Protein 2B2H (pdb70)

InterPro domains:
  IPR001905 Ammonium transporter [PTHR43029] (2-390)
  IPR001905 Ammonium transporter [TIGR00836] (5-390)
  IPR024041 Ammonium transporter AmtB-like domain [PF00909] (7-390)
  IPR029020 Ammonium/urea transporter [G3DSA:1.10.3430.10] (1-391)

B-factor: mean 29.47, std 10.42, range [14.41, 90.81]

Nearest PDB structures (foldseek):
  2b2f-assembly1_A  TM=1.002E+00  e=8.093E-57  Archaeoglobus fulgidus
  1u77-assembly1_A  TM=9.365E-01  e=6.050E-26  Escherichia coli
  2npd-assembly1_A  TM=9.180E-01  e=5.085E-25  Escherichia coli
  6b21-assembly1_A  TM=9.246E-01  e=9.050E-25  Escherichia coli K-12
  6eu6-assembly1_A  TM=9.372E-01  e=2.633E-23  Candidatus Kuenenia stuttgartensis

Solvent-accessible surface area: 14605 Å² total; per-residue (Å²): 145,62,127,44,46,26,56,64,8,106,44,0,15,61,25,0,61,52,2,0,7,0,6,1,46,16,4,0,0,32,0,59,135,59,1,2,33,1,1,38,21,3,1,90,33,0,23,99,37,2,44,98,33,0,46,112,49,1,7,0,15,0,27,6,96,67,84,97,12,70,37,6,16,122,57,51,30,112,44,70,64,7,168,54,92,69,70,28,50,4,63,1,9,0,19,0,0,0,2,0,2,0,4,9,2,0,0,7,0,0,0,5,64,20,77,2,10,56,69,7,5,25,52,0,4,30,101,0,0,0,10,0,0,0,16,12,59,17,33,0,79,0,34,147,68,34,5,24,9,22,0,0,0,0,0,0,1,0,0,0,0,22,0,0,21,0,2,2,102,27,10,25,84,18,65,39,38,98,167,132,68,33,100,38,50,26,61,90,33,0,61,98,0,10,61,42,8,88,105,0,4,72,0,0,0,0,0,21,23,82,16,64,56,118,29,5,108,35,0,38,73,0,5,44,25,0,0,56,34,0,5,124,14,9,52,58,30,15,152,133,129,40,168,35,43,42,48,24,54,27,22,0,4,7,0,0,1,0,0,0,0,0,0,0,0,13,0,36,69,156,5,0,77,64,0,0,81,44,0,0,79,46,0,31,112,10,36,49,101,16,83,142,104,96,29,2,0,11,21,17,0,25,0,11,16,0,30,0,0,50,41,0,0,22,0,0,0,42,26,0,17,51,171,38,47,61,101,18,0,78,115,85,66,46,66,123,11,28,84,12,0,86,69,0,10,65,28,0,24,47,65,0,49,98,28,0,34,115,19,0,114,51,3,54,94,78,72,18,3,73,8,45,93,119,50,9,174,75,0,0,2,83,31,53,42,148,89,90,31,94,172

Sequence (391 aa):
MSDGNVAWILASTALVMLMVPGVGFFYAGMVRRKNAVNMIALSFISLIITVLLWIFYGYSVSFGNDISGIIGGLNYALLSGVKGEDLLFMMYQMMFAAVTIAILTSAIAERAKVSSFILLSALWLTFVYAPFAHWLWGGGWLAKLGALDFAGGMVVHISSGFAALAVAMTIGKRAGFEEYSIEPHSIPLTLIGAALLWFGWFGFNGGSALAANDVAINAVVVTNTSAAVAGFVWMVIGWIKGKPGSLGIVSGAIAGLAAITPAAGFVDVKGAIVIGLVAGIVCYLAMDFRIKKKIDESLDAWAIHGIGGLWGSVAVGILANPEVNGYAGLLFGNPQLLVSQLIAVASTTAYAFLVTLILAKAVDAAVGLRVSSQEEYVGLDLSQHEEVAYT

CATH classification: 1.10.3430.10

Radius of gyration: 19.62 Å; Cα contacts (8 Å, |Δi|>4): 881; chains: 1; bounding box: 47×40×55 Å

Secondary structure (DSSP, 8-state):
--HHHHHHHHHHHHHHHHHHHHHHHHHHTTS-GGGHHHHHHHHHHHHHHHHHHIIIIIHHHHHSSEETTTEE-STTGGGTT--THHHHHHHHHHHHHHHHHHHHGGGGTTTB-HHHHHHHHHHHIIIIIHHHHHHHHSS-HHHHTT---SS-IIIIIIHHHHHHHHHHHHH-PPTTTTTSPPPPS-HHHHHHHHHHHHHHHHHHHHGGGSSSSHHHHHHHHHHHHHHHHHHHHHHHHHHHHS---HHHHHHHHHHHHHHHTTTTTT--HHHHHHHHHHHHHHHHHHHHHHHHTT---TT-HIIIIIHHHHHHHHHHHHH--HHHHS---GGGT-HHHHHHHHHHHHHHHHHHHHHHHHHHHHHHHHT-SBPPHHHHHH-HHHHHH---S--

Foldseek 3Di:
DPVQLLVLLVVLLVLLLLLLLLLLLLVLQFFDQLANCVSSVLSVVLLVLLVVLLLQALVQQQAACDDQQQTGDRCCGNHNPQDDVSVSVSSSVSSLLSSLLSLLCLLCRLWWFSVLSSVLSSVCSNQFLSRLSCNAPRRGVLVVLVAFFQQDLLSRQQLSQLLLLLLLVLQDAQVCVVVDPGGRNHVVSSVSSLVSNLRSLLSRRLCSVSGNDLLSVQLNLLLQLLLQLQLVLQQVVCVVVPHRDPSSSSLSSLLSNSLCRRPSRFAGSVLSNVLSNVSSVQLVVQVVVCVVVVRPSRPNSNSRRNRSSLNSLLSCQAGGDCVRPNDDHPVRPDPSNNVSSCVSSVVSNCCSNVVSNVSSVVSCVVPRTTDDSVCSVSTCCCVNVVHRSDD

GO terms:
  GO:0005886 plasma membrane (C, EXP)

Organism: Archaeoglobus fulgidus (strain ATCC 49558 / DSM 4304 / JCM 9628 / NBRC 100126 / VC-16) (NCBI:txid224325)

Structure (mmCIF, N/CA/C/O backbone):
data_2B2H
#
_entry.id   2B2H
#
_cell.length_a   111.408
_cell.length_b   111.408
_cell.length_c   136.644
_cell.angle_alpha   90.00
_cell.angle_beta   90.00
_cell.angle_gamma   120.00
#
_symmetry.space_group_name_H-M   'H 3'
#
loop_
_entity.id
_entity.type
_entity.pdbx_description
1 polymer 'ammonium transporter'
2 water water
#
loop_
_atom_site.group_PDB
_atom_site.id
_atom_site.type_symbol
_atom_site.label_atom_id
_atom_site.label_alt_id
_atom_site.label_comp_id
_atom_site.label_asym_id
_atom_site.label_entity_id
_atom_site.label_seq_id
_atom_site.pdbx_PDB_ins_code
_atom_site.Cartn_x
_atom_site.Cartn_y
_atom_site.Cartn_z
_atom_site.occupancy
_atom_site.B_iso_or_equiv
_atom_site.auth_seq_id
_atom_site.auth_comp_id
_atom_site.auth_asym_id
_atom_site.auth_atom_id
_atom_site.pdbx_PDB_model_num
ATOM 1 N N . MET A 1 1 ? -7.979 3.193 -27.565 1.00 62.66 1 MET A N 1
ATOM 2 C CA . MET A 1 1 ? -7.735 4.412 -26.719 1.00 61.80 1 MET A CA 1
ATOM 3 C C . MET A 1 1 ? -6.306 4.375 -26.212 1.00 57.93 1 MET A C 1
ATOM 4 O O . MET A 1 1 ? -5.915 5.196 -25.387 1.00 59.06 1 MET A O 1
ATOM 9 N N . SER A 1 2 ? -5.533 3.418 -26.711 1.00 52.69 2 SER A N 1
ATOM 10 C CA . SER A 1 2 ? -4.160 3.232 -26.263 1.00 45.50 2 SER A CA 1
ATOM 11 C C . SER A 1 2 ? -4.314 2.519 -24.926 1.00 42.21 2 SER A C 1
ATOM 12 O O . SER A 1 2 ? -4.590 3.151 -23.901 1.00 40.50 2 SER A O 1
ATOM 15 N N . ASP A 1 3 ? -4.159 1.199 -24.950 1.00 38.41 3 ASP A N 1
ATOM 16 C CA . ASP A 1 3 ? -4.296 0.391 -23.749 1.00 35.37 3 ASP A CA 1
ATOM 17 C C . ASP A 1 3 ? -3.302 0.844 -22.691 1.00 33.32 3 ASP A C 1
ATOM 18 O O . ASP A 1 3 ? -3.607 0.830 -21.501 1.00 32.90 3 ASP A O 1
ATOM 23 N N . GLY A 1 4 ? -2.121 1.265 -23.129 1.00 30.89 4 GLY A N 1
ATOM 24 C CA . GLY A 1 4 ? -1.110 1.725 -22.195 1.00 29.54 4 GLY A CA 1
ATOM 25 C C . GLY A 1 4 ? -1.548 2.952 -21.419 1.00 28.86 4 GLY A C 1
ATOM 26 O O . GLY A 1 4 ? -1.327 3.028 -20.209 1.00 28.68 4 GLY A O 1
ATOM 27 N N . ASN A 1 5 ? -2.160 3.920 -22.098 1.00 26.05 5 ASN A N 1
ATOM 28 C CA . ASN A 1 5 ? -2.613 5.128 -21.417 1.00 26.04 5 ASN A CA 1
ATOM 29 C C . ASN A 1 5 ? -3.737 4.819 -20.437 1.00 26.06 5 ASN A C 1
ATOM 30 O O . ASN A 1 5 ? -3.761 5.355 -19.329 1.00 25.64 5 ASN A O 1
ATOM 35 N N . VAL A 1 6 ? -4.673 3.962 -20.839 1.00 24.91 6 VAL A N 1
ATOM 36 C CA . VAL A 1 6 ? -5.761 3.589 -19.941 1.00 24.72 6 VAL A CA 1
ATOM 37 C C . VAL A 1 6 ? -5.159 2.828 -18.753 1.00 23.72 6 VAL A C 1
ATOM 38 O O . VAL A 1 6 ? -5.579 3.010 -17.615 1.00 23.97 6 VAL A O 1
ATOM 42 N N . ALA A 1 7 ? -4.164 1.988 -19.025 1.00 22.56 7 ALA A N 1
ATOM 43 C CA . ALA A 1 7 ? -3.514 1.211 -17.978 1.00 22.31 7 ALA A CA 1
ATOM 44 C C . ALA A 1 7 ? -2.912 2.121 -16.918 1.00 23.17 7 ALA A C 1
ATOM 45 O O . ALA A 1 7 ? -3.113 1.910 -15.720 1.00 23.26 7 ALA A O 1
ATOM 47 N N . TRP A 1 8 ? -2.175 3.134 -17.360 1.00 21.07 8 TRP A N 1
ATOM 48 C CA . TRP A 1 8 ? -1.545 4.047 -16.427 1.00 20.95 8 TRP A CA 1
ATOM 49 C C . TRP A 1 8 ? -2.553 4.864 -15.628 1.00 21.26 8 TRP A C 1
ATOM 50 O O . TRP A 1 8 ? -2.357 5.089 -14.437 1.00 21.91 8 TRP A O 1
ATOM 61 N N . ILE A 1 9 ? -3.634 5.306 -16.262 1.00 20.47 9 ILE A N 1
ATOM 62 C CA . ILE A 1 9 ? -4.621 6.105 -15.541 1.00 20.39 9 ILE A CA 1
ATOM 63 C C . ILE A 1 9 ? -5.509 5.267 -14.633 1.00 21.27 9 ILE A C 1
ATOM 64 O O . ILE A 1 9 ? -5.995 5.764 -13.613 1.00 22.94 9 ILE A O 1
ATOM 69 N N . LEU A 1 10 ? -5.724 4.003 -14.992 1.00 21.13 10 LEU A N 1
ATOM 70 C CA . LEU A 1 10 ? -6.520 3.110 -14.152 1.00 20.19 10 LEU A CA 1
ATOM 71 C C . LEU A 1 10 ? -5.728 2.937 -12.855 1.00 21.00 10 LEU A C 1
ATOM 72 O O . LEU A 1 10 ? -6.278 3.021 -11.756 1.00 21.60 10 LEU A O 1
ATOM 77 N N . ALA A 1 11 ? -4.424 2.714 -12.999 1.00 20.66 11 ALA A N 1
ATOM 78 C CA . ALA A 1 11 ? -3.530 2.546 -11.853 1.00 21.08 11 ALA A CA 1
ATOM 79 C C . ALA A 1 11 ? -3.385 3.851 -11.063 1.00 21.62 11 ALA A C 1
ATOM 80 O O . ALA A 1 11 ? -3.405 3.841 -9.834 1.00 23.31 11 ALA A O 1
ATOM 82 N N . SER A 1 12 ? -3.236 4.973 -11.759 1.00 20.40 12 SER A N 1
ATOM 83 C CA . SER A 1 12 ? -3.105 6.249 -11.072 1.00 19.96 12 SER A CA 1
ATOM 84 C C . SER A 1 12 ? -4.361 6.531 -10.248 1.00 21.77 12 SER A C 1
ATOM 85 O O . SER A 1 12 ? -4.291 7.164 -9.191 1.00 23.08 12 SER A O 1
ATOM 88 N N . THR A 1 13 ? -5.510 6.062 -10.725 1.00 20.07 13 THR A N 1
ATOM 89 C CA . THR A 1 13 ? -6.757 6.271 -10.000 1.00 20.49 13 THR A CA 1
ATOM 90 C C . THR A 1 13 ? -6.754 5.503 -8.676 1.00 20.69 13 THR A C 1
ATOM 91 O O . THR A 1 13 ? -7.175 6.034 -7.643 1.00 21.19 13 THR A O 1
ATOM 95 N N . ALA A 1 14 ? -6.276 4.259 -8.713 1.00 19.71 14 ALA A N 1
ATOM 96 C CA . ALA A 1 14 ? -6.193 3.415 -7.518 1.00 17.89 14 ALA A CA 1
ATOM 97 C C . ALA A 1 14 ? -5.235 4.070 -6.533 1.00 17.11 14 ALA A C 1
ATOM 98 O O . ALA A 1 14 ? -5.512 4.141 -5.340 1.00 17.78 14 ALA A O 1
ATOM 100 N N . LEU A 1 15 ? -4.111 4.561 -7.047 1.00 17.90 15 LEU A N 1
ATOM 101 C CA . LEU A 1 15 ? -3.106 5.223 -6.222 1.00 18.76 15 LEU A CA 1
ATOM 102 C C . LEU A 1 15 ? -3.653 6.458 -5.515 1.00 18.82 15 LEU A C 1
ATOM 103 O O . LEU A 1 15 ? -3.369 6.669 -4.337 1.00 20.48 15 LEU A O 1
ATOM 108 N N . VAL A 1 16 ? -4.432 7.281 -6.214 1.00 18.64 16 VAL A N 1
ATOM 109 C CA . VAL A 1 16 ? -4.979 8.479 -5.576 1.00 19.32 16 VAL A CA 1
ATOM 110 C C . VAL A 1 16 ? -6.041 8.113 -4.540 1.00 20.31 16 VAL A C 1
ATOM 111 O O . VAL A 1 16 ? -6.171 8.788 -3.510 1.00 20.00 16 VAL A O 1
ATOM 115 N N . MET A 1 17 ? -6.793 7.041 -4.800 1.00 20.02 17 MET A N 1
ATOM 116 C CA . MET A 1 17 ? -7.816 6.588 -3.855 1.00 19.05 17 MET A CA 1
ATOM 117 C C . MET A 1 17 ? -7.152 6.186 -2.540 1.00 19.27 17 MET A C 1
ATOM 118 O O . MET A 1 17 ? -7.680 6.459 -1.463 1.00 19.40 17 MET A O 1
ATOM 123 N N . LEU A 1 18 ? -5.990 5.547 -2.634 1.00 18.64 18 LEU A N 1
ATOM 124 C CA . LEU A 1 18 ? -5.265 5.104 -1.441 1.00 18.95 18 LEU A CA 1
ATOM 125 C C . LEU A 1 18 ? -4.819 6.291 -0.593 1.00 18.44 18 LEU A C 1
ATOM 126 O O . LEU A 1 18 ? -4.673 6.176 0.623 1.00 17.63 18 LEU A O 1
ATOM 131 N N . MET A 1 19 ? -4.602 7.431 -1.238 1.00 16.59 19 MET A N 1
ATOM 132 C CA . MET A 1 19 ? -4.178 8.629 -0.525 1.00 17.56 19 MET A CA 1
ATOM 133 C C . MET A 1 19 ? -5.251 9.152 0.433 1.00 18.27 19 MET A C 1
ATOM 134 O O . MET A 1 19 ? -4.927 9.863 1.381 1.00 19.46 19 MET A O 1
ATOM 139 N N . VAL A 1 20 ? -6.519 8.811 0.197 1.00 17.71 20 VAL A N 1
ATOM 140 C CA . VAL A 1 20 ? -7.593 9.280 1.085 1.00 19.54 20 VAL A CA 1
ATOM 141 C C . VAL A 1 20 ? -7.408 8.653 2.474 1.00 20.35 20 VAL A C 1
ATOM 142 O O . VAL A 1 20 ? -7.252 9.385 3.459 1.00 21.02 20 VAL A O 1
ATOM 146 N N . PRO A 1 21 ? -7.446 7.302 2.587 1.00 20.57 21 PRO A N 1
ATOM 147 C CA . PRO A 1 21 ? -7.234 6.780 3.945 1.00 19.45 21 PRO A CA 1
ATOM 148 C C . PRO A 1 21 ? -5.796 7.107 4.369 1.00 20.76 21 PRO A C 1
ATOM 149 O O . PRO A 1 21 ? -5.497 7.194 5.557 1.00 21.91 21 PRO A O 1
ATOM 153 N N . GLY A 1 22 ? -4.909 7.301 3.391 1.00 18.90 22 GLY A N 1
ATOM 154 C CA . GLY A 1 22 ? -3.535 7.657 3.702 1.00 18.16 22 GLY A CA 1
ATOM 155 C C . GLY A 1 22 ? -3.482 8.931 4.533 1.00 18.85 22 GLY A C 1
ATOM 156 O O . GLY A 1 22 ? -2.712 9.017 5.489 1.00 18.41 22 GLY A O 1
ATOM 157 N N . VAL A 1 23 ? -4.292 9.926 4.170 1.00 18.10 23 VAL A N 1
ATOM 158 C CA . VAL A 1 23 ? -4.341 11.182 4.916 1.00 18.70 23 VAL A CA 1
ATOM 159 C C . VAL A 1 23 ? -4.859 10.881 6.324 1.00 19.91 23 VAL A C 1
ATOM 160 O O . VAL A 1 23 ? -4.358 11.429 7.315 1.00 20.01 23 VAL A O 1
ATOM 164 N N . GLY A 1 24 ? -5.862 10.004 6.401 1.00 19.59 24 GLY A N 1
ATOM 165 C CA . GLY A 1 24 ? -6.439 9.617 7.684 1.00 19.53 24 GLY A CA 1
ATOM 166 C C . GLY A 1 24 ? -5.423 9.057 8.674 1.00 19.94 24 GLY A C 1
ATOM 167 O O . GLY A 1 24 ? -5.428 9.425 9.858 1.00 19.31 24 GLY A O 1
ATOM 168 N N . PHE A 1 25 ? -4.554 8.162 8.197 1.00 19.39 25 PHE A N 1
ATOM 169 C CA . PHE A 1 25 ? -3.515 7.563 9.042 1.00 18.76 25 PHE A CA 1
ATOM 170 C C . PHE A 1 25 ? -2.477 8.615 9.391 1.00 18.32 25 PHE A C 1
ATOM 171 O O . PHE A 1 25 ? -2.026 8.682 10.529 1.00 18.77 25 PHE A O 1
ATOM 179 N N . PHE A 1 26 ? -2.105 9.434 8.409 1.00 17.36 26 PHE A N 1
ATOM 180 C CA . PHE A 1 26 ? -1.122 10.494 8.607 1.00 16.39 26 PHE A CA 1
ATOM 181 C C . PHE A 1 26 ? -1.574 11.386 9.761 1.00 17.13 26 PHE A C 1
ATOM 182 O O . PHE A 1 26 ? -0.795 11.686 10.674 1.00 17.40 26 PHE A O 1
ATOM 190 N N . TYR A 1 27 ? -2.840 11.793 9.726 1.00 16.65 27 TYR A N 1
ATOM 191 C CA . TYR A 1 27 ? -3.398 12.646 10.774 1.00 16.71 27 TYR A CA 1
ATOM 192 C C . TYR A 1 27 ? -3.688 11.913 12.090 1.00 17.13 27 TYR A C 1
ATOM 193 O O . TYR A 1 27 ? -3.427 12.444 13.175 1.00 16.98 27 TYR A O 1
ATOM 202 N N . ALA A 1 28 ? -4.228 10.700 11.995 1.00 16.15 28 ALA A N 1
ATOM 203 C CA . ALA A 1 28 ? -4.568 9.926 13.189 1.00 16.49 28 ALA A CA 1
ATOM 204 C C . ALA A 1 28 ? -3.396 9.752 14.151 1.00 17.82 28 ALA A C 1
ATOM 205 O O . ALA A 1 28 ? -3.566 9.819 15.369 1.00 18.10 28 ALA A O 1
ATOM 207 N N . GLY A 1 29 ? -2.206 9.527 13.607 1.00 17.48 29 GLY A N 1
ATOM 208 C CA . GLY A 1 29 ? -1.041 9.340 14.449 1.00 18.79 29 GLY A CA 1
ATOM 209 C C . GLY A 1 29 ? -0.645 10.581 15.225 1.00 19.53 29 GLY A C 1
ATOM 210 O O . GLY A 1 29 ? 0.042 10.481 16.239 1.00 19.95 29 GLY A O 1
ATOM 211 N N . MET A 1 30 ? -1.081 11.750 14.757 1.00 18.71 30 MET A N 1
ATOM 212 C CA . MET A 1 30 ? -0.748 13.013 15.410 1.00 20.01 30 MET A CA 1
ATOM 213 C C . MET A 1 30 ? -1.734 13.470 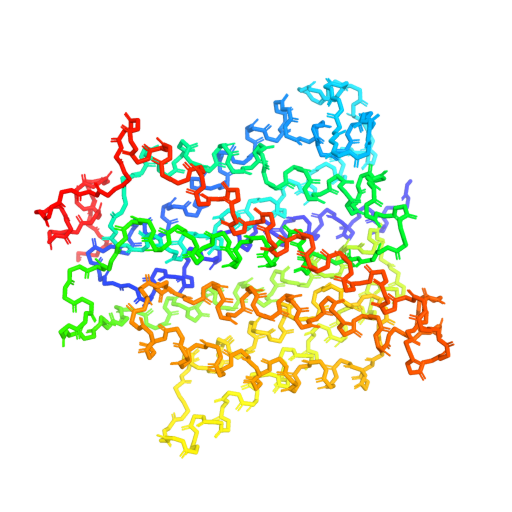16.486 1.00 21.03 30 MET A C 1
ATOM 214 O O . MET A 1 30 ? -1.444 14.410 17.233 1.00 21.11 30 MET A O 1
ATOM 219 N N . VAL A 1 31 ? -2.901 12.834 16.563 1.00 19.73 31 VAL A N 1
ATOM 220 C CA . VAL A 1 31 ? -3.868 13.213 17.585 1.00 18.50 31 VAL A CA 1
ATOM 221 C C . VAL A 1 31 ? -3.790 12.229 18.744 1.00 19.52 31 VAL A C 1
ATOM 222 O O . VAL A 1 31 ? -3.041 11.249 18.703 1.00 18.72 31 VAL A O 1
ATOM 226 N N . ARG A 1 32 ? -4.562 12.494 19.787 1.00 20.21 32 ARG A N 1
ATOM 227 C CA . ARG A 1 32 ? -4.571 11.630 20.951 1.00 20.82 32 ARG A CA 1
ATOM 228 C C . ARG A 1 32 ? -5.280 10.306 20.702 1.00 20.87 32 ARG A C 1
ATOM 229 O O . ARG A 1 32 ? -6.168 10.201 19.859 1.00 22.10 32 ARG A O 1
ATOM 237 N N . ARG A 1 33 ? -4.869 9.298 21.457 1.00 21.67 33 ARG A N 1
ATOM 238 C CA . ARG A 1 33 ? -5.413 7.960 21.344 1.00 22.13 33 ARG A CA 1
ATOM 239 C C . ARG A 1 33 ? -6.937 7.926 21.350 1.00 22.79 33 ARG A C 1
ATOM 240 O O . ARG A 1 33 ? -7.545 7.169 20.587 1.00 22.08 33 ARG A O 1
ATOM 248 N N . LYS A 1 34 ? -7.551 8.755 22.197 1.00 22.54 34 LYS A N 1
ATOM 249 C CA . LYS A 1 34 ? -9.016 8.813 22.320 1.00 22.60 34 LYS A CA 1
ATOM 250 C C . LYS A 1 34 ? -9.729 9.375 21.089 1.00 22.79 34 LYS A C 1
ATOM 251 O O . LYS A 1 34 ? -10.963 9.401 21.040 1.00 22.03 34 LYS A O 1
ATOM 257 N N . ASN A 1 35 ? -8.947 9.823 20.105 1.00 21.58 35 ASN A N 1
ATOM 258 C CA . ASN A 1 35 ? -9.483 10.396 18.873 1.00 20.93 35 ASN A CA 1
ATOM 259 C C . ASN A 1 35 ? -8.915 9.729 17.632 1.00 21.28 35 ASN A C 1
ATOM 260 O O . ASN A 1 35 ? -9.174 10.178 16.517 1.00 21.56 35 ASN A O 1
ATOM 265 N N . ALA A 1 36 ? -8.147 8.662 17.822 1.00 20.19 36 ALA A N 1
ATOM 266 C CA . ALA A 1 36 ? -7.522 7.968 16.702 1.00 19.79 36 ALA A CA 1
ATOM 267 C C . ALA A 1 36 ? -8.533 7.448 15.681 1.00 20.94 36 ALA A C 1
ATOM 268 O O . ALA A 1 36 ? -8.378 7.685 14.484 1.00 22.24 36 ALA A O 1
ATOM 270 N N . VAL A 1 37 ? -9.563 6.740 16.137 1.00 19.78 37 VAL A N 1
ATOM 271 C CA . VAL A 1 37 ? -10.562 6.217 15.207 1.00 19.05 37 VAL A CA 1
ATOM 272 C C . VAL A 1 37 ? -11.289 7.347 14.457 1.00 20.74 37 VAL A C 1
ATOM 273 O O . VAL A 1 37 ? -11.508 7.259 13.249 1.00 21.58 37 VAL A O 1
ATOM 277 N N . ASN A 1 38 ? -11.650 8.412 15.168 1.00 20.99 38 ASN A N 1
ATOM 278 C CA . ASN A 1 38 ? -12.356 9.537 14.559 1.00 21.17 38 ASN A CA 1
ATOM 279 C C . ASN A 1 38 ? -11.562 10.134 13.397 1.00 20.59 38 ASN A C 1
ATOM 280 O O . ASN A 1 38 ? -12.094 10.352 12.310 1.00 20.72 38 ASN A O 1
ATOM 285 N N . MET A 1 39 ? -10.280 10.386 13.629 1.00 21.04 39 MET A N 1
ATOM 286 C CA . MET A 1 39 ? -9.428 10.982 12.605 1.00 21.63 39 MET A CA 1
ATOM 287 C C . MET A 1 39 ? -9.358 10.098 11.360 1.00 21.14 39 MET A C 1
ATOM 288 O O . MET A 1 39 ? -9.393 10.596 10.241 1.00 21.90 39 MET A O 1
ATOM 293 N N . ILE A 1 40 ? -9.269 8.785 11.554 1.00 20.28 40 ILE A N 1
ATOM 294 C CA . ILE A 1 40 ? -9.203 7.858 10.430 1.00 19.27 40 ILE A CA 1
ATOM 295 C C . ILE A 1 40 ? -10.578 7.770 9.772 1.00 20.16 40 ILE A C 1
ATOM 296 O O . ILE A 1 40 ? -10.696 7.881 8.552 1.00 21.12 40 ILE A O 1
ATOM 301 N N . ALA A 1 41 ? -11.615 7.568 10.585 1.00 20.31 41 ALA A N 1
ATOM 302 C CA . ALA A 1 41 ? -12.985 7.460 10.083 1.00 18.68 41 ALA A CA 1
ATOM 303 C C . ALA A 1 41 ? -13.364 8.647 9.181 1.00 19.75 41 ALA A C 1
ATOM 304 O O . ALA A 1 41 ? -14.030 8.471 8.154 1.00 19.89 41 ALA A O 1
ATOM 306 N N . LEU A 1 42 ? -12.935 9.851 9.559 1.00 20.13 42 LEU A N 1
ATOM 307 C CA . LEU A 1 42 ? -13.242 11.041 8.778 1.00 18.93 42 LEU A CA 1
ATOM 308 C C . LEU A 1 42 ? -12.745 10.926 7.346 1.00 20.16 42 LEU A C 1
ATOM 309 O O . LEU A 1 42 ? -13.407 11.397 6.425 1.00 21.40 42 LEU A O 1
ATOM 314 N N . SER A 1 43 ? -11.590 10.296 7.142 1.00 20.03 43 SER A N 1
ATOM 315 C CA . SER A 1 43 ? -11.069 10.166 5.783 1.00 20.74 43 SER A CA 1
ATOM 316 C C . SER A 1 43 ? -11.879 9.153 4.975 1.00 19.05 43 SER A C 1
ATOM 317 O O . SER A 1 43 ? -12.068 9.328 3.771 1.00 18.55 43 SER A O 1
ATOM 320 N N . PHE A 1 44 ? -12.363 8.098 5.627 1.00 18.09 44 PHE A N 1
ATOM 321 C CA . PHE A 1 44 ? -13.174 7.111 4.918 1.00 19.27 44 PHE A CA 1
ATOM 322 C C . PHE A 1 44 ? -14.531 7.731 4.565 1.00 21.48 44 PHE A C 1
ATOM 323 O O . PHE A 1 44 ? -15.079 7.482 3.486 1.00 22.03 44 PHE A O 1
ATOM 331 N N . ILE A 1 45 ? -15.080 8.527 5.483 1.00 20.42 45 ILE A N 1
ATOM 332 C CA . ILE A 1 45 ? -16.356 9.190 5.244 1.00 20.85 45 ILE A CA 1
ATOM 333 C C . ILE A 1 45 ? -16.137 10.192 4.103 1.00 21.25 45 ILE A C 1
ATOM 334 O O . ILE A 1 45 ? -16.981 10.327 3.222 1.00 21.23 45 ILE A O 1
ATOM 339 N N . SER A 1 46 ? -14.996 10.877 4.108 1.00 20.53 46 SER A N 1
ATOM 340 C CA . SER A 1 46 ? -14.695 11.826 3.039 1.00 21.16 46 SER A CA 1
ATOM 341 C C . SER A 1 46 ? -14.761 11.106 1.695 1.00 21.74 46 SER A C 1
ATOM 342 O O . SER A 1 46 ? -15.280 11.641 0.720 1.00 22.34 46 SER A O 1
ATOM 345 N N . LEU A 1 47 ? -14.231 9.888 1.642 1.00 21.56 47 LEU A N 1
ATOM 346 C CA . LEU A 1 47 ? -14.250 9.122 0.401 1.00 23.31 47 LEU A CA 1
ATOM 347 C C . LEU A 1 47 ? -15.687 8.752 0.006 1.00 24.02 47 LEU A C 1
ATOM 348 O O . LEU A 1 47 ? -16.115 9.033 -1.117 1.00 24.38 47 LEU A O 1
ATOM 353 N N . ILE A 1 48 ? -16.428 8.140 0.931 1.00 23.03 48 ILE A N 1
ATOM 354 C CA . ILE A 1 48 ? -17.805 7.719 0.670 1.00 23.45 48 ILE A CA 1
ATOM 355 C C . ILE A 1 48 ? -18.704 8.868 0.234 1.00 24.77 48 ILE A C 1
ATOM 356 O O . ILE A 1 48 ? -19.440 8.748 -0.746 1.00 25.04 48 ILE A O 1
ATOM 361 N N . ILE A 1 49 ? -18.642 9.979 0.960 1.00 25.04 49 ILE A N 1
ATOM 362 C CA . ILE A 1 49 ? -19.452 11.148 0.634 1.00 26.39 49 ILE A CA 1
ATOM 363 C C . ILE A 1 49 ? -19.069 11.727 -0.733 1.00 26.42 49 ILE A C 1
ATOM 364 O O . ILE A 1 49 ? -19.942 12.082 -1.527 1.00 27.04 49 ILE A O 1
ATOM 369 N N . THR A 1 50 ? -17.773 11.809 -1.018 1.00 24.61 50 THR A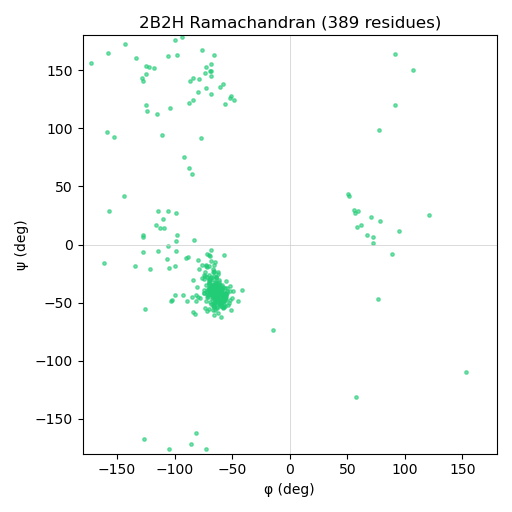 N 1
ATOM 370 C CA . THR A 1 50 ? -17.322 12.358 -2.294 1.00 24.46 50 THR A CA 1
ATOM 371 C C . THR A 1 50 ? -17.762 11.524 -3.497 1.00 24.89 50 THR A C 1
ATOM 372 O O . THR A 1 50 ? -18.183 12.070 -4.521 1.00 25.53 50 THR A O 1
ATOM 376 N N . VAL A 1 51 ? -17.669 10.204 -3.381 1.00 24.57 51 VAL A N 1
ATOM 377 C CA . VAL A 1 51 ? -18.074 9.328 -4.479 1.00 24.29 51 VAL A CA 1
ATOM 378 C C . VAL A 1 51 ? -19.535 9.569 -4.854 1.00 24.99 51 VAL A C 1
ATOM 379 O O . VAL A 1 51 ? -19.865 9.711 -6.030 1.00 26.19 51 VAL A O 1
ATOM 383 N N . LEU A 1 52 ? -20.404 9.623 -3.848 1.00 24.37 52 LEU A N 1
ATOM 384 C CA . LEU A 1 52 ? -21.829 9.823 -4.077 1.00 24.09 52 LEU A CA 1
ATOM 385 C C . LEU A 1 52 ? -22.170 11.191 -4.672 1.00 24.29 52 LEU A C 1
ATOM 386 O O . LEU A 1 52 ? -22.888 11.273 -5.668 1.00 25.13 52 LEU A O 1
ATOM 391 N N . LEU A 1 53 ? -21.663 12.264 -4.078 1.00 23.38 53 LEU A N 1
ATOM 392 C CA . LEU A 1 53 ? -21.948 13.595 -4.605 1.00 24.48 53 LEU A CA 1
ATOM 393 C C . LEU A 1 53 ? -21.361 13.784 -6.000 1.00 23.62 53 LEU A C 1
ATOM 394 O O . LEU A 1 53 ? -21.981 14.407 -6.864 1.00 23.88 53 LEU A O 1
ATOM 399 N N . TRP A 1 54 ? -20.169 13.240 -6.221 1.00 23.35 54 TRP A N 1
ATOM 400 C CA . TRP A 1 54 ? -19.504 13.384 -7.509 1.00 24.04 54 TRP A CA 1
ATOM 401 C C . TRP A 1 54 ? -20.325 12.789 -8.650 1.00 26.02 54 TRP A C 1
ATOM 402 O O . TRP A 1 54 ? -20.561 13.457 -9.657 1.00 26.57 54 TRP A O 1
ATOM 413 N N . ILE A 1 55 ? -20.771 11.544 -8.502 1.00 27.82 55 ILE A N 1
ATOM 414 C CA . ILE A 1 55 ? -21.559 10.921 -9.562 1.00 30.83 55 ILE A CA 1
ATOM 415 C C . ILE A 1 55 ? -22.932 11.586 -9.677 1.00 32.25 55 ILE A C 1
ATOM 416 O O . ILE A 1 55 ? -23.447 11.780 -10.777 1.00 32.36 55 ILE A O 1
ATOM 421 N N . PHE A 1 56 ? -23.513 11.952 -8.540 1.00 32.98 56 PHE A N 1
ATOM 422 C CA . PHE A 1 56 ? -24.821 12.586 -8.536 1.00 34.71 56 PHE A CA 1
ATOM 423 C C . PHE A 1 56 ? -24.803 13.895 -9.324 1.00 33.07 56 PHE A C 1
ATOM 424 O O . PHE A 1 56 ? -25.640 14.092 -10.204 1.00 32.17 56 PHE A O 1
ATOM 432 N N . TYR A 1 57 ? -23.848 14.779 -9.032 1.00 30.89 57 TYR A N 1
ATOM 433 C CA . TYR A 1 57 ? -23.763 16.053 -9.751 1.00 30.41 57 TYR A CA 1
ATOM 434 C C . TYR A 1 57 ? -22.405 16.765 -9.654 1.00 30.77 57 TYR A C 1
ATOM 435 O O . TYR A 1 57 ? -22.126 17.683 -10.432 1.00 30.90 57 TYR A O 1
ATOM 444 N N . GLY A 1 58 ? -21.570 16.349 -8.704 1.00 28.60 58 GLY A N 1
ATOM 445 C CA . GLY A 1 58 ? -20.274 16.980 -8.535 1.00 27.30 58 GLY A CA 1
ATOM 446 C C . GLY A 1 58 ? -19.420 16.983 -9.791 1.00 27.75 58 GLY A C 1
ATOM 447 O O . GLY A 1 58 ? -18.778 17.986 -10.121 1.00 27.46 58 GLY A O 1
ATOM 448 N N . TYR A 1 59 ? -19.398 15.857 -10.496 1.00 26.36 59 TYR A N 1
ATOM 449 C CA . TYR A 1 59 ? -18.612 15.762 -11.715 1.00 26.70 59 TYR A CA 1
ATOM 450 C C . TYR A 1 59 ? -19.134 16.742 -12.757 1.00 27.98 59 TYR A C 1
ATOM 451 O O . TYR A 1 59 ? -18.357 17.429 -13.419 1.00 28.90 59 TYR A O 1
ATOM 460 N N . SER A 1 60 ? -20.456 16.791 -12.901 1.00 27.98 60 SER A N 1
ATOM 461 C CA . SER A 1 60 ? -21.097 17.677 -13.867 1.00 28.29 60 SER A CA 1
ATOM 462 C C . SER A 1 60 ? -20.843 19.145 -13.539 1.00 28.00 60 SER A C 1
ATOM 463 O O . SER A 1 60 ? -20.484 19.935 -14.409 1.00 29.08 60 SER A O 1
ATOM 466 N N . VAL A 1 61 ? -21.022 19.510 -12.280 1.00 27.45 61 VAL A N 1
ATOM 467 C CA . VAL A 1 61 ? -20.807 20.883 -11.869 1.00 29.28 61 VAL A CA 1
ATOM 468 C C . VAL A 1 61 ? -19.360 21.326 -12.082 1.00 30.18 61 VAL A C 1
ATOM 469 O O . VAL A 1 61 ? -19.076 22.516 -12.216 1.00 29.68 61 VAL A O 1
ATOM 473 N N . SER A 1 62 ? -18.446 20.365 -12.120 1.00 30.47 62 SER A N 1
ATOM 474 C CA . SER A 1 62 ? -17.032 20.671 -12.318 1.00 30.78 62 SER A CA 1
ATOM 475 C C . SER A 1 62 ? -16.635 20.695 -13.789 1.00 31.27 62 SER A C 1
ATOM 476 O O . SER A 1 62 ? -15.994 21.639 -14.249 1.00 32.34 62 SER A O 1
ATOM 479 N N . PHE A 1 63 ? -17.020 19.657 -14.525 1.00 31.39 63 PHE A N 1
ATOM 480 C CA . PHE A 1 63 ? -16.649 19.555 -15.927 1.00 32.09 63 PHE A CA 1
ATOM 481 C C . PHE A 1 63 ? -17.792 19.576 -16.938 1.00 33.70 63 PHE A C 1
ATOM 482 O O . PHE A 1 63 ? -17.597 19.195 -18.093 1.00 34.32 63 PHE A O 1
ATOM 490 N N . GLY A 1 64 ? -18.974 20.019 -16.523 1.00 34.02 64 GLY A N 1
ATOM 491 C CA . GLY A 1 64 ? -20.095 20.062 -17.448 1.00 36.66 64 GLY A CA 1
ATOM 492 C C . GLY A 1 64 ? -20.139 21.344 -18.265 1.00 38.29 64 GLY A C 1
ATOM 493 O O . GLY A 1 64 ? -19.202 22.143 -18.222 1.00 37.53 64 GLY A O 1
ATOM 494 N N . ASN A 1 65 ? -21.225 21.542 -19.011 1.00 40.16 65 ASN A N 1
ATOM 495 C CA . ASN A 1 65 ? -21.396 22.741 -19.838 1.00 41.43 65 ASN A CA 1
ATOM 496 C C . ASN A 1 65 ? -21.099 23.984 -19.040 1.00 40.77 65 ASN A C 1
ATOM 497 O O . ASN A 1 65 ? -21.697 24.217 -17.994 1.00 41.50 65 ASN A O 1
ATOM 502 N N . ASP A 1 66 ? -20.182 24.794 -19.544 1.00 41.01 66 ASP A N 1
ATOM 503 C CA . ASP A 1 66 ? -19.813 26.003 -18.839 1.00 41.74 66 ASP A CA 1
ATOM 504 C C . ASP A 1 66 ? -20.864 27.094 -18.886 1.00 40.87 66 ASP A C 1
ATOM 505 O O . ASP A 1 66 ? -21.440 27.369 -19.935 1.00 41.18 66 ASP A O 1
ATOM 510 N N . ILE A 1 67 ? -21.118 27.708 -17.738 1.00 39.52 67 ILE A N 1
ATOM 511 C CA . ILE A 1 67 ? -22.062 28.804 -17.677 1.00 39.75 67 ILE A CA 1
ATOM 512 C C . ILE A 1 67 ? -21.307 29.983 -17.069 1.00 39.52 67 ILE A C 1
ATOM 513 O O . ILE A 1 67 ? -20.853 29.935 -15.924 1.00 38.27 67 ILE A O 1
ATOM 518 N N . SER A 1 68 ? -21.133 31.023 -17.877 1.00 39.74 68 SER A N 1
ATOM 519 C CA . SER A 1 68 ? -20.435 32.233 -17.461 1.00 39.55 68 SER A CA 1
ATOM 520 C C . SER A 1 68 ? -18.994 31.995 -17.005 1.00 39.11 68 SER A C 1
ATOM 521 O O . SER A 1 68 ? -18.384 32.859 -16.376 1.00 38.90 68 SER A O 1
ATOM 524 N N . GLY A 1 69 ? -18.453 30.824 -17.322 1.00 38.48 69 GLY A N 1
ATOM 525 C CA . GLY A 1 69 ? -17.084 30.521 -16.944 1.00 36.97 69 GLY A CA 1
ATOM 526 C C . GLY A 1 69 ? -16.798 30.240 -15.477 1.00 36.57 69 GLY A C 1
ATOM 527 O O . GLY A 1 69 ? -15.643 30.008 -15.125 1.00 34.93 69 GLY A O 1
ATOM 528 N N . ILE A 1 70 ? -17.814 30.255 -14.616 1.00 36.20 70 ILE A N 1
ATOM 529 C CA . ILE A 1 70 ? -17.559 29.995 -13.202 1.00 38.80 70 ILE A CA 1
ATOM 530 C C . ILE A 1 70 ? -17.992 28.615 -12.722 1.00 38.66 70 ILE A C 1
ATOM 531 O O . ILE A 1 70 ? -17.507 28.138 -11.699 1.00 39.75 70 ILE A O 1
ATOM 536 N N . ILE A 1 71 ? -18.891 27.963 -13.448 1.00 37.32 71 ILE A N 1
ATOM 537 C CA . ILE A 1 71 ? -19.330 26.644 -13.024 1.00 36.30 71 ILE A CA 1
ATOM 538 C C . ILE A 1 71 ? -19.898 25.846 -14.194 1.00 35.16 71 ILE A C 1
ATOM 539 O O . ILE A 1 71 ? -20.190 26.405 -15.250 1.00 35.44 71 ILE A O 1
ATOM 544 N N . GLY A 1 72 ? -20.035 24.538 -14.016 1.00 33.22 72 GLY A N 1
ATOM 545 C CA . GLY A 1 72 ? -20.566 23.709 -15.083 1.00 31.40 72 GLY A CA 1
ATOM 546 C C . GLY A 1 72 ? -22.042 23.441 -14.877 1.00 32.18 72 GLY A C 1
ATOM 547 O O . GLY A 1 72 ? -22.559 23.633 -13.776 1.00 31.26 72 GLY A O 1
ATOM 548 N N . GLY A 1 73 ? -22.723 22.996 -15.932 1.00 33.04 73 GLY A N 1
ATOM 549 C CA . GLY A 1 73 ? -24.143 22.702 -15.836 1.00 33.24 73 GLY A CA 1
ATOM 550 C C . GLY A 1 73 ? -24.438 21.333 -15.242 1.00 34.58 73 GLY A C 1
ATOM 551 O O . GLY A 1 73 ? -23.579 20.722 -14.609 1.00 35.04 73 GLY A O 1
ATOM 552 N N . LEU A 1 74 ? -25.651 20.837 -15.449 1.00 34.39 74 LEU A N 1
ATOM 553 C CA . LEU A 1 74 ? -26.034 19.539 -14.906 1.00 34.84 74 LEU A CA 1
ATOM 554 C C . LEU A 1 74 ? -26.214 18.459 -15.973 1.00 34.53 74 LEU A C 1
ATOM 555 O O . LEU A 1 74 ? -26.889 17.453 -15.737 1.00 33.52 74 LEU A O 1
ATOM 560 N N . ASN A 1 75 ? -25.602 18.657 -17.137 1.00 34.53 75 ASN A N 1
ATOM 561 C CA . ASN A 1 75 ? -25.731 17.696 -18.227 1.00 35.74 75 ASN A CA 1
ATOM 562 C C . ASN A 1 75 ? -25.100 16.337 -17.940 1.00 36.84 75 ASN A C 1
ATOM 563 O O . ASN A 1 75 ? -25.407 15.354 -18.619 1.00 37.97 75 ASN A O 1
ATOM 568 N N . TYR A 1 76 ? -24.227 16.280 -16.937 1.00 36.68 76 TYR A N 1
ATOM 569 C CA . TYR A 1 76 ? -23.556 15.033 -16.571 1.00 35.67 76 TYR A CA 1
ATOM 570 C C . TYR A 1 76 ? -24.045 14.466 -15.241 1.00 35.38 76 TYR A C 1
ATOM 571 O O . TYR A 1 76 ? -23.408 13.580 -14.668 1.00 34.58 76 TYR A O 1
ATOM 580 N N . ALA A 1 77 ? -25.168 14.978 -14.745 1.00 34.37 77 ALA A N 1
ATOM 581 C CA . ALA A 1 77 ? -25.722 14.493 -13.487 1.00 33.98 77 ALA A CA 1
ATOM 582 C C . ALA A 1 77 ? -25.983 12.987 -13.611 1.00 34.26 77 ALA A C 1
ATOM 583 O O . ALA A 1 77 ? -26.474 12.514 -14.641 1.00 33.35 77 ALA A O 1
ATOM 585 N N . LEU A 1 78 ? -25.647 12.244 -12.557 1.00 33.02 78 LEU A N 1
ATOM 586 C CA . LEU A 1 78 ? -25.800 10.789 -12.530 1.00 32.28 78 LEU A CA 1
ATOM 587 C C . LEU A 1 78 ? -25.053 10.161 -13.698 1.00 31.17 78 LEU A C 1
ATOM 588 O O . LEU A 1 78 ? -25.430 9.108 -14.208 1.00 29.33 78 LEU A O 1
ATOM 593 N N . LEU A 1 79 ? -23.985 10.831 -14.113 1.00 30.94 79 LEU A N 1
ATOM 594 C CA . LEU A 1 79 ? -23.139 10.375 -15.210 1.00 32.70 79 LEU A CA 1
ATOM 595 C C . LEU A 1 79 ? -23.868 10.282 -16.546 1.00 34.17 79 LEU A C 1
ATOM 596 O O . LEU A 1 79 ? -23.390 9.640 -17.483 1.00 33.89 79 LEU A O 1
ATOM 601 N N . SER A 1 80 ? -25.022 10.931 -16.634 1.00 36.14 80 SER A N 1
ATOM 602 C CA . SER A 1 80 ? -25.788 10.940 -17.871 1.00 37.84 80 SER A CA 1
ATOM 603 C C . SER A 1 80 ? -24.890 11.488 -18.975 1.00 38.81 80 SER A C 1
ATOM 604 O O . SER A 1 80 ? -24.380 12.603 -18.875 1.00 39.30 80 SER A O 1
ATOM 607 N N . GLY A 1 81 ? -24.673 10.692 -20.015 1.00 40.58 81 GLY A N 1
ATOM 608 C CA . GLY A 1 81 ? -23.845 11.141 -21.119 1.00 42.81 81 GLY A CA 1
ATOM 609 C C . GLY A 1 81 ? -22.344 11.096 -20.897 1.00 45.64 81 GLY A C 1
ATOM 610 O O . GLY A 1 81 ? -21.599 11.796 -21.589 1.00 47.72 81 GLY A O 1
ATOM 611 N N . VAL A 1 82 ? -21.892 10.291 -19.937 1.00 45.61 82 VAL A N 1
ATOM 612 C CA . VAL A 1 82 ? -20.460 10.153 -19.655 1.00 44.15 82 VAL A CA 1
ATOM 613 C C . VAL A 1 82 ? -20.064 8.711 -19.974 1.00 45.45 82 VAL A C 1
ATOM 614 O O . VAL A 1 82 ? -20.499 7.781 -19.291 1.00 45.75 82 VAL A O 1
ATOM 618 N N . LYS A 1 83 ? -19.253 8.523 -21.013 1.00 46.59 83 LYS A N 1
ATOM 619 C CA . LYS A 1 83 ? -18.831 7.180 -21.406 1.00 49.19 83 LYS A CA 1
ATOM 620 C C . LYS A 1 83 ? -17.389 7.113 -21.897 1.00 49.14 83 LYS A C 1
ATOM 621 O O . LYS A 1 83 ? -16.728 8.137 -22.073 1.00 48.62 83 LYS A O 1
ATOM 627 N N . GLY A 1 84 ? -16.911 5.892 -22.118 1.00 49.39 84 GLY A N 1
ATOM 628 C CA . GLY A 1 84 ? -15.557 5.698 -22.601 1.00 50.08 84 GLY A CA 1
ATOM 629 C C . GLY A 1 84 ? -14.494 6.306 -21.710 1.00 49.98 84 GLY A C 1
ATOM 630 O O . GLY A 1 84 ? -14.511 6.100 -20.498 1.00 50.29 84 GLY A O 1
ATOM 631 N N . GLU A 1 85 ? -13.573 7.058 -22.309 1.00 49.55 85 GLU A N 1
ATOM 632 C CA . GLU A 1 85 ? -12.493 7.689 -21.558 1.00 49.77 85 GLU A CA 1
ATOM 633 C C . GLU A 1 85 ? -12.979 8.766 -20.602 1.00 46.91 85 GLU A C 1
ATOM 634 O O . GLU A 1 85 ? -12.299 9.076 -19.628 1.00 46.29 85 GLU A O 1
ATOM 640 N N . ASP A 1 86 ? -14.142 9.347 -20.880 1.00 44.35 86 ASP A N 1
ATOM 641 C CA . ASP A 1 86 ? -14.683 10.378 -20.002 1.00 41.50 86 ASP A CA 1
ATOM 642 C C . ASP A 1 86 ? -14.987 9.768 -18.651 1.00 38.81 86 ASP A C 1
ATOM 643 O O . ASP A 1 86 ? -14.894 10.441 -17.626 1.00 38.17 86 ASP A O 1
ATOM 648 N N . LEU A 1 87 ? -15.360 8.491 -18.655 1.00 36.08 87 LEU A N 1
ATOM 649 C CA . LEU A 1 87 ? -15.655 7.794 -17.410 1.00 33.98 87 LEU A CA 1
ATOM 650 C C . LEU A 1 87 ? -14.369 7.607 -16.609 1.00 30.61 87 LEU A C 1
ATOM 651 O O . LEU A 1 87 ? -14.383 7.694 -15.387 1.00 29.87 87 LEU A O 1
ATOM 656 N N . LEU A 1 88 ? -13.257 7.355 -17.295 1.00 28.33 88 LEU A N 1
ATOM 657 C CA . LEU A 1 88 ? -11.995 7.172 -16.591 1.00 26.27 88 LEU A CA 1
ATOM 658 C C . LEU A 1 88 ? -11.536 8.507 -16.022 1.00 26.38 88 LEU A C 1
ATOM 659 O O . LEU A 1 88 ? -11.001 8.558 -14.915 1.00 26.54 88 LEU A O 1
ATOM 664 N N . PHE A 1 89 ? -11.752 9.584 -16.779 1.00 25.24 89 PHE A N 1
ATOM 665 C CA . PHE A 1 89 ? -11.385 10.930 -16.342 1.00 23.53 89 PHE A CA 1
ATOM 666 C C . PHE A 1 89 ? -12.239 11.289 -15.133 1.00 22.48 89 PHE A C 1
ATOM 667 O O . PHE A 1 89 ? -11.746 11.831 -14.145 1.00 22.49 89 PHE A O 1
ATOM 675 N N . MET A 1 90 ? -13.528 10.987 -15.226 1.00 22.84 90 MET A N 1
ATOM 676 C CA . MET A 1 90 ? -14.469 11.244 -14.146 1.00 22.84 90 MET A CA 1
ATOM 677 C C . MET A 1 90 ? -13.983 10.537 -12.875 1.00 24.00 90 MET A C 1
ATOM 678 O O . MET A 1 90 ? -13.889 11.158 -11.818 1.00 23.74 90 MET A O 1
ATOM 683 N N . MET A 1 91 ? -13.672 9.243 -12.993 1.00 25.01 91 MET A N 1
ATOM 684 C CA . MET A 1 91 ? -13.178 8.415 -11.876 1.00 26.44 91 MET A CA 1
ATOM 685 C C . MET A 1 91 ? -11.901 8.971 -11.253 1.00 25.15 91 MET A C 1
ATOM 686 O O . MET A 1 91 ? -11.781 9.060 -10.032 1.00 24.95 91 MET A O 1
ATOM 691 N N . TYR A 1 92 ? -10.942 9.316 -12.108 1.00 23.82 92 TYR A N 1
ATOM 692 C CA . TYR A 1 92 ? -9.661 9.862 -11.679 1.00 22.71 92 TYR A CA 1
ATOM 693 C C . TYR A 1 92 ? -9.869 11.171 -10.911 1.00 23.02 92 TYR A C 1
ATOM 694 O O . TYR A 1 92 ? -9.344 11.341 -9.811 1.00 23.87 92 TYR A O 1
ATOM 703 N N . GLN A 1 93 ? -10.650 12.084 -11.481 1.00 22.79 93 GLN A N 1
ATOM 704 C CA . GLN A 1 93 ? -10.927 13.374 -10.845 1.00 22.70 93 GLN A CA 1
ATOM 705 C C . GLN A 1 93 ? -11.694 13.238 -9.529 1.00 21.71 93 GLN A C 1
ATOM 706 O O . GLN A 1 93 ? -11.521 14.036 -8.610 1.00 21.26 93 GLN A O 1
ATOM 712 N N . MET A 1 94 ? -12.550 12.228 -9.457 1.00 21.12 94 MET A N 1
ATOM 713 C CA . MET A 1 94 ? -13.343 11.968 -8.263 1.00 21.28 94 MET A CA 1
ATOM 714 C C . MET A 1 94 ? -12.430 11.817 -7.052 1.00 21.31 94 MET A C 1
ATOM 715 O O . MET A 1 94 ? -12.727 12.345 -5.976 1.00 21.65 94 MET A O 1
ATOM 720 N N . MET A 1 95 ? -11.322 11.096 -7.236 1.00 20.72 95 MET A N 1
ATOM 721 C CA . MET A 1 95 ? -10.364 10.850 -6.153 1.00 21.45 95 MET A CA 1
ATOM 722 C C . MET A 1 95 ? -9.603 12.108 -5.711 1.00 20.91 95 MET A C 1
ATOM 723 O O . MET A 1 95 ? -9.195 12.202 -4.553 1.00 20.67 95 MET A O 1
ATOM 728 N N . PHE A 1 96 ? -9.421 13.075 -6.615 1.00 20.08 96 PHE A N 1
ATOM 729 C CA . PHE A 1 96 ? -8.742 14.321 -6.256 1.00 19.95 96 PHE A CA 1
ATOM 730 C C . PHE A 1 96 ? -9.633 15.060 -5.268 1.00 20.97 96 PHE A C 1
ATOM 731 O O . PHE A 1 96 ? -9.156 15.640 -4.293 1.00 21.43 96 PHE A O 1
ATOM 739 N N . ALA A 1 97 ? -10.936 15.031 -5.526 1.00 20.77 97 ALA A N 1
ATOM 740 C CA . ALA A 1 97 ? -11.905 15.689 -4.657 1.00 20.87 97 ALA A CA 1
ATOM 741 C C . ALA A 1 97 ? -11.872 15.051 -3.285 1.00 20.87 97 ALA A C 1
ATOM 742 O O . ALA A 1 97 ? -11.869 15.748 -2.272 1.00 22.61 97 ALA A O 1
ATOM 744 N N . ALA A 1 98 ? -11.849 13.724 -3.254 1.00 20.25 98 ALA A N 1
ATOM 745 C CA . ALA A 1 98 ? -11.829 12.983 -1.995 1.00 21.13 98 ALA A CA 1
ATOM 746 C C . ALA A 1 98 ? -10.594 13.308 -1.156 1.00 20.79 98 ALA A C 1
ATOM 747 O O . ALA A 1 98 ? -10.701 13.541 0.047 1.00 19.35 98 ALA A O 1
ATOM 749 N N . VAL A 1 99 ? -9.421 13.320 -1.784 1.00 20.00 99 VAL A N 1
ATOM 750 C CA . VAL A 1 99 ? -8.193 13.635 -1.061 1.00 20.34 99 VAL A CA 1
ATOM 751 C C . VAL A 1 99 ? -8.264 15.055 -0.509 1.00 21.53 99 VAL A C 1
ATOM 752 O O . VAL A 1 99 ? -7.822 15.315 0.614 1.00 22.54 99 VAL A O 1
ATOM 756 N N . THR A 1 100 ? -8.815 15.975 -1.299 1.00 21.19 100 THR A N 1
ATOM 757 C CA . THR A 1 100 ? -8.927 17.374 -0.884 1.00 21.11 100 THR A CA 1
ATOM 758 C C . THR A 1 100 ? -9.748 17.494 0.411 1.00 20.90 100 THR A C 1
ATOM 759 O O . THR A 1 100 ? -9.331 18.141 1.376 1.00 19.57 100 THR A O 1
ATOM 763 N N . ILE A 1 101 ? -10.909 16.849 0.431 1.00 21.67 101 ILE A N 1
ATOM 764 C CA . ILE A 1 101 ? -11.779 16.871 1.598 1.00 23.57 101 ILE A CA 1
ATOM 765 C C . ILE A 1 101 ? -11.059 16.265 2.811 1.00 23.58 101 ILE A C 1
ATOM 766 O O . ILE A 1 101 ? -11.177 16.770 3.927 1.00 24.41 101 ILE A O 1
ATOM 771 N N . ALA A 1 102 ? -10.312 15.187 2.595 1.00 22.83 102 ALA A N 1
ATOM 772 C CA . ALA A 1 102 ? -9.589 14.549 3.690 1.00 21.38 102 ALA A CA 1
ATOM 773 C C . ALA A 1 102 ? -8.525 15.485 4.258 1.00 20.53 102 ALA A C 1
ATOM 774 O O . ALA A 1 102 ? -8.383 15.595 5.471 1.00 20.94 102 ALA A O 1
ATOM 776 N N . ILE A 1 103 ? -7.786 16.166 3.387 1.00 19.69 103 ILE A N 1
ATOM 777 C CA . ILE A 1 103 ? -6.732 17.078 3.835 1.00 21.47 103 ILE A CA 1
ATOM 778 C C . ILE A 1 103 ? -7.294 18.129 4.784 1.00 23.26 103 ILE A C 1
ATOM 779 O O . ILE A 1 103 ? -6.654 18.521 5.771 1.00 22.09 103 ILE A O 1
ATOM 784 N N . LEU A 1 104 ? -8.510 18.560 4.466 1.00 24.36 104 LEU A N 1
ATOM 785 C CA . LEU A 1 104 ? -9.249 19.571 5.218 1.00 26.51 104 LEU A CA 1
ATOM 786 C C . LEU A 1 104 ? -9.564 19.199 6.683 1.00 26.05 104 LEU A C 1
ATOM 787 O O . LEU A 1 104 ? -9.634 20.080 7.546 1.00 24.83 104 LEU A O 1
ATOM 792 N N . THR A 1 105 ? -9.738 17.904 6.963 1.00 24.62 105 THR A N 1
ATOM 793 C CA . THR A 1 105 ? -10.049 17.448 8.320 1.00 23.25 105 THR A CA 1
ATOM 794 C C . THR A 1 105 ? -8.997 17.873 9.345 1.00 23.56 105 THR A C 1
ATOM 795 O O . THR A 1 105 ? -9.194 17.723 10.548 1.00 24.27 105 THR A O 1
ATOM 799 N N . SER A 1 106 ? -7.883 18.409 8.861 1.00 22.23 106 SER A N 1
ATOM 800 C CA . SER A 1 106 ? -6.819 18.895 9.728 1.00 21.93 106 SER A CA 1
ATOM 801 C C . SER A 1 106 ? -7.371 19.942 10.697 1.00 23.19 106 SER A C 1
ATOM 802 O O . SER A 1 106 ? -7.040 19.951 11.883 1.00 23.84 106 SER A O 1
ATOM 805 N N . ALA A 1 107 ? -8.224 20.817 10.178 1.00 22.35 107 ALA A N 1
ATOM 806 C CA . ALA A 1 107 ? -8.805 21.906 10.960 1.00 24.31 107 ALA A CA 1
ATOM 807 C C . ALA A 1 107 ? -9.834 21.532 12.039 1.00 24.56 107 ALA A C 1
ATOM 808 O O . ALA A 1 107 ? -10.099 22.334 12.940 1.00 25.76 107 ALA A O 1
ATOM 810 N N . ILE A 1 108 ? -10.411 20.334 11.957 1.00 23.80 108 ILE A N 1
ATOM 811 C CA . ILE A 1 108 ? -11.419 19.914 12.933 1.00 22.26 108 ILE A CA 1
ATOM 812 C C . ILE A 1 108 ? -10.943 18.773 13.818 1.00 22.68 108 ILE A C 1
ATOM 813 O O . ILE A 1 108 ? -11.739 18.136 14.514 1.00 22.98 108 ILE A O 1
ATOM 818 N N . ALA A 1 109 ? -9.639 18.528 13.804 1.00 21.27 109 ALA A N 1
ATOM 819 C CA . ALA A 1 109 ? -9.069 17.450 14.595 1.00 22.41 109 ALA A CA 1
ATOM 820 C C . ALA A 1 109 ? -9.496 17.486 16.059 1.00 22.83 109 ALA A C 1
ATOM 821 O O . ALA A 1 109 ? -9.393 18.513 16.728 1.00 23.26 109 ALA A O 1
ATOM 823 N N . GLU A 1 110 ? -10.002 16.350 16.529 1.00 22.54 110 GLU A N 1
ATOM 824 C CA . GLU A 1 110 ? -10.403 16.166 17.914 1.00 22.08 110 GLU A CA 1
ATOM 825 C C . GLU A 1 110 ? -11.597 16.934 18.483 1.00 22.33 110 GLU A C 1
ATOM 826 O O . GLU A 1 110 ? -11.823 16.874 19.689 1.00 22.03 110 GLU A O 1
ATOM 832 N N . ARG A 1 111 ? -12.369 17.647 17.671 1.00 21.71 111 ARG A N 1
ATOM 833 C CA . ARG A 1 111 ? -13.502 18.349 18.269 1.00 23.19 111 ARG A CA 1
ATOM 834 C C . ARG A 1 111 ? -14.678 18.707 17.380 1.00 24.33 111 ARG A C 1
ATOM 835 O O . ARG A 1 111 ? -15.375 19.678 17.651 1.00 27.21 111 ARG A O 1
ATOM 843 N N . ALA A 1 112 ? -14.928 17.928 16.337 1.00 24.60 112 ALA A N 1
ATOM 844 C CA . ALA A 1 112 ? -16.056 18.229 15.462 1.00 25.95 112 ALA A CA 1
ATOM 845 C C . ALA A 1 112 ? -17.090 17.117 15.447 1.00 25.67 112 ALA A C 1
ATOM 846 O O . ALA A 1 112 ? -16.766 15.951 15.670 1.00 24.78 112 ALA A O 1
ATOM 848 N N . LYS A 1 113 ? -18.342 17.495 15.198 1.00 25.61 113 LYS A N 1
ATOM 849 C CA . LYS A 1 113 ? -19.431 16.533 15.110 1.00 26.11 113 LYS A CA 1
ATOM 850 C C . LYS A 1 113 ? -19.309 15.953 13.717 1.00 25.03 113 LYS A C 1
ATOM 851 O O . LYS A 1 113 ? -19.189 16.702 12.747 1.00 24.43 113 LYS A O 1
ATOM 857 N N . VAL A 1 114 ? -19.350 14.630 13.612 1.00 24.42 114 VAL A N 1
ATOM 858 C CA . VAL A 1 114 ? -19.245 13.978 12.315 1.00 22.94 114 VAL A CA 1
ATOM 859 C C . VAL A 1 114 ? -20.346 14.455 11.376 1.00 23.86 114 VAL A C 1
ATOM 860 O O . VAL A 1 114 ? -20.079 14.760 10.217 1.00 24.08 114 VAL A O 1
ATOM 864 N N . SER A 1 115 ? -21.577 14.536 11.881 1.00 24.83 115 SER A N 1
ATOM 865 C CA . SER A 1 115 ? -22.705 14.981 11.066 1.00 25.38 115 SER A CA 1
ATOM 866 C C . SER A 1 115 ? -22.469 16.370 10.481 1.00 25.74 115 SER A C 1
ATOM 867 O O . SER A 1 115 ? -22.762 16.613 9.311 1.00 27.94 115 SER A O 1
ATOM 870 N N . SER A 1 116 ? -21.935 17.281 11.289 1.00 25.62 116 SER A N 1
ATOM 871 C CA . SER A 1 116 ? -21.668 18.637 10.819 1.00 25.89 116 SER A CA 1
ATOM 872 C C . SER A 1 116 ? -20.554 18.644 9.775 1.00 27.30 116 SER A C 1
ATOM 873 O O . SER A 1 116 ? -20.604 19.419 8.816 1.00 27.07 116 SER A O 1
ATOM 876 N N . PHE A 1 117 ? -19.551 17.787 9.964 1.00 26.56 117 PHE A N 1
ATOM 877 C CA . PHE A 1 117 ? -18.447 17.681 9.009 1.00 25.58 117 PHE A CA 1
ATOM 878 C C . PHE A 1 117 ? -18.998 17.223 7.658 1.00 24.63 117 PHE A C 1
ATOM 879 O O . PHE A 1 117 ? -18.583 17.720 6.610 1.00 24.98 117 PHE A O 1
ATOM 887 N N . ILE A 1 118 ? -19.925 16.269 7.686 1.00 24.23 118 ILE A N 1
ATOM 888 C CA . ILE A 1 118 ? -20.530 15.766 6.457 1.00 23.33 118 ILE A CA 1
ATOM 889 C C . ILE A 1 118 ? -21.292 16.894 5.760 1.00 24.99 118 ILE A C 1
ATOM 890 O O . ILE A 1 118 ? -21.148 17.099 4.552 1.00 24.04 118 ILE A O 1
ATOM 895 N N . LEU A 1 119 ? -22.088 17.635 6.527 1.00 24.97 119 LEU A N 1
ATOM 896 C CA . LEU A 1 119 ? -22.850 18.745 5.972 1.00 25.40 119 LEU A CA 1
ATOM 897 C C . LEU A 1 119 ? -21.928 19.791 5.339 1.00 25.56 119 LEU A C 1
ATOM 898 O O . LEU A 1 119 ? -22.109 20.176 4.185 1.00 24.61 119 LEU A O 1
ATOM 903 N N . LEU A 1 120 ? -20.943 20.249 6.102 1.00 25.12 120 LEU A N 1
ATOM 904 C CA . LEU A 1 120 ? -20.003 21.248 5.615 1.00 25.65 120 LEU A CA 1
ATOM 905 C C . LEU A 1 120 ? -19.219 20.763 4.389 1.00 26.53 120 LEU A C 1
ATOM 906 O O . LEU A 1 120 ? -18.990 21.526 3.448 1.00 26.13 120 LEU A O 1
ATOM 911 N N . SER A 1 121 ? -18.814 19.495 4.398 1.00 26.60 121 SER A N 1
ATOM 912 C CA . SER A 1 121 ? -18.059 18.918 3.283 1.00 26.81 121 SER A CA 1
ATOM 913 C C . SER A 1 121 ? -18.850 18.922 1.992 1.00 26.88 121 SER A C 1
ATOM 914 O O . SER A 1 121 ? -18.309 19.219 0.927 1.00 27.19 121 SER A O 1
ATOM 917 N N . ALA A 1 122 ? -20.129 18.570 2.087 1.00 26.49 122 ALA A N 1
ATOM 918 C CA . ALA A 1 122 ? -20.993 18.534 0.913 1.00 26.50 122 ALA A CA 1
ATOM 919 C C . ALA A 1 122 ? -21.154 19.947 0.354 1.00 26.53 122 ALA A C 1
ATOM 920 O O . ALA A 1 122 ? -21.149 20.143 -0.859 1.00 27.57 122 ALA A O 1
ATOM 922 N N . LEU A 1 123 ? -21.281 20.929 1.245 1.00 26.63 123 LEU A N 1
ATOM 923 C CA . LEU A 1 123 ? -21.430 22.329 0.845 1.00 27.28 123 LEU A CA 1
ATOM 924 C C . LEU A 1 123 ? -20.142 22.859 0.216 1.00 27.86 123 LEU A C 1
ATOM 925 O O . LEU A 1 123 ? -20.164 23.571 -0.796 1.00 28.04 123 LEU A O 1
ATOM 930 N N . TRP A 1 124 ? -19.020 22.499 0.828 1.00 26.37 124 TRP A N 1
ATOM 931 C CA . TRP A 1 124 ? -17.706 22.925 0.367 1.00 25.53 124 TRP A CA 1
ATOM 932 C C . TRP A 1 124 ? -17.379 22.341 -1.016 1.00 25.59 124 TRP A C 1
ATOM 933 O O . TRP A 1 124 ? -16.903 23.041 -1.912 1.00 24.59 124 TRP A O 1
ATOM 944 N N . LEU A 1 125 ? -17.637 21.050 -1.181 1.00 26.21 125 LEU A N 1
ATOM 945 C CA . LEU A 1 125 ? -17.388 20.373 -2.445 1.00 27.25 125 LEU A CA 1
ATOM 946 C C . LEU A 1 125 ? -18.205 21.083 -3.525 1.00 28.41 125 LEU A C 1
ATOM 947 O O . LEU A 1 125 ? -17.723 21.337 -4.628 1.00 28.57 125 LEU A O 1
ATOM 952 N N . THR A 1 126 ? -19.444 21.423 -3.183 1.00 28.66 126 THR A N 1
ATOM 953 C CA . THR A 1 126 ? -20.364 22.089 -4.107 1.00 29.12 126 THR A CA 1
ATOM 954 C C . THR A 1 126 ? -20.004 23.535 -4.461 1.00 28.89 126 THR A C 1
ATOM 955 O O . THR A 1 126 ? -19.980 23.904 -5.631 1.00 28.82 126 THR A O 1
ATOM 959 N N . PHE A 1 127 ? -19.723 24.347 -3.449 1.00 29.33 127 PHE A N 1
ATOM 960 C CA . PHE A 1 127 ? -19.438 25.757 -3.673 1.00 29.85 127 PHE A CA 1
ATOM 961 C C . PHE A 1 127 ? -17.996 26.220 -3.720 1.00 30.34 127 PHE A C 1
ATOM 962 O O . PHE A 1 127 ? -17.734 27.391 -4.003 1.00 30.53 127 PHE A O 1
ATOM 970 N N . VAL A 1 128 ? -17.056 25.326 -3.441 1.00 28.48 128 VAL A N 1
ATOM 971 C CA . VAL A 1 128 ? -15.660 25.715 -3.503 1.00 26.27 128 VAL A CA 1
ATOM 972 C C . VAL A 1 128 ? -14.861 24.797 -4.420 1.00 27.03 128 VAL A C 1
ATOM 973 O O . VAL A 1 128 ? -14.236 25.271 -5.369 1.00 27.19 128 VAL A O 1
ATOM 977 N N . TYR A 1 129 ? -14.897 23.489 -4.174 1.00 25.05 129 TYR A N 1
ATOM 978 C CA . TYR A 1 129 ? -14.130 22.576 -5.019 1.00 25.94 129 TYR A CA 1
ATOM 979 C C . TYR A 1 129 ? -14.594 22.511 -6.471 1.00 26.37 129 TYR A C 1
ATOM 980 O O . TYR A 1 129 ? -13.792 22.723 -7.384 1.00 26.67 129 TYR A O 1
ATOM 989 N N . ALA A 1 130 ? -15.871 22.196 -6.688 1.00 26.00 130 ALA A N 1
ATOM 990 C CA . ALA A 1 130 ? -16.406 22.107 -8.045 1.00 26.15 130 ALA A CA 1
ATOM 991 C C . ALA A 1 130 ? -16.077 23.382 -8.817 1.00 26.76 130 ALA A C 1
ATOM 992 O O . ALA A 1 130 ? -15.606 23.311 -9.954 1.00 28.42 130 ALA A O 1
ATOM 994 N N . PRO A 1 131 ? -16.330 24.566 -8.221 1.00 26.36 131 PRO A N 1
ATOM 995 C CA . PRO A 1 131 ? -16.011 25.804 -8.939 1.00 26.84 131 PRO A CA 1
ATOM 996 C C . PRO A 1 131 ? -14.532 25.851 -9.358 1.00 27.37 131 PRO A C 1
ATOM 997 O O . PRO A 1 131 ? -14.225 26.054 -10.536 1.00 27.94 131 PRO A O 1
ATOM 1001 N N . PHE A 1 132 ? -13.625 25.652 -8.399 1.00 26.21 132 PHE A N 1
ATOM 1002 C CA . PHE A 1 132 ? -12.190 25.675 -8.679 1.00 24.73 132 PHE A CA 1
ATOM 1003 C C . PHE A 1 132 ? -11.809 24.736 -9.815 1.00 25.20 132 PHE A C 1
ATOM 1004 O O . PHE A 1 132 ? -11.106 25.130 -10.744 1.00 25.51 132 PHE A O 1
ATOM 1012 N N . ALA A 1 133 ? -12.263 23.489 -9.735 1.00 25.69 133 ALA A N 1
ATOM 1013 C CA . ALA A 1 133 ? -11.957 22.512 -10.770 1.00 25.98 133 ALA A CA 1
ATOM 1014 C C . ALA A 1 133 ? -12.422 23.046 -12.124 1.00 27.26 133 ALA A C 1
ATOM 1015 O O . ALA A 1 133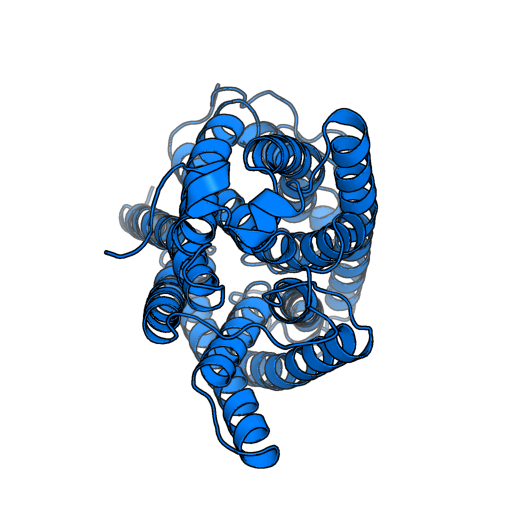 ? -11.699 22.953 -13.119 1.00 27.90 133 ALA A O 1
ATOM 1017 N N . HIS A 1 134 ? -13.626 23.613 -12.158 1.00 27.15 134 HIS A N 1
ATOM 1018 C CA . HIS A 1 134 ? -14.170 24.156 -13.402 1.00 28.78 134 HIS A CA 1
ATOM 1019 C C . HIS A 1 134 ? -13.364 25.346 -13.939 1.00 28.03 134 HIS A C 1
ATOM 1020 O O . HIS A 1 134 ? -13.064 25.412 -15.136 1.00 27.56 134 HIS A O 1
ATOM 1027 N N . TRP A 1 135 ? -13.018 26.279 -13.054 1.00 27.15 135 TRP A N 1
ATOM 1028 C CA . TRP A 1 135 ? -12.262 27.464 -13.453 1.00 26.70 135 TRP A CA 1
ATOM 1029 C C . TRP A 1 135 ? -10.956 27.111 -14.148 1.00 28.75 135 TRP A C 1
ATOM 1030 O O . TRP A 1 135 ? -10.626 27.665 -15.196 1.00 29.99 135 TRP A O 1
ATOM 1041 N N . LEU A 1 136 ? -10.215 26.183 -13.552 1.00 28.59 136 LEU A N 1
ATOM 1042 C CA . LEU A 1 136 ? -8.918 25.777 -14.073 1.00 28.03 136 LEU A CA 1
ATOM 1043 C C . LEU A 1 136 ? -8.904 24.586 -15.026 1.00 28.18 136 LEU A C 1
ATOM 1044 O O . LEU A 1 136 ? -8.223 24.620 -16.057 1.00 27.95 136 LEU A O 1
ATOM 1049 N N . TRP A 1 137 ? -9.655 23.541 -14.694 1.00 27.49 137 TRP A N 1
ATOM 1050 C CA . TRP A 1 137 ? -9.665 22.342 -15.517 1.00 28.08 137 TRP A CA 1
ATOM 1051 C C . TRP A 1 137 ? -10.907 22.106 -16.361 1.00 28.87 137 TRP A C 1
ATOM 1052 O O . TRP A 1 137 ? -10.897 21.250 -17.241 1.00 29.64 137 TRP A O 1
ATOM 1063 N N . GLY A 1 138 ? -11.976 22.850 -16.105 1.00 29.23 138 GLY A N 1
ATOM 1064 C CA . GLY A 1 138 ? -13.189 22.643 -16.874 1.00 31.11 138 GLY A CA 1
ATOM 1065 C C . GLY A 1 138 ? -13.480 23.725 -17.895 1.00 33.62 138 GLY A C 1
ATOM 1066 O O . GLY A 1 138 ? -14.643 23.967 -18.229 1.00 34.30 138 GLY A O 1
ATOM 1067 N N . GLY A 1 139 ? -12.429 24.369 -18.399 1.00 33.95 139 GLY A N 1
ATOM 1068 C CA . GLY A 1 139 ? -12.607 25.428 -19.377 1.00 33.59 139 GLY A CA 1
ATOM 1069 C C . GLY A 1 139 ? -13.210 26.676 -18.754 1.00 34.66 139 GLY A C 1
ATOM 1070 O O . GLY A 1 139 ? -13.829 27.484 -19.451 1.00 35.89 139 GLY A O 1
ATOM 1071 N N . GLY A 1 140 ? -13.030 26.829 -17.440 1.00 33.88 140 GLY A N 1
ATOM 1072 C CA . GLY A 1 140 ? -13.556 27.981 -16.724 1.00 31.20 140 GLY A CA 1
ATOM 1073 C C . GLY A 1 140 ? -12.793 29.257 -17.026 1.00 29.34 140 GLY A C 1
ATOM 1074 O O . GLY A 1 140 ? -11.870 29.251 -17.836 1.00 28.05 140 GLY A O 1
ATOM 1075 N N . TRP A 1 141 ? -13.153 30.349 -16.359 1.00 28.09 141 TRP A N 1
ATOM 1076 C CA . TRP A 1 141 ? -12.496 31.623 -16.621 1.00 28.68 141 TRP A CA 1
ATOM 1077 C C . TRP A 1 141 ? -10.998 31.667 -16.370 1.00 28.95 141 TRP A C 1
ATOM 1078 O O . TRP A 1 141 ? -10.280 32.351 -17.091 1.00 29.65 141 TRP A O 1
ATOM 1089 N N . LEU A 1 142 ? -10.510 30.950 -15.363 1.00 28.55 142 LEU A N 1
ATOM 1090 C CA . LEU A 1 142 ? -9.075 30.970 -15.089 1.00 27.11 142 LEU A CA 1
ATOM 1091 C C . LEU A 1 142 ? -8.263 30.312 -16.205 1.00 26.95 142 LEU A C 1
ATOM 1092 O O . LEU A 1 142 ? -7.198 30.809 -16.578 1.00 27.24 142 LEU A O 1
ATOM 1097 N N . ALA A 1 143 ? -8.761 29.204 -16.745 1.00 27.52 143 ALA A N 1
ATOM 1098 C CA . ALA A 1 143 ? -8.058 28.526 -17.833 1.00 29.34 143 ALA A CA 1
ATOM 1099 C C . ALA A 1 143 ? -8.013 29.481 -19.030 1.00 30.52 143 ALA A C 1
ATOM 1100 O O . ALA A 1 143 ? -7.017 29.545 -19.747 1.00 29.96 143 ALA A O 1
ATOM 1102 N N . LYS A 1 144 ? -9.097 30.231 -19.219 1.00 32.24 144 LYS A N 1
ATOM 1103 C CA . LYS A 1 144 ? -9.208 31.204 -20.307 1.00 34.53 144 LYS A CA 1
ATOM 1104 C C . LYS A 1 144 ? -8.187 32.340 -20.188 1.00 34.48 144 LYS A C 1
ATOM 1105 O O . LYS A 1 144 ? -7.693 32.834 -21.200 1.00 36.51 144 LYS A O 1
ATOM 1111 N N . LEU A 1 145 ? -7.892 32.760 -18.958 1.00 33.91 145 LEU A N 1
ATOM 1112 C CA . LEU A 1 145 ? -6.908 33.814 -18.703 1.00 32.52 145 LEU A CA 1
ATOM 1113 C C . LEU A 1 145 ? -5.503 33.262 -18.970 1.00 31.09 145 LEU A C 1
ATOM 1114 O O . LEU A 1 145 ? -4.518 34.004 -18.935 1.00 30.52 145 LEU A O 1
ATOM 1119 N N . GLY A 1 146 ? -5.413 31.953 -19.196 1.00 28.99 146 GLY A N 1
ATOM 1120 C CA . GLY A 1 146 ? -4.123 31.335 -19.455 1.00 28.24 146 GLY A CA 1
ATOM 1121 C C . GLY A 1 146 ? -3.451 30.733 -18.228 1.00 28.29 146 GLY A C 1
ATOM 1122 O O . GLY A 1 146 ? -2.274 30.370 -18.278 1.00 27.04 146 GLY A O 1
ATOM 1123 N N . ALA A 1 147 ? -4.188 30.624 -17.125 1.00 26.96 147 ALA A N 1
ATOM 1124 C CA . ALA A 1 147 ? -3.642 30.055 -15.890 1.00 27.21 147 ALA A CA 1
ATOM 1125 C C . ALA A 1 147 ? -3.489 28.539 -16.003 1.00 27.84 147 ALA A C 1
ATOM 1126 O O . ALA A 1 147 ? -4.283 27.869 -16.669 1.00 27.07 147 ALA A O 1
ATOM 1128 N N . LEU A 1 148 ? -2.471 28.000 -15.339 1.00 28.41 148 LEU A N 1
ATOM 1129 C CA . LEU A 1 148 ? -2.203 26.565 -15.378 1.00 28.23 148 LEU A CA 1
ATOM 1130 C C . LEU A 1 148 ? -2.137 25.949 -13.989 1.00 27.80 148 LEU A C 1
ATOM 1131 O O . LEU A 1 148 ? -1.814 26.628 -13.010 1.00 28.16 148 LEU A O 1
ATOM 1136 N N . ASP A 1 149 ? -2.441 24.657 -13.917 1.00 25.99 149 ASP A N 1
ATOM 1137 C CA . ASP A 1 149 ? -2.372 23.908 -12.665 1.00 25.43 149 ASP A CA 1
ATOM 1138 C C . ASP A 1 149 ? -2.267 22.457 -13.105 1.00 24.43 149 ASP A C 1
ATOM 1139 O O . ASP A 1 149 ? -3.269 21.815 -13.407 1.00 25.95 149 ASP A O 1
ATOM 1144 N N . PHE A 1 150 ? -1.047 21.941 -13.154 1.00 24.02 150 PHE A N 1
ATOM 1145 C CA . PHE A 1 150 ? -0.847 20.573 -13.609 1.00 23.70 150 PHE A CA 1
ATOM 1146 C C . PHE A 1 150 ? -1.586 19.487 -12.822 1.00 23.22 150 PHE A C 1
ATOM 1147 O O . PHE A 1 150 ? -2.328 18.700 -13.412 1.00 23.64 150 PHE A O 1
ATOM 1155 N N . ALA A 1 151 ? -1.399 19.437 -11.505 1.00 22.24 151 ALA A N 1
ATOM 1156 C CA . ALA A 1 151 ? -2.044 18.393 -10.718 1.00 22.11 151 ALA A CA 1
ATOM 1157 C C . ALA A 1 151 ? -2.867 18.842 -9.512 1.00 23.09 151 ALA A C 1
ATOM 1158 O O . ALA A 1 151 ? -3.292 18.007 -8.713 1.00 22.92 151 ALA A O 1
ATOM 1160 N N . GLY A 1 152 ? -3.083 20.145 -9.359 1.00 22.69 152 GLY A N 1
ATOM 1161 C CA . GLY A 1 152 ? -3.903 20.605 -8.252 1.00 22.63 152 GLY A CA 1
ATOM 1162 C C . GLY A 1 152 ? -3.315 21.556 -7.231 1.00 22.91 152 GLY A C 1
ATOM 1163 O O . GLY A 1 152 ? -3.785 21.593 -6.095 1.00 23.73 152 GLY A O 1
ATOM 1164 N N . GLY A 1 153 ? -2.303 22.328 -7.618 1.00 23.45 153 GLY A N 1
ATOM 1165 C CA . GLY A 1 153 ? -1.708 23.271 -6.686 1.00 23.00 153 GLY A CA 1
ATOM 1166 C C . GLY A 1 153 ? -2.753 24.198 -6.086 1.00 23.53 153 GLY A C 1
ATOM 1167 O O . GLY A 1 153 ? -2.681 24.548 -4.905 1.00 23.40 153 GLY A O 1
ATOM 1168 N N . MET A 1 154 ? -3.728 24.594 -6.903 1.00 20.43 154 MET A N 1
ATOM 1169 C CA . MET A 1 154 ? -4.793 25.480 -6.451 1.00 21.33 154 MET A CA 1
ATOM 1170 C C . MET A 1 154 ? -6.080 24.709 -6.191 1.00 21.59 154 MET A C 1
ATOM 1171 O O . MET A 1 154 ? -6.711 24.876 -5.152 1.00 21.95 154 MET A O 1
ATOM 1176 N N . VAL A 1 155 ? -6.465 23.862 -7.138 1.00 21.75 155 VAL A N 1
ATOM 1177 C CA . VAL A 1 155 ? -7.685 23.081 -7.006 1.00 22.50 155 VAL A CA 1
ATOM 1178 C C . VAL A 1 155 ? -7.703 22.223 -5.735 1.00 23.22 155 VAL A C 1
ATOM 1179 O O . VAL A 1 155 ? -8.724 22.155 -5.038 1.00 22.68 155 VAL A O 1
ATOM 1183 N N . VAL A 1 156 ? -6.573 21.589 -5.426 1.00 23.03 156 VAL A N 1
ATOM 1184 C CA . VAL A 1 156 ? -6.479 20.714 -4.254 1.00 22.88 156 VAL A CA 1
ATOM 1185 C C . VAL A 1 156 ? -5.753 21.273 -3.021 1.00 22.81 156 VAL A C 1
ATOM 1186 O O . VAL A 1 156 ? -6.273 21.207 -1.902 1.00 22.55 156 VAL A O 1
ATOM 1190 N N . HIS A 1 157 ? -4.564 21.831 -3.215 1.00 21.96 157 HIS A N 1
ATOM 1191 C CA . HIS A 1 157 ? -3.783 22.313 -2.084 1.00 21.90 157 HIS A CA 1
ATOM 1192 C C . HIS A 1 157 ? -4.125 23.684 -1.522 1.00 21.65 157 HIS A C 1
ATOM 1193 O O . HIS A 1 157 ? -4.274 23.827 -0.313 1.00 21.52 157 HIS A O 1
ATOM 1200 N N . ILE A 1 158 ? -4.256 24.696 -2.369 1.00 21.77 158 ILE A N 1
ATOM 1201 C CA . ILE A 1 158 ? -4.628 26.010 -1.856 1.00 22.00 158 ILE A CA 1
ATOM 1202 C C . ILE A 1 158 ? -6.035 25.942 -1.262 1.00 21.89 158 ILE A C 1
ATOM 1203 O O . ILE A 1 158 ? -6.282 26.474 -0.177 1.00 23.42 158 ILE A O 1
ATOM 1208 N N . SER A 1 159 ? -6.948 25.277 -1.969 1.00 20.89 159 SER A N 1
ATOM 1209 C CA . SER A 1 159 ? -8.331 25.170 -1.515 1.00 21.24 159 SER A CA 1
ATOM 1210 C C . SER A 1 159 ? -8.455 24.530 -0.138 1.00 22.20 159 SER A C 1
ATOM 1211 O O . SER A 1 159 ? -9.065 25.106 0.758 1.00 23.42 159 SER A O 1
ATOM 1214 N N . SER A 1 160 ? -7.874 23.348 0.043 1.00 22.18 160 SER A N 1
ATOM 1215 C CA . SER A 1 160 ? -7.947 22.675 1.340 1.00 20.96 160 SER A CA 1
ATOM 1216 C C . SER A 1 160 ? -7.133 23.411 2.396 1.00 21.68 160 SER A C 1
ATOM 1217 O O . SER A 1 160 ? -7.535 23.487 3.555 1.00 22.53 160 SER A O 1
ATOM 1220 N N . GLY A 1 161 ? -5.989 23.954 1.993 1.00 22.15 161 GLY A N 1
ATOM 1221 C CA . GLY A 1 161 ? -5.132 24.667 2.925 1.00 23.35 161 GLY A CA 1
ATOM 1222 C C . GLY A 1 161 ? -5.786 25.906 3.506 1.00 25.35 161 GLY A C 1
ATOM 1223 O O . GLY A 1 161 ? -5.843 26.080 4.729 1.00 25.16 161 GLY A O 1
ATOM 1224 N N . PHE A 1 162 ? -6.277 26.782 2.638 1.00 24.50 162 PHE A N 1
ATOM 1225 C CA . PHE A 1 162 ? -6.928 27.987 3.125 1.00 25.03 162 PHE A CA 1
ATOM 1226 C C . PHE A 1 162 ? -8.315 27.715 3.683 1.00 24.84 162 PHE A C 1
ATOM 1227 O O . PHE A 1 162 ? -8.761 28.418 4.585 1.00 24.94 162 PHE A O 1
ATOM 1235 N N . ALA A 1 163 ? -8.994 26.692 3.168 1.00 24.91 163 ALA A N 1
ATOM 1236 C CA . ALA A 1 163 ? -10.310 26.342 3.696 1.00 24.95 163 ALA A CA 1
ATOM 1237 C C . ALA A 1 163 ? -10.093 25.849 5.130 1.00 26.28 163 ALA A C 1
ATOM 1238 O O . ALA A 1 163 ? -10.908 26.115 6.018 1.00 27.26 163 ALA A O 1
ATOM 1240 N N . ALA A 1 164 ? -8.983 25.143 5.355 1.00 24.74 164 ALA A N 1
ATOM 1241 C CA . ALA A 1 164 ? -8.650 24.620 6.682 1.00 25.14 164 ALA A CA 1
ATOM 1242 C C . ALA A 1 164 ? -8.373 25.746 7.686 1.00 25.21 164 ALA A C 1
ATOM 1243 O O . ALA A 1 164 ? -8.721 25.628 8.864 1.00 23.86 164 ALA A O 1
ATOM 1245 N N . LEU A 1 165 ? -7.747 26.831 7.227 1.00 25.00 165 LEU A N 1
ATOM 1246 C CA . LEU A 1 165 ? -7.452 27.960 8.112 1.00 25.58 165 LEU A CA 1
ATOM 1247 C C . LEU A 1 165 ? -8.754 28.629 8.575 1.00 25.58 165 LEU A C 1
ATOM 1248 O O . LEU A 1 165 ? -8.909 28.966 9.750 1.00 25.41 165 LEU A O 1
ATOM 1253 N N . ALA A 1 166 ? -9.689 28.805 7.645 1.00 26.10 166 ALA A N 1
ATOM 1254 C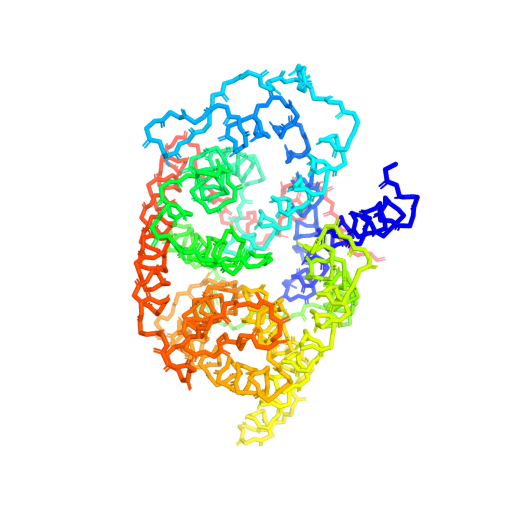 CA . ALA A 1 166 ? -10.982 29.411 7.949 1.00 25.54 166 ALA A CA 1
ATOM 1255 C C . ALA A 1 166 ? -11.779 28.541 8.924 1.00 26.94 166 ALA A C 1
ATOM 1256 O O . ALA A 1 166 ? -12.336 29.047 9.899 1.00 28.84 166 ALA A O 1
ATOM 1258 N N . VAL A 1 167 ? -11.836 27.236 8.660 1.00 25.74 167 VAL A N 1
ATOM 1259 C CA . VAL A 1 167 ? -12.563 26.312 9.529 1.00 24.81 167 VAL A CA 1
ATOM 1260 C C . VAL A 1 167 ? -11.971 26.297 10.941 1.00 25.34 167 VAL A C 1
ATOM 1261 O O . VAL A 1 167 ? -12.710 26.282 11.931 1.00 25.52 167 VAL A O 1
ATOM 1265 N N . ALA A 1 168 ? -10.642 26.307 11.034 1.00 25.75 168 ALA A N 1
ATOM 1266 C CA . ALA A 1 168 ? -9.963 26.295 12.330 1.00 27.29 168 ALA A CA 1
ATOM 1267 C C . ALA A 1 168 ? -10.340 27.532 13.135 1.00 29.01 168 ALA A C 1
ATOM 1268 O O . ALA A 1 168 ? -10.558 27.456 14.345 1.00 29.80 168 ALA A O 1
ATOM 1270 N N . MET A 1 169 ? -10.409 28.674 12.456 1.00 30.02 169 MET A N 1
ATOM 1271 C CA . MET A 1 169 ? -10.751 29.925 13.115 1.00 30.42 169 MET A CA 1
ATOM 1272 C C . MET A 1 169 ? -12.217 29.965 13.539 1.00 29.69 169 MET A C 1
ATOM 1273 O O . MET A 1 169 ? -12.560 30.603 14.531 1.00 32.12 169 MET A O 1
ATOM 1278 N N . THR A 1 170 ? -13.080 29.276 12.801 1.00 28.35 170 THR A N 1
ATOM 1279 C CA . THR A 1 170 ? -14.497 29.257 13.136 1.00 28.42 170 THR A CA 1
ATOM 1280 C C . THR A 1 170 ? -14.812 28.281 14.279 1.00 30.73 170 THR A C 1
ATOM 1281 O O . THR A 1 170 ? -15.544 28.626 15.210 1.00 31.67 170 THR A O 1
ATOM 1285 N N . ILE A 1 171 ? -14.245 27.075 14.221 1.00 30.82 171 ILE A N 1
ATOM 1286 C CA . ILE A 1 171 ? -14.500 26.052 15.242 1.00 29.50 171 ILE A CA 1
ATOM 1287 C C . ILE A 1 171 ? -13.789 26.301 16.585 1.00 29.14 171 ILE A C 1
ATOM 1288 O O . ILE A 1 171 ? -14.251 25.842 17.633 1.00 29.24 171 ILE A O 1
ATOM 1293 N N . GLY A 1 172 ? -12.674 27.023 16.563 1.00 28.23 172 GLY A N 1
ATOM 1294 C CA . GLY A 1 172 ? -11.975 27.307 17.808 1.00 29.66 172 GLY A CA 1
ATOM 1295 C C . GLY A 1 172 ? -10.892 26.319 18.213 1.00 30.83 172 GLY A C 1
ATOM 1296 O O . GLY A 1 172 ? -10.842 25.207 17.692 1.00 31.81 172 GLY A O 1
ATOM 1297 N N . LYS A 1 173 ? -10.031 26.732 19.146 1.00 30.76 173 LYS A N 1
ATOM 1298 C CA . LYS A 1 173 ? -8.927 25.906 19.635 1.00 31.73 173 LYS A CA 1
ATOM 1299 C C . LYS A 1 173 ? -9.420 24.713 20.434 1.00 31.10 173 LYS A C 1
ATOM 1300 O O . LYS A 1 173 ? -10.455 24.776 21.093 1.00 31.00 173 LYS A O 1
ATOM 1306 N N . ARG A 1 174 ? -8.665 23.625 20.384 1.00 30.39 174 ARG A N 1
ATOM 1307 C CA . ARG A 1 174 ? -9.023 22.444 21.147 1.00 30.53 174 ARG A CA 1
ATOM 1308 C C . ARG A 1 174 ? -8.825 22.845 22.596 1.00 31.89 174 ARG A C 1
ATOM 1309 O O . ARG A 1 174 ? -8.055 23.757 22.893 1.00 29.69 174 ARG A O 1
ATOM 1317 N N . ALA A 1 175 ? -9.528 22.179 23.498 1.00 34.46 175 ALA A N 1
ATOM 1318 C CA . ALA A 1 175 ? -9.378 22.482 24.909 1.00 37.27 175 ALA A CA 1
ATOM 1319 C C . ALA A 1 175 ? -7.916 22.216 25.269 1.00 38.94 175 ALA A C 1
ATOM 1320 O O . ALA A 1 175 ? -7.338 21.208 24.853 1.00 38.04 175 ALA A O 1
ATOM 1322 N N . GLY A 1 176 ? -7.316 23.135 26.019 1.00 41.01 176 GLY A N 1
ATOM 1323 C CA . GLY A 1 176 ? -5.933 22.969 26.422 1.00 43.63 176 GLY A CA 1
ATOM 1324 C C . GLY A 1 176 ? -4.912 23.165 25.318 1.00 46.27 176 GLY A C 1
ATOM 1325 O O . GLY A 1 176 ? -3.727 22.933 25.534 1.00 46.28 176 GLY A O 1
ATOM 1326 N N . PHE A 1 177 ? -5.355 23.593 24.140 1.00 48.98 177 PHE A N 1
ATOM 1327 C CA . PHE A 1 177 ? -4.444 23.816 23.018 1.00 52.49 177 PHE A CA 1
ATOM 1328 C C . PHE A 1 177 ? -3.363 24.829 23.361 1.00 56.13 177 PHE A C 1
ATOM 1329 O O . PHE A 1 177 ? -2.188 24.614 23.075 1.00 56.07 177 PHE A O 1
ATOM 1337 N N . GLU A 1 178 ? -3.766 25.933 23.980 1.00 61.46 178 GLU A N 1
ATOM 1338 C CA . GLU A 1 178 ? -2.828 26.990 24.330 1.00 66.83 178 GLU A CA 1
ATOM 1339 C C . GLU A 1 178 ? -2.043 26.713 25.608 1.00 68.41 178 GLU A C 1
ATOM 1340 O O . GLU A 1 178 ? -0.865 27.058 25.703 1.00 68.43 178 GLU A O 1
ATOM 1346 N N . GLU A 1 179 ? -2.689 26.088 26.586 1.00 71.07 179 GLU A N 1
ATOM 1347 C CA . GLU A 1 179 ? -2.024 25.781 27.846 1.00 74.26 179 GLU A CA 1
ATOM 1348 C C . GLU A 1 179 ? -0.998 24.658 27.691 1.00 74.67 179 GLU A C 1
ATOM 1349 O O . GLU A 1 179 ? 0.179 24.839 27.996 1.00 75.31 179 GLU A O 1
ATOM 1355 N N . TYR A 1 180 ? -1.448 23.500 27.216 1.00 74.91 180 TYR A N 1
ATOM 1356 C CA . TYR A 1 180 ? -0.566 22.350 27.039 1.00 74.22 180 TYR A CA 1
ATOM 1357 C C . TYR A 1 180 ? -0.580 21.789 25.615 1.00 71.07 180 TYR A C 1
ATOM 1358 O O . TYR A 1 180 ? -1.608 21.809 24.936 1.00 71.47 180 TYR A O 1
ATOM 1367 N N . SER A 1 181 ? 0.568 21.279 25.175 1.00 66.29 181 SER A N 1
ATOM 1368 C CA . SER A 1 181 ? 0.701 20.709 23.837 1.00 61.30 181 SER A CA 1
ATOM 1369 C C . SER A 1 181 ? 0.134 19.287 23.735 1.00 56.72 181 SER A C 1
ATOM 1370 O O . SER A 1 181 ? 0.259 18.487 24.660 1.00 55.41 181 SER A O 1
ATOM 1373 N N . ILE A 1 182 ? -0.492 18.989 22.600 1.00 51.31 182 ILE A N 1
ATOM 1374 C CA . ILE A 1 182 ? -1.089 17.680 22.347 1.00 45.54 182 ILE A CA 1
ATOM 1375 C C . ILE A 1 182 ? -0.033 16.750 21.741 1.00 42.63 182 ILE A C 1
ATOM 1376 O O . ILE A 1 182 ? 0.534 17.055 20.690 1.00 43.79 182 ILE A O 1
ATOM 1381 N N . GLU A 1 183 ? 0.227 15.619 22.392 1.00 38.49 183 GLU A N 1
ATOM 1382 C CA . GLU A 1 183 ? 1.228 14.662 21.901 1.00 34.88 183 GLU A CA 1
ATOM 1383 C C . GLU A 1 183 ? 0.686 13.646 20.883 1.00 29.95 183 GLU A C 1
ATOM 1384 O O . GLU A 1 183 ? -0.427 13.148 21.014 1.00 28.86 183 GLU A O 1
ATOM 1390 N N . PRO A 1 184 ? 1.476 13.326 19.850 1.00 26.68 184 PRO A N 1
ATOM 1391 C CA . PRO A 1 184 ? 0.987 12.352 18.872 1.00 24.21 184 PRO A CA 1
ATOM 1392 C C . PRO A 1 184 ? 0.921 10.988 19.556 1.00 23.87 184 PRO A C 1
ATOM 1393 O O . PRO A 1 184 ? 1.895 10.562 20.181 1.00 24.75 184 PRO A O 1
ATOM 1397 N N . HIS A 1 185 ? -0.214 10.302 19.452 1.00 20.97 185 HIS A N 1
ATOM 1398 C CA . HIS A 1 185 ? -0.334 9.002 20.099 1.00 20.54 185 HIS A CA 1
ATOM 1399 C C . HIS A 1 185 ? 0.459 7.899 19.394 1.00 22.18 185 HIS A C 1
ATOM 1400 O O . HIS A 1 185 ? 0.876 6.930 20.029 1.00 22.54 185 HIS A O 1
ATOM 1407 N N . SER A 1 186 ? 0.681 8.044 18.090 1.00 20.94 186 SER A N 1
ATOM 1408 C CA . SER A 1 186 ? 1.418 7.022 17.353 1.00 20.14 186 SER A CA 1
ATOM 1409 C C . SER A 1 186 ? 2.146 7.573 16.144 1.00 18.71 186 SER A C 1
ATOM 1410 O O . SER A 1 186 ? 1.577 7.651 15.057 1.00 17.97 186 SER A O 1
ATOM 1413 N N . ILE A 1 187 ? 3.404 7.955 16.326 1.00 17.10 187 ILE A N 1
ATOM 1414 C CA . ILE A 1 187 ? 4.173 8.474 15.206 1.00 18.09 187 ILE A CA 1
ATOM 1415 C C . ILE A 1 187 ? 4.289 7.402 14.099 1.00 18.50 187 ILE A C 1
ATOM 1416 O O . ILE A 1 187 ? 4.229 7.730 12.913 1.00 19.56 187 ILE A O 1
ATOM 1421 N N . PRO A 1 188 ? 4.449 6.110 14.466 1.00 17.95 188 PRO A N 1
ATOM 1422 C CA . PRO A 1 188 ? 4.545 5.080 13.425 1.00 17.42 188 PRO A CA 1
ATOM 1423 C C . PRO A 1 188 ? 3.297 5.043 12.532 1.00 17.42 188 PRO A C 1
ATOM 1424 O O . PRO A 1 188 ? 3.409 4.860 11.321 1.00 17.69 188 PRO A O 1
ATOM 1428 N N . LEU A 1 189 ? 2.114 5.212 13.124 1.00 16.81 189 LEU A N 1
ATOM 1429 C CA . LEU A 1 189 ? 0.880 5.211 12.339 1.00 17.03 189 LEU A CA 1
ATOM 1430 C C . LEU A 1 189 ? 0.936 6.381 11.356 1.00 17.89 189 LEU A C 1
ATOM 1431 O O . LEU A 1 189 ? 0.543 6.250 10.196 1.00 18.02 189 LEU A O 1
ATOM 1436 N N . THR A 1 190 ? 1.430 7.523 11.825 1.00 16.75 190 THR A N 1
ATOM 1437 C CA . THR A 1 190 ? 1.561 8.696 10.968 1.00 17.61 190 THR A CA 1
ATOM 1438 C C . THR A 1 190 ? 2.573 8.425 9.853 1.00 18.42 190 THR A C 1
ATOM 1439 O O . THR A 1 190 ? 2.367 8.845 8.708 1.00 19.32 190 THR A O 1
ATOM 1443 N N . LEU A 1 191 ? 3.659 7.723 10.177 1.00 18.50 191 LEU A N 1
ATOM 1444 C CA . LEU A 1 191 ? 4.678 7.427 9.164 1.00 18.08 191 LEU A CA 1
ATOM 1445 C C . LEU A 1 191 ? 4.145 6.453 8.106 1.00 18.46 191 LEU A C 1
ATOM 1446 O O . LEU A 1 191 ? 4.571 6.488 6.948 1.00 17.20 191 LEU A O 1
ATOM 1451 N N . ILE A 1 192 ? 3.207 5.593 8.503 1.00 18.37 192 ILE A N 1
ATOM 1452 C CA . ILE A 1 192 ? 2.585 4.660 7.567 1.00 17.40 192 ILE A CA 1
ATOM 1453 C C . ILE A 1 192 ? 1.744 5.516 6.614 1.00 18.65 192 ILE A C 1
ATOM 1454 O O . ILE A 1 192 ? 1.722 5.276 5.408 1.00 19.88 192 ILE A O 1
ATOM 1459 N N . GLY A 1 193 ? 1.061 6.524 7.159 1.00 17.83 193 GLY A N 1
ATOM 1460 C CA . GLY A 1 193 ? 0.263 7.408 6.324 1.00 16.53 193 GLY A CA 1
ATOM 1461 C C . GLY A 1 193 ? 1.150 8.193 5.365 1.00 18.04 193 GLY A C 1
ATOM 1462 O O . GLY A 1 193 ? 0.809 8.383 4.197 1.00 19.36 193 GLY A O 1
ATOM 1463 N N . ALA A 1 194 ? 2.296 8.653 5.856 1.00 17.03 194 ALA A N 1
ATOM 1464 C CA . ALA A 1 194 ? 3.225 9.410 5.032 1.00 17.00 194 ALA A CA 1
ATOM 1465 C C . ALA A 1 194 ? 3.747 8.547 3.877 1.00 18.09 194 ALA A C 1
ATOM 1466 O O . ALA A 1 194 ? 3.902 9.027 2.755 1.00 18.69 194 ALA A O 1
ATOM 1468 N N . ALA A 1 195 ? 4.021 7.274 4.150 1.00 17.53 195 ALA A N 1
ATOM 1469 C CA . ALA A 1 195 ? 4.504 6.356 3.122 1.00 16.27 195 ALA A CA 1
ATOM 1470 C C . ALA A 1 195 ? 3.451 6.175 2.037 1.00 17.17 195 ALA A C 1
ATOM 1471 O O . ALA A 1 195 ? 3.775 6.164 0.852 1.00 17.77 195 ALA A O 1
ATOM 1473 N N . LEU A 1 196 ? 2.189 6.041 2.435 1.00 16.68 196 LEU A N 1
ATOM 1474 C CA . LEU A 1 196 ? 1.105 5.861 1.465 1.00 17.66 196 LEU A CA 1
ATOM 1475 C C . LEU A 1 196 ? 0.848 7.119 0.636 1.00 18.14 196 LEU A C 1
ATOM 1476 O O . LEU A 1 196 ? 0.424 7.032 -0.514 1.00 19.41 196 LEU A O 1
ATOM 1481 N N . LEU A 1 197 ? 1.097 8.285 1.225 1.00 17.73 197 LEU A N 1
ATOM 1482 C CA . LEU A 1 197 ? 0.893 9.548 0.528 1.00 17.85 197 LEU A CA 1
ATOM 1483 C C . LEU A 1 197 ? 1.987 9.785 -0.500 1.00 18.83 197 LEU A C 1
ATOM 1484 O O . LEU A 1 197 ? 1.714 10.290 -1.591 1.00 21.33 197 LEU A O 1
ATOM 1489 N N . TRP A 1 198 ? 3.225 9.436 -0.164 1.00 19.11 198 TRP A N 1
ATOM 1490 C CA . TRP A 1 198 ? 4.328 9.614 -1.107 1.00 19.44 198 TRP A CA 1
ATOM 1491 C C . TRP A 1 198 ? 4.100 8.630 -2.266 1.00 20.69 198 TRP A C 1
ATOM 1492 O O . TRP A 1 198 ? 4.190 8.999 -3.438 1.00 21.73 198 TRP A O 1
ATOM 1503 N N . PHE A 1 199 ? 3.785 7.382 -1.933 1.00 18.16 199 PHE A N 1
ATOM 1504 C CA . PHE A 1 199 ? 3.528 6.348 -2.931 1.00 16.79 199 PHE A CA 1
ATOM 1505 C C . PHE A 1 199 ? 2.380 6.751 -3.866 1.00 16.18 199 PHE A C 1
ATOM 1506 O O . PHE A 1 199 ? 2.534 6.758 -5.081 1.00 17.54 199 PHE A O 1
ATOM 1514 N N . GLY A 1 200 ? 1.232 7.098 -3.300 1.00 15.45 200 GLY A N 1
ATOM 1515 C CA . GLY A 1 200 ? 0.096 7.483 -4.119 1.00 15.87 200 GLY A CA 1
ATOM 1516 C C . GLY A 1 200 ? 0.301 8.724 -4.974 1.00 17.70 200 GLY A C 1
ATOM 1517 O O . GLY A 1 200 ? -0.344 8.890 -6.009 1.00 17.04 200 GLY A O 1
ATOM 1518 N N . TRP A 1 201 ? 1.199 9.603 -4.546 1.00 18.61 201 TRP A N 1
ATOM 1519 C CA . TRP A 1 201 ? 1.462 10.828 -5.287 1.00 19.59 201 TRP A CA 1
ATOM 1520 C C . TRP A 1 201 ? 2.059 10.517 -6.664 1.00 20.01 201 TRP A C 1
ATOM 1521 O O . TRP A 1 201 ? 2.105 11.387 -7.526 1.00 20.58 201 TRP A O 1
ATOM 1532 N N . PHE A 1 202 ? 2.523 9.281 -6.862 1.00 20.20 202 PHE A N 1
ATOM 1533 C CA . PHE A 1 202 ? 3.056 8.866 -8.162 1.00 20.53 202 PHE A CA 1
ATOM 1534 C C . PHE A 1 202 ? 1.874 8.903 -9.130 1.00 20.88 202 PHE A C 1
ATOM 1535 O O . PHE A 1 202 ? 2.021 9.261 -10.294 1.00 21.83 202 PHE A O 1
ATOM 1543 N N . GLY A 1 203 ? 0.698 8.537 -8.630 1.00 19.28 203 GLY A N 1
ATOM 1544 C CA . GLY A 1 203 ? -0.495 8.550 -9.453 1.00 20.76 203 GLY A CA 1
ATOM 1545 C C . GLY A 1 203 ? -1.129 9.930 -9.505 1.00 22.55 203 GLY A C 1
ATOM 1546 O O . GLY A 1 203 ? -1.750 10.297 -10.500 1.00 22.58 203 GLY A O 1
ATOM 1547 N N . PHE A 1 204 ? -0.966 10.695 -8.428 1.00 23.12 204 PHE A N 1
ATOM 1548 C CA . PHE A 1 204 ? -1.513 12.050 -8.315 1.00 24.17 204 PHE A CA 1
ATOM 1549 C C . PHE A 1 204 ? -0.913 12.979 -9.373 1.00 24.35 204 PHE A C 1
ATOM 1550 O O . PHE A 1 204 ? -1.638 13.564 -10.182 1.00 24.72 204 PHE A O 1
ATOM 1558 N N . ASN A 1 205 ? 0.413 13.117 -9.350 1.00 24.63 205 ASN A N 1
ATOM 1559 C CA . ASN A 1 205 ? 1.133 13.981 -10.298 1.00 24.46 205 ASN A CA 1
ATOM 1560 C C . ASN A 1 205 ? 1.429 13.274 -11.617 1.00 24.65 205 ASN A C 1
ATOM 1561 O O . ASN A 1 205 ? 1.233 13.846 -12.688 1.00 26.34 205 ASN A O 1
ATOM 1566 N N . GLY A 1 206 ? 1.900 12.032 -11.534 1.00 23.47 206 GLY A N 1
ATOM 1567 C CA . GLY A 1 206 ? 2.225 11.274 -12.732 1.00 23.47 206 GLY A CA 1
ATOM 1568 C C . GLY A 1 206 ? 1.044 10.918 -13.620 1.00 23.73 206 GLY A C 1
ATOM 1569 O O . GLY A 1 206 ? 1.198 10.739 -14.830 1.00 24.41 206 GLY A O 1
ATOM 1570 N N . GLY A 1 207 ? -0.141 10.814 -13.029 1.00 23.39 207 GLY A N 1
ATOM 1571 C CA . GLY A 1 207 ? -1.315 10.472 -13.807 1.00 22.87 207 GLY A CA 1
ATOM 1572 C C . GLY A 1 207 ? -2.017 11.681 -14.398 1.00 24.80 207 GLY A C 1
ATOM 1573 O O . GLY A 1 207 ? -2.894 11.520 -15.244 1.00 24.78 207 GLY A O 1
ATOM 1574 N N . SER A 1 208 ? -1.638 12.886 -13.969 1.00 24.46 208 SER A N 1
ATOM 1575 C CA . SER A 1 208 ? -2.268 14.115 -14.459 1.00 25.48 208 SER A CA 1
ATOM 1576 C C . SER A 1 208 ? -1.937 14.457 -15.910 1.00 26.31 208 SER A C 1
ATOM 1577 O O . SE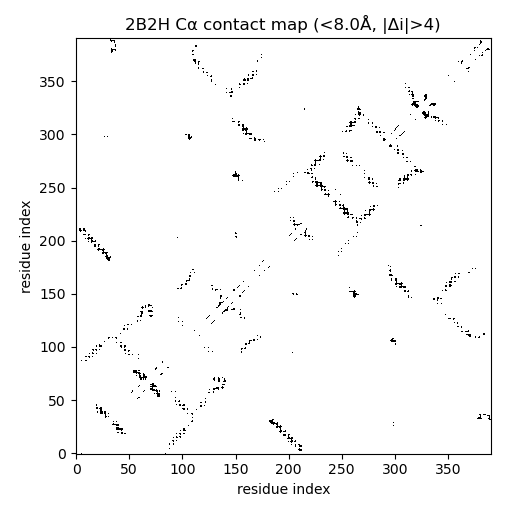R A 1 208 ? -2.525 15.371 -16.490 1.00 26.45 208 SER A O 1
ATOM 1580 N N . ALA A 1 209 ? -0.988 13.728 -16.490 1.00 26.53 209 ALA A N 1
ATOM 1581 C CA . ALA A 1 209 ? -0.611 13.929 -17.889 1.00 26.98 209 ALA A CA 1
ATOM 1582 C C . ALA A 1 209 ? -1.674 13.208 -18.719 1.00 26.87 209 ALA A C 1
ATOM 1583 O O . ALA A 1 209 ? -1.776 13.397 -19.934 1.00 28.14 209 ALA A O 1
ATOM 1585 N N . LEU A 1 210 ? -2.461 12.384 -18.031 1.00 25.54 210 LEU A N 1
ATOM 1586 C CA . LEU A 1 210 ? -3.534 11.595 -18.624 1.00 24.65 210 LEU A CA 1
ATOM 1587 C C . LEU A 1 210 ? -3.043 10.649 -19.712 1.00 24.77 210 LEU A C 1
ATOM 1588 O O . LEU A 1 210 ? -3.781 10.301 -20.634 1.00 24.57 210 LEU A O 1
ATOM 1593 N N . ALA A 1 211 ? -1.793 10.225 -19.580 1.00 24.62 211 ALA A N 1
ATOM 1594 C CA . ALA A 1 211 ? -1.172 9.315 -20.532 1.00 26.03 211 ALA A CA 1
ATOM 1595 C C . ALA A 1 211 ? 0.182 8.883 -19.994 1.00 26.65 211 ALA A C 1
ATOM 1596 O O . ALA A 1 211 ? 0.784 9.584 -19.176 1.00 26.72 211 ALA A O 1
ATOM 1598 N N . ALA A 1 212 ? 0.653 7.726 -20.452 1.00 26.80 212 ALA A N 1
ATOM 1599 C CA . ALA A 1 212 ? 1.944 7.200 -20.024 1.00 26.67 212 ALA A CA 1
ATOM 1600 C C . ALA A 1 212 ? 2.948 7.725 -21.031 1.00 26.90 212 ALA A C 1
ATOM 1601 O O . ALA A 1 212 ? 3.413 6.989 -21.891 1.00 27.71 212 ALA A O 1
ATOM 1603 N N . ASN A 1 213 ? 3.271 9.008 -20.917 1.00 27.58 213 ASN A N 1
ATOM 1604 C CA . ASN A 1 213 ? 4.190 9.654 -21.848 1.00 28.44 213 ASN A CA 1
ATOM 1605 C C . ASN A 1 213 ? 5.352 10.373 -21.168 1.00 29.64 213 ASN A C 1
ATOM 1606 O O . ASN A 1 213 ? 5.591 10.207 -19.967 1.00 28.49 213 ASN A O 1
ATOM 1611 N N . ASP A 1 214 ? 6.068 11.185 -21.945 1.00 30.26 214 ASP A N 1
ATOM 1612 C CA . ASP A 1 214 ? 7.208 11.941 -21.426 1.00 31.94 214 ASP A CA 1
ATOM 1613 C C . ASP A 1 214 ? 6.815 12.974 -20.357 1.00 30.55 214 ASP A C 1
ATOM 1614 O O . ASP A 1 214 ? 7.627 13.303 -19.489 1.00 30.26 214 ASP A O 1
ATOM 1619 N N . VAL A 1 215 ? 5.586 13.489 -20.412 1.00 28.53 215 VAL A N 1
ATOM 1620 C CA . VAL A 1 215 ? 5.144 14.459 -19.410 1.00 28.29 215 VAL A CA 1
ATOM 1621 C C . VAL A 1 215 ? 4.935 13.748 -18.066 1.00 27.43 215 VAL A C 1
ATOM 1622 O O . VAL A 1 215 ? 5.293 14.275 -17.010 1.00 27.18 215 VAL A O 1
ATOM 1626 N N . ALA A 1 216 ? 4.364 12.547 -18.116 1.00 26.63 216 ALA A N 1
ATOM 1627 C CA . ALA A 1 216 ? 4.132 11.753 -16.907 1.00 25.68 216 ALA A CA 1
ATOM 1628 C C . ALA A 1 216 ? 5.486 11.418 -16.293 1.00 24.77 216 ALA A C 1
ATOM 1629 O O . ALA A 1 216 ? 5.688 11.582 -15.094 1.00 24.24 216 ALA A O 1
ATOM 1631 N N . ILE A 1 217 ? 6.413 10.952 -17.128 1.00 23.88 217 ILE A N 1
ATOM 1632 C CA . ILE A 1 217 ? 7.759 10.605 -16.674 1.00 23.91 217 ILE A CA 1
ATOM 1633 C C . ILE A 1 217 ? 8.437 11.817 -16.018 1.00 24.72 217 ILE A C 1
ATOM 1634 O O . ILE A 1 217 ? 9.054 11.691 -14.960 1.00 25.02 217 ILE A O 1
ATOM 1639 N N . ASN A 1 218 ? 8.313 12.991 -16.638 1.00 25.13 218 ASN A N 1
ATOM 1640 C CA . ASN A 1 218 ? 8.913 14.207 -16.086 1.00 24.42 218 ASN A CA 1
ATOM 1641 C C . ASN A 1 218 ? 8.256 14.557 -14.756 1.00 23.85 218 ASN A C 1
ATOM 1642 O O . ASN A 1 218 ? 8.937 14.925 -13.803 1.00 24.51 218 ASN A O 1
ATOM 1647 N N . ALA A 1 219 ? 6.932 14.435 -14.697 1.00 22.81 219 ALA A N 1
ATOM 1648 C CA . ALA A 1 219 ? 6.193 14.749 -13.480 1.00 21.06 219 ALA A CA 1
ATOM 1649 C C . ALA A 1 219 ? 6.675 13.871 -12.339 1.00 21.79 219 ALA A C 1
ATOM 1650 O O . ALA A 1 219 ? 6.813 14.343 -11.213 1.00 22.33 219 ALA A O 1
ATOM 1652 N N . VAL A 1 220 ? 6.939 12.598 -12.629 1.00 21.98 220 VAL A N 1
ATOM 1653 C CA . VAL A 1 220 ? 7.412 11.661 -11.606 1.00 22.78 220 VAL A CA 1
ATOM 1654 C C . VAL A 1 220 ? 8.827 12.024 -11.121 1.00 23.64 220 VAL A C 1
ATOM 1655 O O . VAL A 1 220 ? 9.136 11.916 -9.926 1.00 24.23 220 VAL A O 1
ATOM 1659 N N . VAL A 1 221 ? 9.679 12.471 -12.040 1.00 23.21 221 VAL A N 1
ATOM 1660 C CA . VAL A 1 221 ? 11.041 12.854 -11.685 1.00 23.94 221 VAL A CA 1
ATOM 1661 C C . VAL A 1 221 ? 11.080 14.094 -10.785 1.00 24.43 221 VAL A C 1
ATOM 1662 O O . VAL A 1 221 ? 11.726 14.080 -9.734 1.00 25.11 221 VAL A O 1
ATOM 1666 N N . VAL A 1 222 ? 10.394 15.164 -11.188 1.00 23.25 222 VAL A N 1
ATOM 1667 C CA . VAL A 1 222 ? 10.396 16.389 -10.395 1.00 22.15 222 VAL A CA 1
ATOM 1668 C C . VAL A 1 222 ? 9.602 16.279 -9.103 1.00 21.60 222 VAL A C 1
ATOM 1669 O O . VAL A 1 222 ? 9.905 16.967 -8.128 1.00 21.96 222 VAL A O 1
ATOM 1673 N N . THR A 1 223 ? 8.596 15.413 -9.084 1.00 21.81 223 THR A N 1
ATOM 1674 C CA . THR A 1 223 ? 7.790 15.231 -7.879 1.00 21.61 223 THR A CA 1
ATOM 1675 C C . THR A 1 223 ? 8.666 14.650 -6.767 1.00 21.96 223 THR A C 1
ATOM 1676 O O . THR A 1 223 ? 8.652 15.139 -5.638 1.00 21.47 223 THR A O 1
ATOM 1680 N N . ASN A 1 224 ? 9.432 13.609 -7.089 1.00 22.20 224 ASN A N 1
ATOM 1681 C CA . ASN A 1 224 ? 10.326 12.990 -6.113 1.00 21.05 224 ASN A CA 1
ATOM 1682 C C . ASN A 1 224 ? 11.451 13.951 -5.741 1.00 21.55 224 ASN A C 1
ATOM 1683 O O . ASN A 1 224 ? 11.908 13.976 -4.597 1.00 20.66 224 ASN A O 1
ATOM 1688 N N . THR A 1 225 ? 11.889 14.749 -6.711 1.00 21.43 225 THR A N 1
ATOM 1689 C CA . THR A 1 225 ? 12.959 15.707 -6.481 1.00 22.32 225 THR A CA 1
ATOM 1690 C C . THR A 1 225 ? 12.542 16.758 -5.456 1.00 23.79 225 THR A C 1
ATOM 1691 O O . THR A 1 225 ? 13.227 16.953 -4.447 1.00 23.57 225 THR A O 1
ATOM 1695 N N . SER A 1 226 ? 11.418 17.428 -5.705 1.00 22.79 226 SER A N 1
ATOM 1696 C CA . SER A 1 226 ? 10.936 18.460 -4.793 1.00 22.76 226 SER A CA 1
ATOM 1697 C C . SER A 1 226 ? 10.658 17.903 -3.392 1.00 22.75 226 SER A C 1
ATOM 1698 O O . SER A 1 226 ? 10.932 18.564 -2.386 1.00 22.95 226 SER A O 1
ATOM 1701 N N . ALA A 1 227 ? 10.123 16.686 -3.327 1.00 22.32 227 ALA A N 1
ATOM 1702 C CA . ALA A 1 227 ? 9.821 16.060 -2.043 1.00 21.03 227 ALA A CA 1
ATOM 1703 C C . ALA A 1 227 ? 11.108 15.877 -1.246 1.00 21.00 227 ALA A C 1
ATOM 1704 O O . ALA A 1 227 ? 11.173 16.217 -0.062 1.00 21.45 227 ALA A O 1
ATOM 1706 N N . ALA A 1 228 ? 12.132 15.354 -1.914 1.00 20.65 228 ALA A N 1
ATOM 1707 C CA . ALA A 1 228 ? 13.426 15.093 -1.290 1.00 20.98 228 ALA A CA 1
ATOM 1708 C C . ALA A 1 228 ? 14.107 16.362 -0.798 1.00 22.24 228 ALA A C 1
ATOM 1709 O O . ALA A 1 228 ? 14.662 16.397 0.304 1.00 22.09 228 ALA A O 1
ATOM 1711 N N . VAL A 1 229 ? 14.064 17.406 -1.617 1.00 22.47 229 VAL A N 1
ATOM 1712 C CA . VAL A 1 229 ? 14.683 18.673 -1.253 1.00 22.61 229 VAL A CA 1
ATOM 1713 C C . VAL A 1 229 ? 13.993 19.322 -0.054 1.00 23.48 229 VAL A C 1
ATOM 1714 O O . VAL A 1 229 ? 14.660 19.709 0.911 1.00 24.45 229 VAL A O 1
ATOM 1718 N N . ALA A 1 230 ? 12.665 19.444 -0.112 1.00 24.13 230 ALA A N 1
ATOM 1719 C CA . ALA A 1 230 ? 11.893 20.046 0.984 1.00 24.43 230 ALA A CA 1
ATOM 1720 C C . ALA A 1 230 ? 12.004 19.210 2.262 1.00 25.83 230 ALA A C 1
ATOM 1721 O O . ALA A 1 230 ? 12.041 19.759 3.364 1.00 25.58 230 ALA A O 1
ATOM 1723 N N . GLY A 1 231 ? 12.043 17.885 2.111 1.00 25.52 231 GLY A N 1
ATOM 1724 C CA . GLY A 1 231 ? 12.177 17.011 3.267 1.00 25.23 231 GLY A CA 1
ATOM 1725 C C . GLY A 1 231 ? 13.552 17.203 3.880 1.00 26.68 231 GLY A C 1
ATOM 1726 O O . GLY A 1 231 ? 13.727 17.135 5.098 1.00 26.71 231 GLY A O 1
ATOM 1727 N N . PHE A 1 232 ? 14.541 17.445 3.026 1.00 26.08 232 PHE A N 1
ATOM 1728 C CA . PHE A 1 232 ? 15.906 17.671 3.484 1.00 26.77 232 PHE A CA 1
ATOM 1729 C C . PHE A 1 232 ? 15.981 19.022 4.214 1.00 26.58 232 PHE A C 1
ATOM 1730 O O . PHE A 1 232 ? 16.659 19.155 5.234 1.00 27.31 232 PHE A O 1
ATOM 1738 N N . VAL A 1 233 ? 15.282 20.023 3.688 1.00 25.63 233 VAL A N 1
ATOM 1739 C CA . VAL A 1 233 ? 15.273 21.340 4.312 1.00 24.78 233 VAL A CA 1
ATOM 1740 C C . VAL A 1 233 ? 14.739 21.242 5.738 1.00 25.40 233 VAL A C 1
ATOM 1741 O O . VAL A 1 233 ? 15.357 21.758 6.663 1.00 26.68 233 VAL A O 1
ATOM 1745 N N . TRP A 1 234 ? 13.603 20.579 5.928 1.00 24.42 234 TRP A N 1
ATOM 1746 C CA . TRP A 1 234 ? 13.052 20.453 7.274 1.00 24.47 234 TRP A CA 1
ATOM 1747 C C . TRP A 1 234 ? 13.959 19.645 8.200 1.00 25.69 234 TRP A C 1
ATOM 1748 O O . TRP A 1 234 ? 13.964 19.864 9.415 1.00 26.01 234 TRP A O 1
ATOM 1759 N N . MET A 1 235 ? 14.728 18.719 7.635 1.00 25.68 235 MET A N 1
ATOM 1760 C CA . MET A 1 235 ? 15.635 17.912 8.446 1.00 27.16 235 MET A CA 1
ATOM 1761 C C . MET A 1 235 ? 16.716 18.842 8.993 1.00 27.43 235 MET A C 1
ATOM 1762 O O . MET A 1 235 ? 17.035 18.805 10.182 1.00 27.64 235 MET A O 1
ATOM 1767 N N . VAL A 1 236 ? 17.262 19.685 8.116 1.00 27.30 236 VAL A N 1
ATOM 1768 C CA . VAL A 1 236 ? 18.303 20.639 8.491 1.00 27.56 236 VAL A CA 1
ATOM 1769 C C . VAL A 1 236 ? 17.775 21.635 9.520 1.00 28.13 236 VAL A C 1
ATOM 1770 O O . VAL A 1 236 ? 18.442 21.927 10.514 1.00 28.14 236 VAL A O 1
ATOM 1774 N N . ILE A 1 237 ? 16.580 22.161 9.276 1.00 28.06 237 ILE A N 1
ATOM 1775 C CA . ILE A 1 237 ? 15.965 23.098 10.204 1.00 29.48 237 ILE A CA 1
ATOM 1776 C C . ILE A 1 237 ? 15.790 22.391 11.548 1.00 31.88 237 ILE A C 1
ATOM 1777 O O . ILE A 1 237 ? 15.953 22.995 12.610 1.00 32.36 237 ILE A O 1
ATOM 1782 N N . GLY A 1 238 ? 15.463 21.104 11.493 1.00 32.97 238 GLY A N 1
ATOM 1783 C CA . GLY A 1 238 ? 15.285 20.341 12.712 1.00 34.51 238 GLY A CA 1
ATOM 1784 C C . GLY A 1 238 ? 16.571 20.276 13.518 1.00 35.64 238 GLY A C 1
ATOM 1785 O O . GLY A 1 238 ? 16.557 20.466 14.735 1.00 35.89 238 GLY A O 1
ATOM 1786 N N . TRP A 1 239 ? 17.687 20.005 12.843 1.00 35.78 239 TRP A N 1
ATOM 1787 C CA . TRP A 1 239 ? 18.979 19.923 13.515 1.00 36.82 239 TRP A CA 1
ATOM 1788 C C . TRP A 1 239 ? 19.398 21.285 14.043 1.00 36.73 239 TRP A C 1
ATOM 1789 O O . TRP A 1 239 ? 20.004 21.390 15.108 1.00 37.51 239 TRP A O 1
ATOM 1800 N N . ILE A 1 240 ? 19.072 22.327 13.289 1.00 36.34 240 ILE A N 1
ATOM 1801 C CA . ILE A 1 240 ? 19.407 23.680 13.689 1.00 37.56 240 ILE A CA 1
ATOM 1802 C C . ILE A 1 240 ? 18.668 24.056 14.963 1.00 39.72 240 ILE A C 1
ATOM 1803 O O . ILE A 1 240 ? 19.203 24.760 15.815 1.00 41.32 240 ILE A O 1
ATOM 1808 N N . LYS A 1 241 ? 17.441 23.572 15.096 1.00 41.27 241 LYS A N 1
ATOM 1809 C CA . LYS A 1 241 ? 16.628 23.892 16.258 1.00 42.57 241 LYS A CA 1
ATOM 1810 C C . LYS A 1 241 ? 16.632 22.795 17.316 1.00 42.91 241 LYS A C 1
ATOM 1811 O O . LYS A 1 241 ? 15.951 22.906 18.332 1.00 45.26 241 LYS A O 1
ATOM 1817 N N . GLY A 1 242 ? 17.408 21.744 17.083 1.00 41.50 242 GLY A N 1
ATOM 1818 C CA . GLY A 1 242 ? 17.477 20.654 18.037 1.00 39.28 242 GLY A CA 1
ATOM 1819 C C . GLY A 1 242 ? 17.828 19.357 17.343 1.00 38.69 242 GLY A C 1
ATOM 1820 O O . GLY A 1 242 ? 18.959 19.176 16.888 1.00 39.06 242 GLY A O 1
ATOM 1821 N N . LYS A 1 243 ? 16.853 18.456 17.261 1.00 36.82 243 LYS A N 1
ATOM 1822 C CA . LYS A 1 243 ? 17.042 17.167 16.612 1.00 34.90 243 LYS A CA 1
ATOM 1823 C C . LYS A 1 243 ? 16.038 17.008 15.483 1.00 33.57 243 LYS A C 1
ATOM 1824 O O . LYS A 1 243 ? 14.961 17.596 15.513 1.00 32.43 243 LYS A O 1
ATOM 1830 N N . PRO A 1 244 ? 16.384 16.210 14.464 1.00 32.47 244 PRO A N 1
ATOM 1831 C CA . PRO A 1 244 ? 15.502 15.976 13.315 1.00 31.49 244 PRO A CA 1
ATOM 1832 C C . PRO A 1 244 ? 14.371 14.997 13.634 1.00 29.51 244 PRO A C 1
ATOM 1833 O O . PRO A 1 244 ? 14.535 13.784 13.499 1.00 29.04 244 PRO A O 1
ATOM 1837 N N . GLY A 1 245 ? 13.228 15.515 14.063 1.00 27.13 245 GLY A N 1
ATOM 1838 C CA . GLY A 1 245 ? 12.118 14.633 14.350 1.00 25.79 245 GLY A CA 1
ATOM 1839 C C . GLY A 1 245 ? 11.619 14.056 13.040 1.00 25.21 245 GLY A C 1
ATOM 1840 O O . GLY A 1 245 ? 11.719 14.711 11.999 1.00 23.59 245 GLY A O 1
ATOM 1841 N N . SER A 1 246 ? 11.093 12.832 13.081 1.00 23.71 246 SER A N 1
ATOM 1842 C CA . SER A 1 246 ? 10.562 12.184 11.879 1.00 23.36 246 SER A CA 1
ATOM 1843 C C . SER A 1 246 ? 9.331 12.929 11.337 1.00 23.80 246 SER A C 1
ATOM 1844 O O . SER A 1 246 ? 9.096 12.962 10.129 1.00 23.47 246 SER A O 1
ATOM 1847 N N . LEU A 1 247 ? 8.546 13.522 12.234 1.00 23.82 247 LEU A N 1
ATOM 1848 C CA . LEU A 1 247 ? 7.356 14.262 11.830 1.00 23.84 247 LEU A CA 1
ATOM 1849 C C . LEU A 1 247 ? 7.760 15.449 10.969 1.00 23.22 247 LEU A C 1
ATOM 1850 O O . LEU A 1 247 ? 7.109 15.747 9.963 1.00 23.85 247 LEU A O 1
ATOM 1855 N N . GLY A 1 248 ? 8.836 16.123 11.366 1.00 22.28 248 GLY A N 1
ATOM 1856 C CA . GLY A 1 248 ? 9.311 17.263 10.602 1.00 22.44 248 GLY A CA 1
ATOM 1857 C C . GLY A 1 248 ? 9.808 16.847 9.226 1.00 22.09 248 GLY A C 1
ATOM 1858 O O . GLY A 1 248 ? 9.540 17.518 8.226 1.00 21.60 248 GLY A O 1
ATOM 1859 N N . ILE A 1 249 ? 10.528 15.730 9.169 1.00 20.98 249 ILE A N 1
ATOM 1860 C CA . ILE A 1 249 ? 11.057 15.229 7.906 1.00 21.16 249 ILE A CA 1
ATOM 1861 C C . ILE A 1 249 ? 9.945 14.940 6.890 1.00 21.52 249 ILE A C 1
ATOM 1862 O O . ILE A 1 249 ? 9.994 15.439 5.761 1.00 20.94 249 ILE A O 1
ATOM 1867 N N . VAL A 1 250 ? 8.940 14.155 7.283 1.00 21.31 250 VAL A N 1
ATOM 1868 C CA . VAL A 1 250 ? 7.842 13.840 6.368 1.00 21.59 250 VAL A CA 1
ATOM 1869 C C . VAL A 1 250 ? 6.934 15.048 6.092 1.00 21.45 250 VAL A C 1
ATOM 1870 O O . VAL A 1 250 ? 6.360 15.164 5.011 1.00 21.21 250 VAL A O 1
ATOM 1874 N N . SER A 1 251 ? 6.805 15.949 7.060 1.00 20.90 251 SER A N 1
ATOM 1875 C CA . SER A 1 251 ? 5.996 17.143 6.849 1.00 22.44 251 SER A CA 1
ATOM 1876 C C . SER A 1 251 ? 6.697 17.997 5.787 1.00 23.48 251 SER A C 1
ATOM 1877 O O . SER A 1 251 ? 6.043 18.651 4.971 1.00 23.72 251 SER A O 1
ATOM 1880 N N . GLY A 1 252 ? 8.031 17.983 5.807 1.00 23.36 252 GLY A N 1
ATOM 1881 C CA . GLY A 1 252 ? 8.805 18.736 4.836 1.00 23.72 252 GLY A CA 1
ATOM 1882 C C . GLY A 1 252 ? 8.639 18.128 3.454 1.00 23.53 252 GLY A C 1
ATOM 1883 O O . GLY A 1 252 ? 8.456 18.844 2.464 1.00 23.18 252 GLY A O 1
ATOM 1884 N N . ALA A 1 253 ? 8.690 16.799 3.383 1.00 21.94 253 ALA A N 1
ATOM 1885 C CA . ALA A 1 253 ? 8.529 16.104 2.106 1.00 20.93 253 ALA A CA 1
ATOM 1886 C C . ALA A 1 253 ? 7.162 16.413 1.492 1.00 20.28 253 ALA A C 1
ATOM 1887 O O . ALA A 1 253 ? 7.048 16.635 0.288 1.00 21.65 253 ALA A O 1
ATOM 1889 N N . ILE A 1 254 ? 6.126 16.435 2.325 1.00 18.98 254 ILE A N 1
ATOM 1890 C CA . ILE A 1 254 ? 4.784 16.717 1.843 1.00 19.96 254 ILE A CA 1
ATOM 1891 C C . ILE A 1 254 ? 4.661 18.166 1.360 1.00 19.85 254 ILE A C 1
ATOM 1892 O O . ILE A 1 254 ? 3.893 18.454 0.451 1.00 20.20 254 ILE A O 1
ATOM 1897 N N . ALA A 1 255 ? 5.426 19.074 1.956 1.00 20.04 255 ALA A N 1
ATOM 1898 C CA . ALA A 1 255 ? 5.409 20.473 1.533 1.00 20.77 255 ALA A CA 1
ATOM 1899 C C . ALA A 1 255 ? 5.973 20.511 0.115 1.00 20.74 255 ALA A C 1
ATOM 1900 O O . ALA A 1 255 ? 5.448 21.201 -0.765 1.00 21.23 255 ALA A O 1
ATOM 1902 N N . GLY A 1 256 ? 7.043 19.749 -0.099 1.00 20.82 256 GLY A N 1
ATOM 1903 C CA . GLY A 1 256 ? 7.664 19.693 -1.407 1.00 19.86 256 GLY A CA 1
ATOM 1904 C C . GLY A 1 256 ? 6.730 19.070 -2.425 1.00 21.58 256 GLY A C 1
ATOM 1905 O O . GLY A 1 256 ? 6.673 19.512 -3.574 1.00 21.97 256 GLY A O 1
ATOM 1906 N N . LEU A 1 257 ? 5.989 18.045 -2.012 1.00 20.92 257 LEU A N 1
ATOM 1907 C CA . LEU A 1 257 ? 5.059 17.373 -2.913 1.00 20.36 257 LEU A CA 1
ATOM 1908 C C . LEU A 1 257 ? 3.893 18.290 -3.295 1.00 20.97 257 LEU A C 1
ATOM 1909 O O . LEU A 1 257 ? 3.452 18.301 -4.442 1.00 22.21 257 LEU A O 1
ATOM 1914 N N . ALA A 1 258 ? 3.399 19.060 -2.332 1.00 20.69 258 ALA A N 1
ATOM 1915 C CA . ALA A 1 258 ? 2.290 19.977 -2.588 1.00 21.51 258 ALA A CA 1
ATOM 1916 C C . ALA A 1 258 ? 2.735 21.126 -3.495 1.00 22.23 258 ALA A C 1
ATOM 1917 O O . ALA A 1 258 ? 1.999 21.538 -4.392 1.00 22.79 258 ALA A O 1
ATOM 1919 N N . ALA A 1 259 ? 3.941 21.639 -3.260 1.00 22.38 259 ALA A N 1
ATOM 1920 C CA . ALA A 1 259 ? 4.461 22.746 -4.058 1.00 23.50 259 ALA A CA 1
ATOM 1921 C C . ALA A 1 259 ? 4.754 22.348 -5.501 1.00 23.58 259 ALA A C 1
ATOM 1922 O O . ALA A 1 259 ? 4.539 23.142 -6.412 1.00 25.07 259 ALA A O 1
ATOM 1924 N N . ILE A 1 260 ? 5.234 21.125 -5.717 1.00 23.08 260 ILE A N 1
ATOM 1925 C CA . ILE A 1 260 ? 5.546 20.671 -7.075 1.00 22.25 260 ILE A CA 1
ATOM 1926 C C . ILE A 1 260 ? 4.309 20.233 -7.873 1.00 23.27 260 ILE A C 1
ATOM 1927 O O . ILE A 1 260 ? 4.342 20.205 -9.106 1.00 24.34 260 ILE A O 1
ATOM 1932 N N . THR A 1 261 ? 3.227 19.896 -7.171 1.00 22.09 261 THR A N 1
ATOM 1933 C CA . THR A 1 261 ? 1.983 19.450 -7.806 1.00 21.05 261 THR A CA 1
ATOM 1934 C C . THR A 1 261 ? 1.465 20.357 -8.937 1.00 21.92 261 THR A C 1
ATOM 1935 O O . THR A 1 261 ? 1.080 19.869 -10.005 1.00 22.11 261 THR A O 1
ATOM 1939 N N . PRO A 1 262 ? 1.438 21.683 -8.718 1.00 20.52 262 PRO A N 1
ATOM 1940 C CA . PRO A 1 262 ? 0.948 22.557 -9.787 1.00 21.80 262 PRO A CA 1
ATOM 1941 C C . PRO A 1 262 ? 1.923 22.693 -10.954 1.00 22.60 262 PRO A C 1
ATOM 1942 O O . PRO A 1 262 ? 1.532 23.078 -12.057 1.00 23.17 262 PRO A O 1
ATOM 1946 N N . ALA A 1 263 ? 3.184 22.350 -10.714 1.00 22.70 263 ALA A N 1
ATOM 1947 C CA . ALA A 1 263 ? 4.215 22.488 -11.735 1.00 24.04 263 ALA A CA 1
ATOM 1948 C C . ALA A 1 263 ? 4.847 21.205 -12.261 1.00 25.19 263 ALA A C 1
ATOM 1949 O O . ALA A 1 263 ? 5.641 21.259 -13.199 1.00 26.33 263 ALA A O 1
ATOM 1951 N N . ALA A 1 264 ? 4.499 20.062 -11.677 1.00 26.37 264 ALA A N 1
ATOM 1952 C CA . ALA A 1 264 ? 5.089 18.779 -12.065 1.00 26.57 264 ALA A CA 1
ATOM 1953 C C . ALA A 1 264 ? 5.298 18.536 -13.564 1.00 27.94 264 ALA A C 1
ATOM 1954 O O . ALA A 1 264 ? 6.318 17.981 -13.958 1.00 29.20 264 ALA A O 1
ATOM 1956 N N . GLY A 1 265 ? 4.355 18.953 -14.403 1.00 27.57 265 GLY A N 1
ATOM 1957 C CA . GLY A 1 265 ? 4.509 18.712 -15.826 1.00 27.85 265 GLY A CA 1
ATOM 1958 C C . GLY A 1 265 ? 5.056 19.852 -16.667 1.00 28.85 265 GLY A C 1
ATOM 1959 O O . GLY A 1 265 ? 5.090 19.740 -17.892 1.00 29.76 265 GLY A O 1
ATOM 1960 N N . PHE A 1 266 ? 5.509 20.930 -16.035 1.00 27.87 266 PHE A N 1
ATOM 1961 C CA . PHE A 1 266 ? 6.014 22.080 -16.786 1.00 27.92 266 PHE A CA 1
ATOM 1962 C C . PHE A 1 266 ? 7.464 22.475 -16.503 1.00 28.90 266 PHE A C 1
ATOM 1963 O O . PHE A 1 266 ? 8.086 23.155 -17.320 1.00 29.56 266 PHE A O 1
ATOM 1971 N N . VAL A 1 267 ? 8.001 22.066 -15.355 1.00 27.87 267 VAL A N 1
ATOM 1972 C CA . VAL A 1 267 ? 9.364 22.433 -14.984 1.00 26.45 267 VAL A CA 1
ATOM 1973 C C . VAL A 1 267 ? 10.386 21.307 -15.094 1.00 27.88 267 VAL A C 1
ATOM 1974 O O . VAL A 1 267 ? 10.030 20.130 -15.147 1.00 28.44 267 VAL A O 1
ATOM 1978 N N . ASP A 1 268 ? 11.662 21.682 -15.124 1.00 28.69 268 ASP A N 1
ATOM 1979 C CA . ASP A 1 268 ? 12.752 20.711 -15.212 1.00 31.31 268 ASP A CA 1
ATOM 1980 C C . ASP A 1 268 ? 13.270 20.360 -13.808 1.00 31.11 268 ASP A C 1
ATOM 1981 O O . ASP A 1 268 ? 12.775 20.903 -12.819 1.00 30.24 268 ASP A O 1
ATOM 1986 N N . VAL A 1 269 ? 14.256 19.464 -13.720 1.00 30.47 269 VAL A N 1
ATOM 1987 C CA . VAL A 1 269 ? 14.804 19.048 -12.427 1.00 29.88 269 VAL A CA 1
ATOM 1988 C C . VAL A 1 269 ? 15.377 20.220 -11.639 1.00 29.50 269 VAL A C 1
ATOM 1989 O O . VAL A 1 269 ? 15.238 20.278 -10.421 1.00 29.51 269 VAL A O 1
ATOM 1993 N N . LYS A 1 270 ? 16.026 21.153 -12.327 1.00 29.44 270 LYS A N 1
ATOM 1994 C CA . LYS A 1 270 ? 16.594 22.314 -11.657 1.00 30.53 270 LYS A CA 1
ATOM 1995 C C . LYS A 1 270 ? 15.478 23.205 -11.086 1.00 30.04 270 LYS A C 1
ATOM 1996 O O . LYS A 1 270 ? 15.611 23.763 -9.992 1.00 29.96 270 LYS A O 1
ATOM 2002 N N . GLY A 1 271 ? 14.378 23.331 -11.825 1.00 28.36 271 GLY A N 1
ATOM 2003 C CA . GLY A 1 271 ? 13.256 24.124 -11.352 1.00 26.41 271 GLY A CA 1
ATOM 2004 C C . GLY A 1 271 ? 12.630 23.423 -10.160 1.00 26.07 271 GLY A C 1
ATOM 2005 O O . GLY A 1 271 ? 12.227 24.066 -9.192 1.00 26.75 271 GLY A O 1
ATOM 2006 N N . ALA A 1 272 ? 12.562 22.095 -10.229 1.00 25.56 272 ALA A N 1
ATOM 2007 C CA . ALA A 1 272 ? 11.999 21.282 -9.152 1.00 24.64 272 ALA A CA 1
ATOM 2008 C C . ALA A 1 272 ? 12.824 21.477 -7.893 1.00 25.13 272 ALA A C 1
ATOM 2009 O O . ALA A 1 272 ? 12.284 21.533 -6.794 1.00 25.84 272 ALA A O 1
ATOM 2011 N N . ILE A 1 273 ? 14.139 21.575 -8.053 1.00 25.35 273 ILE A N 1
ATOM 2012 C CA . ILE A 1 273 ? 15.028 21.786 -6.913 1.00 26.12 273 ILE A CA 1
ATOM 2013 C C . ILE A 1 273 ? 14.737 23.135 -6.231 1.00 27.72 273 ILE A C 1
ATOM 2014 O O . ILE A 1 273 ? 14.679 23.214 -4.999 1.00 28.91 273 ILE A O 1
ATOM 2019 N N . VAL A 1 274 ? 14.547 24.191 -7.022 1.00 27.23 274 VAL A N 1
ATOM 2020 C CA . VAL A 1 274 ? 14.235 25.507 -6.458 1.00 27.34 274 VAL A CA 1
ATOM 2021 C C . VAL A 1 274 ? 12.866 25.489 -5.756 1.00 26.67 274 VAL A C 1
ATOM 2022 O O . VAL A 1 274 ? 12.723 26.010 -4.648 1.00 27.76 274 VAL A O 1
ATOM 2026 N N . ILE A 1 275 ? 11.868 24.893 -6.406 1.00 24.77 275 ILE A N 1
ATOM 2027 C CA . ILE A 1 275 ? 10.524 24.803 -5.842 1.00 22.85 275 ILE A CA 1
ATOM 2028 C C . ILE A 1 275 ? 10.540 24.059 -4.508 1.00 22.91 275 ILE A C 1
ATOM 2029 O O . ILE A 1 275 ? 9.923 24.494 -3.546 1.00 24.25 275 ILE A O 1
ATOM 2034 N N . GLY A 1 276 ? 11.251 22.939 -4.450 1.00 23.86 276 GLY A N 1
ATOM 2035 C CA . GLY A 1 276 ? 11.317 22.175 -3.214 1.00 22.92 276 GLY A CA 1
ATOM 2036 C C . GLY A 1 276 ? 12.043 22.928 -2.113 1.00 23.10 276 GLY A C 1
ATOM 2037 O O . GLY A 1 276 ? 11.601 22.949 -0.965 1.00 22.65 276 GLY A O 1
ATOM 2038 N N . LEU A 1 277 ? 13.162 23.553 -2.461 1.00 23.23 277 LEU A N 1
ATOM 2039 C CA . LEU A 1 277 ? 13.949 24.307 -1.489 1.00 24.69 277 LEU A CA 1
ATOM 2040 C C . LEU A 1 277 ? 13.143 25.460 -0.879 1.00 24.18 277 LEU A C 1
ATOM 2041 O O . LEU A 1 277 ? 13.086 25.607 0.339 1.00 25.33 277 LEU A O 1
ATOM 2046 N N . VAL A 1 278 ? 12.512 26.271 -1.721 1.00 23.82 278 VAL A N 1
ATOM 2047 C CA . VAL A 1 278 ? 11.703 27.384 -1.236 1.00 24.00 278 VAL A CA 1
ATOM 2048 C C . VAL A 1 278 ? 10.470 26.862 -0.478 1.00 25.16 278 VAL A C 1
ATOM 2049 O O . VAL A 1 278 ? 10.061 27.428 0.539 1.00 24.73 278 VAL A O 1
ATOM 2053 N N . ALA A 1 279 ? 9.883 25.777 -0.977 1.00 24.82 279 ALA A N 1
ATOM 2054 C CA . ALA A 1 279 ? 8.710 25.187 -0.344 1.00 24.03 279 ALA A CA 1
ATOM 2055 C C . ALA A 1 279 ? 9.066 24.800 1.090 1.00 24.04 279 ALA A C 1
ATOM 2056 O O . ALA A 1 279 ? 8.334 25.104 2.036 1.00 23.67 279 ALA A O 1
ATOM 2058 N N . GLY A 1 280 ? 10.198 24.125 1.242 1.00 23.98 280 GLY A N 1
ATOM 2059 C CA . GLY A 1 280 ? 10.636 23.714 2.560 1.00 25.22 280 GLY A CA 1
ATOM 2060 C C . GLY A 1 280 ? 10.742 24.893 3.508 1.00 26.47 280 GLY A C 1
ATOM 2061 O O . GLY A 1 280 ? 10.283 24.824 4.648 1.00 27.42 280 GLY A O 1
ATOM 2062 N N . ILE A 1 281 ? 11.338 25.983 3.034 1.00 26.55 281 ILE A N 1
ATOM 2063 C CA . ILE A 1 281 ? 11.509 27.186 3.847 1.00 26.33 281 ILE A CA 1
ATOM 2064 C C . ILE A 1 281 ? 10.206 27.940 4.139 1.00 26.11 281 ILE A C 1
ATOM 2065 O O . ILE A 1 281 ? 9.879 28.168 5.298 1.00 26.67 281 ILE A O 1
ATOM 2070 N N . VAL A 1 282 ? 9.456 28.322 3.107 1.00 25.98 282 VAL A N 1
ATOM 2071 C CA . VAL A 1 282 ? 8.220 29.067 3.340 1.00 26.46 282 VAL A CA 1
ATOM 2072 C C . VAL A 1 282 ? 7.173 28.297 4.141 1.00 26.42 282 VAL A C 1
ATOM 2073 O O . VAL A 1 282 ? 6.452 28.882 4.949 1.00 25.90 282 VAL A O 1
ATOM 2077 N N . CYS A 1 283 ? 7.086 26.988 3.937 1.00 25.47 283 CYS A N 1
ATOM 2078 C CA . CYS A 1 283 ? 6.106 26.204 4.675 1.00 24.64 283 CYS A CA 1
ATOM 2079 C C . CYS A 1 283 ? 6.483 26.089 6.142 1.00 24.69 283 CYS A C 1
ATOM 2080 O O . CYS A 1 283 ? 5.614 26.064 7.013 1.00 25.06 283 CYS A O 1
ATOM 2083 N N . TYR A 1 284 ? 7.776 26.026 6.429 1.00 24.93 284 TYR A N 1
ATOM 2084 C CA . TYR A 1 284 ? 8.193 25.941 7.819 1.00 26.89 284 TYR A CA 1
ATOM 2085 C C . TYR A 1 284 ? 7.871 27.276 8.515 1.00 27.11 284 TYR A C 1
ATOM 2086 O O . TYR A 1 284 ? 7.366 27.295 9.640 1.00 25.54 284 TYR A O 1
ATOM 2095 N N . LEU A 1 285 ? 8.145 28.388 7.835 1.00 26.57 285 LEU A N 1
ATOM 2096 C CA . LEU A 1 285 ? 7.868 29.708 8.396 1.00 26.98 285 LEU A CA 1
ATOM 2097 C C . LEU A 1 285 ? 6.374 29.890 8.654 1.00 27.07 285 LEU A C 1
ATOM 2098 O O . LEU A 1 285 ? 5.985 30.489 9.658 1.00 26.58 285 LEU A O 1
ATOM 2103 N N . ALA A 1 286 ? 5.544 29.366 7.750 1.00 27.14 286 ALA A N 1
ATOM 2104 C CA . ALA A 1 286 ? 4.088 29.466 7.874 1.00 28.59 286 ALA A CA 1
ATOM 2105 C C . ALA A 1 286 ? 3.586 28.710 9.101 1.00 29.72 286 ALA A C 1
ATOM 2106 O O . ALA A 1 286 ? 2.687 29.179 9.800 1.00 29.65 286 ALA A O 1
ATOM 2108 N N . MET A 1 287 ? 4.160 27.535 9.352 1.00 31.08 287 MET A N 1
ATOM 2109 C CA . MET A 1 287 ? 3.781 26.731 10.510 1.00 32.47 287 MET A CA 1
ATOM 2110 C C . MET A 1 287 ? 4.112 27.501 11.790 1.00 33.98 287 MET A C 1
ATOM 2111 O O . MET A 1 287 ? 3.268 27.644 12.677 1.00 34.63 287 MET A O 1
ATOM 2116 N N . ASP A 1 288 ? 5.345 27.995 11.881 1.00 35.03 288 ASP A N 1
ATOM 2117 C CA . ASP A 1 288 ? 5.777 28.760 13.049 1.00 37.14 288 ASP A CA 1
ATOM 2118 C C . ASP A 1 288 ? 4.904 29.989 13.272 1.00 37.17 288 ASP A C 1
ATOM 2119 O O . ASP A 1 288 ? 4.601 30.354 14.409 1.00 37.44 288 ASP A O 1
ATOM 2124 N N . PHE A 1 289 ? 4.493 30.620 12.178 1.00 36.03 289 PHE A N 1
ATOM 2125 C CA . PHE A 1 289 ? 3.669 31.811 12.267 1.00 35.69 289 PHE A CA 1
ATOM 2126 C C . PHE A 1 289 ? 2.232 31.575 12.731 1.00 35.45 289 PHE A C 1
ATOM 2127 O O . PHE A 1 289 ? 1.715 32.343 13.542 1.00 34.86 289 PHE A O 1
ATOM 2135 N N . ARG A 1 290 ? 1.574 30.536 12.222 1.00 34.40 290 ARG A N 1
ATOM 2136 C CA . ARG A 1 290 ? 0.204 30.286 12.647 1.00 33.54 290 ARG A CA 1
ATOM 2137 C C . ARG A 1 290 ? 0.224 29.814 14.093 1.00 33.51 290 ARG A C 1
ATOM 2138 O O . ARG A 1 290 ? -0.736 30.006 14.832 1.00 33.43 290 ARG A O 1
ATOM 2146 N N . ILE A 1 291 ? 1.338 29.215 14.501 1.00 34.83 291 ILE A N 1
ATOM 2147 C CA . ILE A 1 291 ? 1.499 28.749 15.875 1.00 35.55 291 ILE A CA 1
ATOM 2148 C C . ILE A 1 291 ? 1.656 29.979 16.771 1.00 38.45 291 ILE A C 1
ATOM 2149 O O . ILE A 1 291 ? 1.049 30.068 17.838 1.00 39.27 291 ILE A O 1
ATOM 2154 N N . LYS A 1 292 ? 2.482 30.922 16.325 1.00 40.27 292 LYS A N 1
ATOM 2155 C CA . LYS A 1 292 ? 2.722 32.169 17.051 1.00 41.88 292 LYS A CA 1
ATOM 2156 C C . LYS A 1 292 ? 1.419 32.953 17.183 1.00 40.87 292 LYS A C 1
ATOM 2157 O O . LYS A 1 292 ? 1.194 33.644 18.174 1.00 40.15 292 LYS A O 1
ATOM 2163 N N . LYS A 1 293 ? 0.568 32.848 16.168 1.00 40.47 293 LYS A N 1
ATOM 2164 C CA . LYS A 1 293 ? -0.712 33.533 16.177 1.00 40.32 293 LYS A CA 1
ATOM 2165 C C . LYS A 1 293 ? -1.736 32.717 16.943 1.00 39.81 293 LYS A C 1
ATOM 2166 O O . LYS A 1 293 ? -2.908 33.074 17.005 1.00 40.34 293 LYS A O 1
ATOM 2172 N N . LYS A 1 294 ? -1.281 31.612 17.521 1.00 39.44 294 LYS A N 1
ATOM 2173 C CA . LYS A 1 294 ? -2.139 30.741 18.314 1.00 39.88 294 LYS A CA 1
ATOM 2174 C C . LYS A 1 294 ? -3.387 30.197 17.620 1.00 38.48 294 LYS A C 1
ATOM 2175 O O . LYS A 1 294 ? -4.380 29.891 18.276 1.00 39.24 294 LYS A O 1
ATOM 2181 N N . ILE A 1 295 ? -3.341 30.072 16.298 1.00 35.21 295 ILE A N 1
ATOM 2182 C CA . ILE A 1 295 ? -4.475 29.536 15.560 1.00 33.09 295 ILE A CA 1
ATOM 2183 C C . ILE A 1 295 ? -4.356 28.016 15.607 1.00 32.66 295 ILE A C 1
ATOM 2184 O O . ILE A 1 295 ? -3.323 27.456 15.220 1.00 32.31 295 ILE A O 1
ATOM 2189 N N . ASP A 1 296 ? -5.398 27.347 16.095 1.00 30.44 296 ASP A N 1
ATOM 2190 C CA . ASP A 1 296 ? -5.352 25.896 16.189 1.00 29.52 296 ASP A CA 1
ATOM 2191 C C . ASP A 1 296 ? -5.751 25.200 14.892 1.00 29.26 296 ASP A C 1
ATOM 2192 O O . ASP A 1 296 ? -6.732 24.454 14.846 1.00 28.98 296 ASP A O 1
ATOM 2197 N N . GLU A 1 297 ? -4.989 25.470 13.836 1.00 28.96 297 GLU A N 1
ATOM 2198 C CA . GLU A 1 297 ? -5.213 24.846 12.539 1.00 28.35 297 GLU A CA 1
ATOM 2199 C C . GLU A 1 297 ? -4.366 23.589 12.734 1.00 27.49 297 GLU A C 1
ATOM 2200 O O . GLU A 1 297 ? -3.325 23.382 12.116 1.00 28.18 297 GLU A O 1
ATOM 2206 N N . SER A 1 298 ? -4.852 22.786 13.665 1.00 27.07 298 SER A N 1
ATOM 2207 C CA . SER A 1 298 ? -4.258 21.553 14.134 1.00 26.35 298 SER A CA 1
ATOM 2208 C C . SER A 1 298 ? -3.133 20.821 13.409 1.00 26.12 298 SER A C 1
ATOM 2209 O O . SER A 1 298 ? -1.994 20.837 13.874 1.00 26.06 298 SER A O 1
ATOM 2212 N N . LEU A 1 299 ? -3.434 20.174 12.290 1.00 24.37 299 LEU A N 1
ATOM 2213 C CA . LEU A 1 299 ? -2.415 19.390 11.604 1.00 24.77 299 LEU A CA 1
ATOM 2214 C C . LEU A 1 299 ? -1.730 20.064 10.416 1.00 24.95 299 LEU A C 1
ATOM 2215 O O . LEU A 1 299 ? -1.243 19.404 9.499 1.00 25.44 299 LEU A O 1
ATOM 2220 N N . ASP A 1 300 ? -1.691 21.392 10.462 1.00 25.79 300 ASP A N 1
ATOM 2221 C CA . ASP A 1 300 ? -1.037 22.219 9.455 1.00 25.18 300 ASP A CA 1
ATOM 2222 C C . ASP A 1 300 ? -1.363 22.020 7.982 1.00 25.48 300 ASP A C 1
ATOM 2223 O O . ASP A 1 300 ? -0.470 22.058 7.135 1.00 26.02 300 ASP A O 1
ATOM 2228 N N . ALA A 1 301 ? -2.640 21.831 7.671 1.00 24.95 301 ALA A N 1
ATOM 2229 C CA . ALA A 1 301 ? -3.061 21.688 6.284 1.00 23.75 301 ALA A CA 1
ATOM 2230 C C . ALA A 1 301 ? -2.763 23.022 5.612 1.00 24.17 301 ALA A C 1
ATOM 2231 O O . ALA A 1 301 ? -2.343 23.080 4.455 1.00 23.48 301 ALA A O 1
ATOM 2233 N N . TRP A 1 302 ? -2.973 24.101 6.355 1.00 24.09 302 TRP A N 1
ATOM 2234 C CA . TRP A 1 302 ? -2.740 25.430 5.814 1.00 24.76 302 TRP A CA 1
ATOM 2235 C C . TRP A 1 302 ? -1.266 25.708 5.520 1.00 24.19 302 TRP A C 1
ATOM 2236 O O . TRP A 1 302 ? -0.917 26.047 4.390 1.00 24.75 302 TRP A O 1
ATOM 2247 N N . ALA A 1 303 ? -0.407 25.565 6.527 1.00 22.89 303 ALA A N 1
ATOM 2248 C CA . ALA A 1 303 ? 1.026 25.819 6.357 1.00 22.60 303 ALA A CA 1
ATOM 2249 C C . ALA A 1 303 ? 1.668 24.956 5.276 1.00 23.16 303 ALA A C 1
ATOM 2250 O O . ALA A 1 303 ? 2.470 25.447 4.482 1.00 24.21 303 ALA A O 1
ATOM 2252 N N . ILE A 1 304 ? 1.317 23.672 5.246 1.00 22.86 304 ILE A N 1
ATOM 2253 C CA . ILE A 1 304 ? 1.888 22.741 4.271 1.00 22.55 304 ILE A CA 1
ATOM 2254 C C . ILE A 1 304 ? 1.218 22.779 2.893 1.00 21.50 304 ILE A C 1
ATOM 2255 O O . ILE A 1 304 ? 1.862 23.061 1.892 1.00 23.21 304 ILE A O 1
ATOM 2260 N N . HIS A 1 305 ? -0.074 22.491 2.847 1.00 21.29 305 HIS A N 1
ATOM 2261 C CA . HIS A 1 305 ? -0.808 22.481 1.586 1.00 20.90 305 HIS A CA 1
ATOM 2262 C C . HIS A 1 305 ? -1.185 23.873 1.073 1.00 21.64 305 HIS A C 1
ATOM 2263 O O . HIS A 1 305 ? -1.011 24.169 -0.111 1.00 20.96 305 HIS A O 1
ATOM 2270 N N . GLY A 1 306 ? -1.711 24.717 1.959 1.00 21.02 306 GLY A N 1
ATOM 2271 C CA . GLY A 1 306 ? -2.106 26.054 1.559 1.00 21.00 306 GLY A CA 1
ATOM 2272 C C . GLY A 1 306 ? -0.934 26.845 1.021 1.00 22.42 306 GLY A C 1
ATOM 2273 O O . GLY A 1 306 ? -0.925 27.241 -0.145 1.00 23.80 306 GLY A O 1
ATOM 2274 N N . ILE A 1 307 ? 0.063 27.071 1.871 1.00 22.55 307 ILE A N 1
ATOM 2275 C CA . ILE A 1 307 ? 1.255 27.822 1.494 1.00 22.94 307 ILE A CA 1
ATOM 2276 C C . ILE A 1 307 ? 2.104 27.076 0.467 1.00 24.06 307 ILE A C 1
ATOM 2277 O O . ILE A 1 307 ? 2.691 27.695 -0.419 1.00 23.89 307 ILE A O 1
ATOM 2282 N N . GLY A 1 308 ? 2.174 25.751 0.590 1.00 24.58 308 GLY A N 1
ATOM 2283 C CA . GLY A 1 308 ? 2.936 24.962 -0.361 1.00 23.40 308 GLY A CA 1
ATOM 2284 C C . GLY A 1 308 ? 2.301 25.050 -1.741 1.00 23.85 308 GLY A C 1
ATOM 2285 O O . GLY A 1 308 ? 2.998 25.199 -2.743 1.00 25.29 308 GLY A O 1
ATOM 2286 N N . GLY A 1 309 ? 0.975 24.966 -1.799 1.00 23.63 309 GLY A N 1
ATOM 2287 C CA . GLY A 1 309 ? 0.286 25.049 -3.076 1.00 24.66 309 GLY A CA 1
ATOM 2288 C C . GLY A 1 309 ? 0.342 26.442 -3.683 1.00 25.26 309 GLY A C 1
ATOM 2289 O O . GLY A 1 309 ? 0.361 26.605 -4.907 1.00 24.86 309 GLY A O 1
ATOM 2290 N N . LEU A 1 310 ? 0.366 27.456 -2.822 1.00 25.20 310 LEU A N 1
ATOM 2291 C CA . LEU A 1 310 ? 0.425 28.844 -3.276 1.00 25.54 310 LEU A CA 1
ATOM 2292 C C . LEU A 1 310 ? 1.774 29.127 -3.957 1.00 24.88 310 LEU A C 1
ATOM 2293 O O . LEU A 1 310 ? 1.823 29.613 -5.081 1.00 25.92 310 LEU A O 1
ATOM 2298 N N . TRP A 1 311 ? 2.866 28.819 -3.271 1.00 25.29 311 TRP A N 1
ATOM 2299 C CA . TRP A 1 311 ? 4.197 29.031 -3.820 1.00 24.81 311 TRP A CA 1
ATOM 2300 C C . TRP A 1 311 ? 4.346 28.278 -5.126 1.00 25.38 311 TRP A C 1
ATOM 2301 O O . TRP A 1 311 ? 4.707 28.856 -6.150 1.00 26.18 311 TRP A O 1
ATOM 2312 N N . GLY A 1 312 ? 4.060 26.982 -5.088 1.00 25.52 312 GLY A N 1
ATOM 2313 C CA . GLY A 1 312 ? 4.181 26.167 -6.283 1.00 25.49 312 GLY A CA 1
ATOM 2314 C C . GLY A 1 312 ? 3.403 26.691 -7.478 1.00 26.29 312 GLY A C 1
ATOM 2315 O O . GLY A 1 312 ? 3.901 26.666 -8.605 1.00 25.21 312 GLY A O 1
ATOM 2316 N N . SER A 1 313 ? 2.181 27.161 -7.238 1.00 25.56 313 SER A N 1
ATOM 2317 C CA . SER A 1 313 ? 1.337 27.675 -8.311 1.00 26.29 313 SER A CA 1
ATOM 2318 C C . SER A 1 313 ? 1.939 28.933 -8.925 1.00 27.39 313 SER A C 1
ATOM 2319 O O . SER A 1 313 ? 1.838 29.148 -10.134 1.00 28.29 313 SER A O 1
ATOM 2322 N N . VAL A 1 314 ? 2.564 29.762 -8.093 1.00 27.50 314 VAL A N 1
ATOM 2323 C CA . VAL A 1 314 ? 3.203 30.983 -8.569 1.00 26.74 314 VAL A CA 1
ATOM 2324 C C . VAL A 1 314 ? 4.505 30.607 -9.280 1.00 27.57 314 VAL A C 1
ATOM 2325 O O . VAL A 1 314 ? 4.837 31.158 -10.336 1.00 27.95 314 VAL A O 1
ATOM 2329 N N . ALA A 1 315 ? 5.233 29.659 -8.694 1.00 26.85 315 ALA A N 1
ATOM 2330 C CA . ALA A 1 315 ? 6.495 29.197 -9.263 1.00 26.51 315 ALA A CA 1
ATOM 2331 C C . ALA A 1 315 ? 6.324 28.718 -10.712 1.00 26.46 315 ALA A C 1
ATOM 2332 O O . ALA A 1 315 ? 7.246 28.830 -11.516 1.00 26.56 315 ALA A O 1
ATOM 2334 N N . VAL A 1 316 ? 5.152 28.183 -11.042 1.00 27.62 316 VAL A N 1
ATOM 2335 C CA . VAL A 1 316 ? 4.886 27.717 -12.403 1.00 28.36 316 VAL A CA 1
ATOM 2336 C C . VAL A 1 316 ? 5.115 28.883 -13.377 1.00 30.02 316 VAL A C 1
ATOM 2337 O O . VAL A 1 316 ? 5.764 28.726 -14.413 1.00 30.18 316 VAL A O 1
ATOM 2341 N N . GLY A 1 317 ? 4.587 30.053 -13.028 1.00 29.71 317 GLY A N 1
ATOM 2342 C CA . GLY A 1 317 ? 4.728 31.218 -13.884 1.00 30.78 317 GLY A CA 1
ATOM 2343 C C . GLY A 1 317 ? 6.142 31.757 -13.981 1.00 30.67 317 GLY A C 1
ATOM 2344 O O . GLY A 1 317 ? 6.445 32.563 -14.860 1.00 31.19 317 GLY A O 1
ATOM 2345 N N . ILE A 1 318 ? 7.010 31.310 -13.078 1.00 30.12 318 ILE A N 1
ATOM 2346 C CA . ILE A 1 318 ? 8.398 31.753 -13.055 1.00 28.78 318 ILE A CA 1
ATOM 2347 C C . ILE A 1 318 ? 9.353 30.760 -13.715 1.00 30.04 318 ILE A C 1
ATOM 2348 O O . ILE A 1 318 ? 10.235 31.149 -14.479 1.00 31.71 318 ILE A O 1
ATOM 2353 N N . LEU A 1 319 ? 9.160 29.478 -13.423 1.00 29.19 319 LEU A N 1
ATOM 2354 C CA . LEU A 1 319 ? 10.043 28.422 -13.909 1.00 28.61 319 LEU A CA 1
ATOM 2355 C C . LEU A 1 319 ? 9.582 27.491 -15.028 1.00 28.38 319 LEU A C 1
ATOM 2356 O O . LEU A 1 319 ? 10.342 26.610 -15.430 1.00 29.20 319 LEU A O 1
ATOM 2361 N N . ALA A 1 320 ? 8.360 27.649 -15.528 1.00 28.21 320 ALA A N 1
ATOM 2362 C CA . ALA A 1 320 ? 7.900 26.773 -16.606 1.00 29.80 320 ALA A CA 1
ATOM 2363 C C . ALA A 1 320 ? 8.936 26.769 -17.736 1.00 31.33 320 ALA A C 1
ATOM 2364 O O . ALA A 1 320 ? 9.323 27.824 -18.242 1.00 30.64 320 ALA A O 1
ATOM 2366 N N . ASN A 1 321 ? 9.381 25.579 -18.125 1.00 32.36 321 ASN A N 1
ATOM 2367 C CA . ASN A 1 321 ? 10.383 25.433 -19.174 1.00 32.54 321 ASN A CA 1
ATOM 2368 C C . ASN A 1 321 ? 9.760 24.970 -20.494 1.00 33.99 321 ASN A C 1
ATOM 2369 O O . ASN A 1 321 ? 9.211 23.870 -20.577 1.00 33.85 321 ASN A O 1
ATOM 2374 N N . PRO A 1 322 ? 9.857 25.802 -21.549 1.00 34.20 322 PRO A N 1
ATOM 2375 C CA . PRO A 1 322 ? 9.314 25.512 -22.880 1.00 34.55 322 PRO A CA 1
ATOM 2376 C C . PRO A 1 322 ? 9.766 24.163 -23.419 1.00 35.32 322 PRO A C 1
ATOM 2377 O O . PRO A 1 322 ? 9.017 23.475 -24.110 1.00 35.18 322 PRO A O 1
ATOM 2381 N N . GLU A 1 323 ? 11.002 23.791 -23.112 1.00 36.99 323 GLU A N 1
ATOM 2382 C CA . GLU A 1 323 ? 11.526 22.527 -23.593 1.00 39.91 323 GLU A CA 1
ATOM 2383 C C . GLU A 1 323 ? 10.915 21.335 -22.877 1.00 39.09 323 GLU A C 1
ATOM 2384 O O . GLU A 1 323 ? 10.987 20.209 -23.368 1.00 38.85 323 GLU A O 1
ATOM 2390 N N . VAL A 1 324 ? 10.300 21.578 -21.724 1.00 37.13 324 VAL A N 1
ATOM 2391 C CA . VAL A 1 324 ? 9.679 20.492 -20.982 1.00 35.69 324 VAL A CA 1
ATOM 2392 C C . VAL A 1 324 ? 8.280 20.212 -21.515 1.00 35.96 324 VAL A C 1
ATOM 2393 O O . VAL A 1 324 ? 7.991 19.099 -21.952 1.00 36.03 324 VAL A O 1
ATOM 2397 N N . ASN A 1 325 ? 7.411 21.218 -21.491 1.00 35.69 325 ASN A N 1
ATOM 2398 C CA . ASN A 1 325 ? 6.048 21.014 -21.965 1.00 35.60 325 ASN A CA 1
ATOM 2399 C C . ASN A 1 325 ? 5.458 22.228 -22.691 1.00 36.83 325 ASN A C 1
ATOM 2400 O O . ASN A 1 325 ? 4.293 22.583 -22.492 1.00 37.19 325 ASN A O 1
ATOM 2405 N N . GLY A 1 326 ? 6.270 22.865 -23.529 1.00 36.52 326 GLY A N 1
ATOM 2406 C CA . GLY A 1 326 ? 5.794 24.002 -24.293 1.00 37.24 326 GLY A CA 1
ATOM 2407 C C . GLY A 1 326 ? 5.661 25.323 -23.566 1.00 38.99 326 GLY A C 1
ATOM 2408 O O . GLY A 1 326 ? 6.100 26.353 -24.087 1.00 40.29 326 GLY A O 1
ATOM 2409 N N . TYR A 1 327 ? 5.058 25.315 -22.379 1.00 38.93 327 TYR A N 1
ATOM 2410 C CA . TYR A 1 327 ? 4.875 26.551 -21.616 1.00 38.50 327 TYR A CA 1
ATOM 2411 C C . TYR A 1 327 ? 6.172 27.151 -21.076 1.00 38.04 327 TYR A C 1
ATOM 2412 O O . TYR A 1 327 ? 7.098 26.432 -20.687 1.00 38.18 327 TYR A O 1
ATOM 2421 N N . ALA A 1 328 ? 6.222 28.482 -21.052 1.00 36.60 328 ALA A N 1
ATOM 2422 C CA . ALA A 1 328 ? 7.393 29.201 -20.571 1.00 35.25 328 ALA A CA 1
ATOM 2423 C C . ALA A 1 328 ? 6.999 30.212 -19.517 1.00 34.65 328 ALA A C 1
ATOM 2424 O O . ALA A 1 328 ? 5.971 30.878 -19.628 1.00 33.71 328 ALA A O 1
ATOM 2426 N N . GLY A 1 329 ? 7.832 30.323 -18.493 1.00 34.94 329 GLY A N 1
ATOM 2427 C CA . GLY A 1 329 ? 7.567 31.262 -17.425 1.00 37.68 329 GLY A CA 1
ATOM 2428 C C . GLY A 1 329 ? 8.483 32.463 -17.535 1.00 38.85 329 GLY A C 1
ATOM 2429 O O . GLY A 1 329 ? 9.266 32.570 -18.480 1.00 37.98 329 GLY A O 1
ATOM 2430 N N . LEU A 1 330 ? 8.386 33.359 -16.558 1.00 40.09 330 LEU A N 1
ATOM 2431 C CA . LEU A 1 330 ? 9.183 34.579 -16.521 1.00 40.31 330 LEU A CA 1
ATOM 2432 C C . LEU A 1 330 ? 10.658 34.374 -16.849 1.00 41.99 330 LEU A C 1
ATOM 2433 O O . LEU A 1 330 ? 11.223 35.104 -17.660 1.00 43.06 330 LEU A O 1
ATOM 2438 N N . LEU A 1 331 ? 11.283 33.387 -16.217 1.00 42.44 331 LEU A N 1
ATOM 2439 C CA . LEU A 1 331 ? 12.696 33.121 -16.446 1.00 42.82 331 LEU A CA 1
ATOM 2440 C C . LEU A 1 331 ? 13.011 32.561 -17.827 1.00 42.28 331 LEU A C 1
ATOM 2441 O O . LEU A 1 331 ? 14.178 32.471 -18.220 1.00 42.06 331 LEU A O 1
ATOM 2446 N N . PHE A 1 332 ? 11.972 32.187 -18.564 1.00 40.78 332 PHE A N 1
ATOM 2447 C CA . PHE A 1 332 ? 12.157 31.653 -19.906 1.00 40.38 332 PHE A CA 1
ATOM 2448 C C . PHE A 1 332 ? 11.547 32.585 -20.960 1.00 40.91 332 PHE A C 1
ATOM 2449 O O . PHE A 1 332 ? 11.101 32.155 -22.029 1.00 40.36 332 PHE A O 1
ATOM 2457 N N . GLY A 1 333 ? 11.532 33.872 -20.624 1.00 41.22 333 GLY A N 1
ATOM 2458 C CA . GLY A 1 333 ? 11.040 34.892 -21.528 1.00 41.76 333 GLY A CA 1
ATOM 2459 C C . GLY A 1 33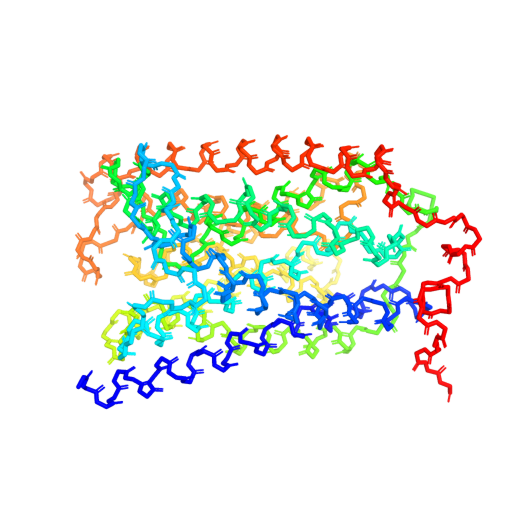3 ? 9.573 35.264 -21.525 1.00 42.67 333 GLY A C 1
ATOM 2460 O O . GLY A 1 333 ? 9.197 36.237 -22.177 1.00 44.35 333 GLY A O 1
ATOM 2461 N N . ASN A 1 334 ? 8.738 34.533 -20.799 1.00 41.71 334 ASN A N 1
ATOM 2462 C CA . ASN A 1 334 ? 7.313 34.842 -20.812 1.00 41.07 334 ASN A CA 1
ATOM 2463 C C . ASN A 1 334 ? 6.749 35.411 -19.514 1.00 41.26 334 ASN A C 1
ATOM 2464 O O . ASN A 1 334 ? 6.365 34.666 -18.608 1.00 41.18 334 ASN A O 1
ATOM 2469 N N . PRO A 1 335 ? 6.686 36.749 -19.409 1.00 41.40 335 PRO A N 1
ATOM 2470 C CA . PRO A 1 335 ? 6.153 37.382 -18.201 1.00 41.09 335 PRO A CA 1
ATOM 2471 C C . PRO A 1 335 ? 4.634 37.217 -18.103 1.00 40.65 335 PRO A C 1
ATOM 2472 O O . PRO A 1 335 ? 4.058 37.338 -17.024 1.00 40.44 335 PRO A O 1
ATOM 2476 N N . GLN A 1 336 ? 3.996 36.927 -19.235 1.00 40.52 336 GLN A N 1
ATOM 2477 C CA . GLN A 1 336 ? 2.547 36.748 -19.285 1.00 41.20 336 GLN A CA 1
ATOM 2478 C C . GLN A 1 336 ? 2.057 35.572 -18.445 1.00 39.72 336 GLN A C 1
ATOM 2479 O O . GLN A 1 336 ? 1.012 35.661 -17.799 1.00 38.91 336 GLN A O 1
ATOM 2485 N N . LEU A 1 337 ? 2.799 34.468 -18.463 1.00 37.59 337 LEU A N 1
ATOM 2486 C CA . LEU A 1 337 ? 2.401 33.291 -17.701 1.00 34.67 337 LEU A CA 1
ATOM 2487 C C . LEU A 1 337 ? 2.418 33.572 -16.208 1.00 33.93 337 LEU A C 1
ATOM 2488 O O . LEU A 1 337 ? 1.579 33.053 -15.476 1.00 33.79 337 LEU A O 1
ATOM 2493 N N . LEU A 1 338 ? 3.359 34.398 -15.752 1.00 32.32 338 LEU A N 1
ATOM 2494 C CA . LEU A 1 338 ? 3.430 34.731 -14.328 1.00 30.85 338 LEU A CA 1
ATOM 2495 C C . LEU A 1 338 ? 2.204 35.527 -13.875 1.00 30.84 338 LEU A C 1
ATOM 2496 O O . LEU A 1 338 ? 1.684 35.300 -12.781 1.00 29.91 338 LEU A O 1
ATOM 2501 N N . VAL A 1 339 ? 1.739 36.455 -14.712 1.00 29.75 339 VAL A N 1
ATOM 2502 C CA . VAL A 1 339 ? 0.566 37.262 -14.374 1.00 28.63 339 VAL A CA 1
ATOM 2503 C C . VAL A 1 339 ? -0.693 36.397 -14.293 1.00 28.05 339 VAL A C 1
ATOM 2504 O O . VAL A 1 339 ? -1.547 36.622 -13.435 1.00 28.01 339 VAL A O 1
ATOM 2508 N N . SER A 1 340 ? -0.809 35.411 -15.180 1.00 28.16 340 SER A N 1
ATOM 2509 C CA . SER A 1 340 ? -1.963 34.511 -15.165 1.00 29.06 340 SER A CA 1
ATOM 2510 C C . SER A 1 340 ? -1.970 33.714 -13.856 1.00 28.23 340 SER A C 1
ATOM 2511 O O . SER A 1 340 ? -3.016 33.516 -13.244 1.00 27.93 340 SER A O 1
ATOM 2514 N N . GLN A 1 341 ? -0.795 33.261 -13.428 1.00 29.13 341 GLN A N 1
ATOM 2515 C CA . GLN A 1 341 ? -0.683 32.490 -12.193 1.00 27.95 341 GLN A CA 1
ATOM 2516 C C . GLN A 1 341 ? -1.049 33.327 -10.966 1.00 28.69 341 GLN A C 1
ATOM 2517 O O . GLN A 1 341 ? -1.787 32.863 -10.097 1.00 29.19 341 GLN A O 1
ATOM 2523 N N . LEU A 1 342 ? -0.534 34.555 -10.890 1.00 28.45 342 LEU A N 1
ATOM 2524 C CA . LEU A 1 342 ? -0.831 35.439 -9.761 1.00 28.29 342 LEU A CA 1
ATOM 2525 C C . LEU A 1 342 ? -2.329 35.728 -9.665 1.00 28.87 342 LEU A C 1
ATOM 2526 O O . LEU A 1 342 ? -2.889 35.796 -8.569 1.00 30.83 342 LEU A O 1
ATOM 2531 N N . ILE A 1 343 ? -2.981 35.906 -10.810 1.00 28.60 343 ILE A N 1
ATOM 2532 C CA . ILE A 1 343 ? -4.415 36.162 -10.818 1.00 28.42 343 ILE A CA 1
ATOM 2533 C C . ILE A 1 343 ? -5.140 34.926 -10.292 1.00 28.45 343 ILE A C 1
ATOM 2534 O O . ILE A 1 343 ? -6.057 35.029 -9.473 1.00 29.19 343 ILE A O 1
ATOM 2539 N N . ALA A 1 344 ? -4.713 33.758 -10.766 1.00 28.39 344 ALA A N 1
ATOM 2540 C CA . ALA A 1 344 ? -5.305 32.487 -10.360 1.00 28.04 344 ALA A CA 1
ATOM 2541 C C . ALA A 1 344 ? -5.064 32.200 -8.879 1.00 26.96 344 ALA A C 1
ATOM 2542 O O . ALA A 1 344 ? -5.969 31.754 -8.172 1.00 27.86 344 ALA A O 1
ATOM 2544 N N . VAL A 1 345 ? -3.843 32.450 -8.417 1.00 24.96 345 VAL A N 1
ATOM 2545 C CA . VAL A 1 345 ? -3.498 32.215 -7.024 1.00 25.13 345 VAL A CA 1
ATOM 2546 C C . VAL A 1 345 ? -4.246 33.187 -6.116 1.00 26.65 345 VAL A C 1
ATOM 2547 O O . VAL A 1 345 ? -4.753 32.792 -5.065 1.00 27.41 345 VAL A O 1
ATOM 2551 N N . ALA A 1 346 ? -4.321 34.454 -6.524 1.00 26.46 346 ALA A N 1
ATOM 2552 C CA . ALA A 1 346 ? -5.021 35.474 -5.739 1.00 26.76 346 ALA A CA 1
ATOM 2553 C C . ALA A 1 346 ? -6.522 35.167 -5.634 1.00 26.96 346 ALA A C 1
ATOM 2554 O O . ALA A 1 346 ? -7.121 35.307 -4.569 1.00 27.48 346 ALA A O 1
ATOM 2556 N N . SER A 1 347 ? -7.124 34.750 -6.744 1.00 27.04 347 SER A N 1
ATOM 2557 C CA . SER A 1 347 ? -8.551 34.423 -6.783 1.00 28.19 347 SER A CA 1
ATOM 2558 C C . SER A 1 347 ? -8.914 33.205 -5.932 1.00 28.13 347 SER A C 1
ATOM 2559 O O . SER A 1 347 ? -9.805 33.273 -5.083 1.00 26.97 347 SER A O 1
ATOM 2562 N N . THR A 1 348 ? -8.225 32.092 -6.178 1.00 28.21 348 THR A N 1
ATOM 2563 C CA . THR A 1 348 ? -8.490 30.853 -5.457 1.00 26.55 348 THR A CA 1
ATOM 2564 C C . THR A 1 348 ? -8.163 30.953 -3.971 1.00 26.54 348 THR A C 1
ATOM 2565 O O . THR A 1 348 ? -8.856 30.365 -3.145 1.00 27.73 348 THR A O 1
ATOM 2569 N N . THR A 1 349 ? -7.124 31.706 -3.623 1.00 25.92 349 THR A N 1
ATOM 2570 C CA . THR A 1 349 ? -6.757 31.864 -2.219 1.00 25.85 349 THR A CA 1
ATOM 2571 C C . THR A 1 349 ? -7.812 32.651 -1.443 1.00 27.19 349 THR A C 1
ATOM 2572 O O . THR A 1 349 ? -8.178 32.283 -0.325 1.00 27.47 349 THR A O 1
ATOM 2576 N N . ALA A 1 350 ? -8.302 33.736 -2.038 1.00 27.71 350 ALA A N 1
ATOM 2577 C CA . ALA A 1 350 ? -9.306 34.581 -1.391 1.00 27.75 350 ALA A CA 1
ATOM 2578 C C . ALA A 1 350 ? -10.674 33.914 -1.325 1.00 28.00 350 ALA A C 1
ATOM 2579 O O . ALA A 1 350 ? -11.356 33.994 -0.302 1.00 29.94 350 ALA A O 1
ATOM 2581 N N . TYR A 1 351 ? -11.075 33.262 -2.414 1.00 26.68 351 TYR A N 1
ATOM 2582 C CA . TYR A 1 351 ? -12.369 32.583 -2.465 1.00 26.68 351 TYR A CA 1
ATOM 2583 C C . TYR A 1 351 ? -12.402 31.427 -1.469 1.00 27.00 351 TYR A C 1
ATOM 2584 O O . TYR A 1 351 ? -13.345 31.294 -0.690 1.00 28.17 351 TYR A O 1
ATOM 2593 N N . ALA A 1 352 ? -11.367 30.591 -1.502 1.00 26.18 352 ALA A N 1
ATOM 2594 C CA . ALA A 1 352 ? -11.281 29.447 -0.600 1.00 25.91 352 ALA A CA 1
ATOM 2595 C C . ALA A 1 352 ? -11.434 29.888 0.852 1.00 25.63 352 ALA A C 1
ATOM 2596 O O . ALA A 1 352 ? -12.256 29.350 1.592 1.00 26.20 352 ALA A O 1
ATOM 2598 N N . PHE A 1 353 ? -10.647 30.875 1.258 1.00 25.98 353 PHE A N 1
ATOM 2599 C CA . PHE A 1 353 ? -10.714 31.351 2.628 1.00 25.71 353 PHE A CA 1
ATOM 2600 C C . PHE A 1 353 ? -12.040 32.025 2.986 1.00 26.41 353 PHE A C 1
ATOM 2601 O O . PHE A 1 353 ? 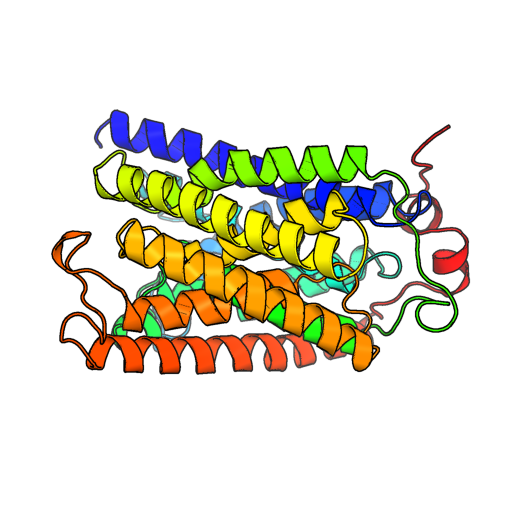-12.687 31.654 3.966 1.00 26.96 353 PHE A O 1
ATOM 2609 N N . LEU A 1 354 ? -12.446 33.010 2.192 1.00 27.14 354 LEU A N 1
ATOM 2610 C CA . LEU A 1 354 ? -13.680 33.746 2.465 1.00 28.32 354 LEU A CA 1
ATOM 2611 C C . LEU A 1 354 ? -14.977 32.956 2.319 1.00 28.26 354 LEU A C 1
ATOM 2612 O O . LEU A 1 354 ? -15.879 33.087 3.143 1.00 29.17 354 LEU A O 1
ATOM 2617 N N . VAL A 1 355 ? -15.087 32.148 1.272 1.00 27.29 355 VAL A N 1
ATOM 2618 C CA . VAL A 1 355 ? -16.293 31.357 1.071 1.00 27.05 355 VAL A CA 1
ATOM 2619 C C . VAL A 1 355 ? -16.381 30.242 2.120 1.00 28.60 355 VAL A C 1
ATOM 2620 O O . VAL A 1 355 ? -17.465 29.938 2.626 1.00 28.95 355 VAL A O 1
ATOM 2624 N N . THR A 1 356 ? -15.243 29.640 2.463 1.00 28.16 356 THR A N 1
ATOM 2625 C CA . THR A 1 356 ? -15.241 28.575 3.465 1.00 28.09 356 THR A CA 1
ATOM 2626 C C . THR A 1 356 ? -15.655 29.156 4.816 1.00 28.94 356 THR A C 1
ATOM 2627 O O . THR A 1 356 ? -16.368 28.514 5.594 1.00 29.27 356 THR A O 1
ATOM 2631 N N . LEU A 1 357 ? -15.198 30.377 5.081 1.00 28.83 357 LEU A N 1
ATOM 2632 C CA . LEU A 1 357 ? -15.508 31.079 6.319 1.00 29.28 357 LEU A CA 1
ATOM 2633 C C . LEU A 1 357 ? -17.026 31.254 6.425 1.00 29.74 357 LEU A C 1
ATOM 2634 O O . LEU A 1 357 ? -17.619 31.055 7.485 1.00 29.95 357 LEU A O 1
ATOM 2639 N N . ILE A 1 358 ? -17.651 31.609 5.307 1.00 30.56 358 ILE A N 1
ATOM 2640 C CA . ILE A 1 358 ? -19.096 31.803 5.251 1.00 30.70 358 ILE A CA 1
ATOM 2641 C C . ILE A 1 358 ? -19.803 30.472 5.460 1.00 30.33 358 ILE A C 1
ATOM 2642 O O . ILE A 1 358 ? -20.777 30.391 6.210 1.00 29.87 358 ILE A O 1
ATOM 2647 N N . LEU A 1 359 ? -19.312 29.434 4.785 1.00 29.09 359 LEU A N 1
ATOM 2648 C CA . LEU A 1 359 ? -19.892 28.102 4.893 1.00 28.36 359 LEU A CA 1
ATOM 2649 C C . LEU A 1 359 ? -19.749 27.529 6.300 1.00 28.50 359 LEU A C 1
ATOM 2650 O O . LEU A 1 359 ? -20.689 26.948 6.838 1.00 28.77 359 LEU A O 1
ATOM 2655 N N . ALA A 1 360 ? -18.572 27.689 6.893 1.00 29.47 360 ALA A N 1
ATOM 2656 C CA . ALA A 1 360 ? -18.328 27.177 8.237 1.00 30.65 360 ALA A CA 1
ATOM 2657 C C . ALA A 1 360 ? -19.270 27.837 9.241 1.00 32.99 360 ALA A C 1
ATOM 2658 O O . ALA A 1 360 ? -19.949 27.161 10.021 1.00 33.22 360 ALA A O 1
ATOM 2660 N N . LYS A 1 361 ? -19.306 29.165 9.219 1.00 34.17 361 LYS A N 1
ATOM 2661 C CA . LYS A 1 361 ? -20.159 29.905 10.133 1.00 34.34 361 LYS A CA 1
ATOM 2662 C C . LYS A 1 361 ? -21.622 29.559 9.912 1.00 33.44 361 LYS A C 1
ATOM 2663 O O . LYS A 1 361 ? -22.381 29.435 10.871 1.00 34.26 361 LYS A O 1
ATOM 2669 N N . ALA A 1 362 ? -22.016 29.380 8.655 1.00 32.10 362 ALA A N 1
ATOM 2670 C CA . ALA A 1 362 ? -23.400 29.039 8.349 1.00 31.68 362 ALA A CA 1
ATOM 2671 C C . ALA A 1 362 ? -23.770 27.699 8.978 1.00 33.38 362 ALA A C 1
ATOM 2672 O O . ALA A 1 362 ? -24.796 27.583 9.650 1.00 34.19 362 ALA A O 1
ATOM 2674 N N . VAL A 1 363 ? -22.936 26.684 8.764 1.00 33.87 363 VAL A N 1
ATOM 2675 C CA . VAL A 1 363 ? -23.203 25.362 9.321 1.00 32.93 363 VAL A CA 1
ATOM 2676 C C . VAL A 1 363 ? -23.176 25.435 10.844 1.00 32.64 363 VAL A C 1
ATOM 2677 O O . VAL A 1 363 ? -23.991 24.805 11.523 1.00 32.43 363 VAL A O 1
ATOM 2681 N N . ASP A 1 364 ? -22.244 26.219 11.374 1.00 31.73 364 ASP A N 1
ATOM 2682 C CA . ASP A 1 364 ? -22.119 26.371 12.814 1.00 33.82 364 ASP A CA 1
ATOM 2683 C C . ASP A 1 364 ? -23.422 26.935 13.385 1.00 35.33 364 ASP A C 1
ATOM 2684 O O . ASP A 1 364 ? -23.897 26.493 14.430 1.00 36.04 364 ASP A O 1
ATOM 2689 N N . ALA A 1 365 ? -23.999 27.911 12.692 1.00 35.99 365 ALA A N 1
ATOM 2690 C CA . ALA A 1 365 ? -25.243 28.529 13.139 1.00 36.43 365 ALA A CA 1
ATOM 2691 C C . ALA A 1 365 ? -26.427 27.586 12.962 1.00 36.88 365 ALA A C 1
ATOM 2692 O O . ALA A 1 365 ? -27.314 27.530 13.811 1.00 38.47 365 ALA A O 1
ATOM 2694 N N . ALA A 1 366 ? -26.431 26.842 11.860 1.00 36.20 366 ALA A N 1
ATOM 2695 C CA . ALA A 1 366 ? -27.512 25.916 11.558 1.00 35.48 366 ALA A CA 1
ATOM 2696 C C . ALA A 1 366 ? -27.536 24.686 12.452 1.00 36.89 366 ALA A C 1
ATOM 2697 O O . ALA A 1 366 ? -28.596 24.291 12.938 1.00 37.98 366 ALA A O 1
ATOM 2699 N N . VAL A 1 367 ? -26.376 24.080 12.679 1.00 36.26 367 VAL A N 1
ATOM 2700 C CA . VAL A 1 367 ? -26.338 22.869 13.483 1.00 34.89 367 VAL A CA 1
ATOM 2701 C C . VAL A 1 367 ? -25.261 22.786 14.556 1.00 34.64 367 VAL A C 1
ATOM 2702 O O . VAL A 1 367 ? -25.368 21.972 15.473 1.00 36.30 367 VAL A O 1
ATOM 2706 N N . GLY A 1 368 ? -24.231 23.618 14.447 1.00 33.54 368 GLY A N 1
ATOM 2707 C CA . GLY A 1 368 ? -23.152 23.582 15.421 1.00 31.10 368 GLY A CA 1
ATOM 2708 C C . GLY A 1 368 ? -22.058 22.641 14.944 1.00 30.42 368 GLY A C 1
ATOM 2709 O O . GLY A 1 368 ? -22.296 21.451 14.739 1.00 30.29 368 GLY A O 1
ATOM 2710 N N . LEU A 1 369 ? -20.856 23.173 14.763 1.00 28.87 369 LEU A N 1
ATOM 2711 C CA . LEU A 1 369 ? -19.727 22.379 14.292 1.00 27.84 369 LEU A CA 1
ATOM 2712 C C . LEU A 1 369 ? -19.029 21.572 15.371 1.00 26.58 369 LEU A C 1
ATOM 2713 O O . LEU A 1 369 ? -18.684 20.418 15.166 1.00 26.54 369 LEU A O 1
ATOM 2718 N N . ARG A 1 370 ? -18.820 22.198 16.520 1.00 25.94 370 ARG A N 1
ATOM 2719 C CA . ARG A 1 370 ? -18.099 21.593 17.627 1.00 25.34 370 ARG A CA 1
ATOM 2720 C C . ARG A 1 370 ? -18.877 20.681 18.591 1.00 27.09 370 ARG A C 1
ATOM 2721 O O . ARG A 1 370 ? -20.046 20.927 18.898 1.00 27.16 370 ARG A O 1
ATOM 2729 N N . VAL A 1 371 ? -18.215 19.622 19.063 1.00 27.17 371 VAL A N 1
ATOM 2730 C CA . VAL A 1 371 ? -18.830 18.682 19.999 1.00 26.63 371 VAL A CA 1
ATOM 2731 C C . VAL A 1 371 ? -18.849 19.349 21.371 1.00 27.89 371 VAL A C 1
ATOM 2732 O O . VAL A 1 371 ? -18.197 20.374 21.572 1.00 27.59 371 VAL A O 1
ATOM 2736 N N . SER A 1 372 ? -19.593 18.769 22.310 1.00 29.05 372 SER A N 1
ATOM 2737 C CA . SER A 1 372 ? -19.663 19.305 23.665 1.00 29.80 372 SER A CA 1
ATOM 2738 C C . SER A 1 372 ? -18.288 19.184 24.328 1.00 29.85 372 SER A C 1
ATOM 2739 O O . SER A 1 372 ? -17.428 18.444 23.856 1.00 30.38 372 SER A O 1
ATOM 2742 N N . SER A 1 373 ? -18.074 19.913 25.416 1.00 29.36 373 SER A N 1
ATOM 2743 C CA . SER A 1 373 ? -16.795 19.858 26.113 1.00 29.48 373 SER A CA 1
ATOM 2744 C C . SER A 1 373 ? -16.509 18.464 26.662 1.00 29.05 373 SER A C 1
ATOM 2745 O O . SER A 1 373 ? -15.372 17.985 26.594 1.00 27.72 373 SER A O 1
ATOM 2748 N N . GLN A 1 374 ? -17.544 17.819 27.204 1.00 28.33 374 GLN A N 1
ATOM 2749 C CA . GLN A 1 374 ? -17.406 16.486 27.781 1.00 28.25 374 GLN A CA 1
ATOM 2750 C C . GLN A 1 374 ? -17.037 15.462 26.723 1.00 27.90 374 GLN A C 1
ATOM 2751 O O . GLN A 1 374 ? -16.280 14.534 26.996 1.00 29.19 374 GLN A O 1
ATOM 2757 N N . GLU A 1 375 ? -17.580 15.615 25.522 1.00 27.04 375 GLU A N 1
ATOM 2758 C CA . GLU A 1 375 ? -17.257 14.684 24.453 1.00 28.43 375 GLU A CA 1
ATOM 2759 C C . GLU A 1 375 ? -15.809 14.911 24.030 1.00 28.07 375 GLU A C 1
ATOM 2760 O O . GLU A 1 375 ? -15.085 13.963 23.722 1.00 28.18 375 GLU A O 1
ATOM 2766 N N . GLU A 1 376 ? -15.378 16.168 24.031 1.00 27.06 376 GLU A N 1
ATOM 2767 C CA . GLU A 1 376 ? -14.008 16.479 23.658 1.00 27.10 376 GLU A CA 1
ATOM 2768 C C . GLU A 1 376 ? -13.086 15.876 24.701 1.00 28.05 376 GLU A C 1
ATOM 2769 O O . GLU A 1 376 ? -11.985 15.415 24.393 1.00 27.59 376 GLU A O 1
ATOM 2775 N N . TYR A 1 377 ? -13.553 15.873 25.945 1.00 29.16 377 TYR A N 1
ATOM 2776 C CA . TYR A 1 377 ? -12.778 15.331 27.055 1.00 29.82 377 TYR A CA 1
ATOM 2777 C C . TYR A 1 377 ? -12.617 13.809 26.984 1.00 28.68 377 TYR A C 1
ATOM 2778 O O . TYR A 1 377 ? -11.500 13.301 27.075 1.00 27.80 377 TYR A O 1
ATOM 2787 N N . VAL A 1 378 ? -13.725 13.085 26.823 1.00 27.08 378 VAL A N 1
ATOM 2788 C CA . VAL A 1 378 ? -13.672 11.626 26.746 1.00 25.90 378 VAL A CA 1
ATOM 2789 C C . VAL A 1 378 ? -13.111 11.173 25.404 1.00 24.86 378 VAL A C 1
ATOM 2790 O O . VAL A 1 378 ? -12.582 10.069 25.283 1.00 24.94 378 VAL A O 1
ATOM 2794 N N . GLY A 1 379 ? -13.228 12.037 24.400 1.00 24.50 379 GLY A N 1
ATOM 2795 C CA . GLY A 1 379 ? -12.726 11.719 23.075 1.00 23.94 379 GLY A CA 1
ATOM 2796 C C . GLY A 1 379 ? -13.849 11.423 22.100 1.00 23.22 379 GLY A C 1
ATOM 2797 O O . GLY A 1 379 ? -14.912 10.933 22.490 1.00 22.96 379 GLY A O 1
ATOM 2798 N N . LEU A 1 380 ? -13.613 11.711 20.826 1.00 21.92 380 LEU A N 1
ATOM 2799 C CA . LEU A 1 380 ? -14.618 11.484 19.804 1.00 21.98 380 LEU A CA 1
ATOM 2800 C C . LEU A 1 380 ? -14.780 10.014 19.406 1.00 22.42 380 LEU A C 1
ATOM 2801 O O . LEU A 1 380 ? -15.788 9.647 18.803 1.00 23.35 380 LEU A O 1
ATOM 2806 N N . ASP A 1 381 ? -13.803 9.167 19.723 1.00 21.50 381 ASP A N 1
ATOM 2807 C CA . ASP A 1 381 ? -13.945 7.747 19.405 1.00 21.91 381 ASP A CA 1
ATOM 2808 C C . ASP A 1 381 ? -15.176 7.222 20.154 1.00 22.90 381 ASP A C 1
ATOM 2809 O O . ASP A 1 381 ? -16.046 6.580 19.571 1.00 22.24 381 ASP A O 1
ATOM 2814 N N . LEU A 1 382 ? -15.244 7.509 21.451 1.00 24.50 382 LEU A N 1
ATOM 2815 C CA . LEU A 1 382 ? -16.376 7.093 22.274 1.00 26.19 382 LEU 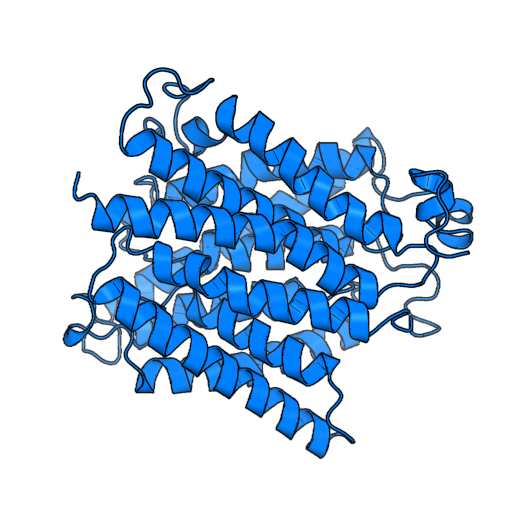A CA 1
ATOM 2816 C C . LEU A 1 382 ? -17.605 7.937 21.960 1.00 26.65 382 LEU A C 1
ATOM 2817 O O . LEU A 1 382 ? -18.671 7.409 21.641 1.00 28.11 382 LEU A O 1
ATOM 2822 N N . SER A 1 383 ? -17.442 9.253 22.055 1.00 26.34 383 SER A N 1
ATOM 2823 C CA . SER A 1 383 ? -18.526 10.204 21.822 1.00 26.73 383 SER A CA 1
ATOM 2824 C C . SER A 1 383 ? -19.202 10.176 20.459 1.00 26.17 383 SER A C 1
ATOM 2825 O O . SER A 1 383 ? -20.425 10.192 20.380 1.00 27.14 383 SER A O 1
ATOM 2828 N N . GLN A 1 384 ? -18.416 10.148 19.389 1.00 24.69 384 GLN A N 1
ATOM 2829 C CA . GLN A 1 384 ? -18.978 10.165 18.043 1.00 24.83 384 GLN A CA 1
ATOM 2830 C C . GLN A 1 384 ? -19.069 8.813 17.338 1.00 24.44 384 GLN A C 1
ATOM 2831 O O . GLN A 1 384 ? -19.817 8.669 16.369 1.00 24.65 384 GLN A O 1
ATOM 2837 N N . HIS A 1 385 ? -18.324 7.822 17.813 1.00 22.97 385 HIS A N 1
ATOM 2838 C CA . HIS A 1 385 ? -18.343 6.509 17.172 1.00 23.61 385 HIS A CA 1
ATOM 2839 C C . HIS A 1 385 ? -18.620 5.370 18.140 1.00 24.28 385 HIS A C 1
ATOM 2840 O O . HIS A 1 385 ? -18.783 4.225 17.718 1.00 24.29 385 HIS A O 1
ATOM 2847 N N . GLU A 1 386 ? -18.670 5.681 19.431 1.00 24.11 386 GLU A N 1
ATOM 2848 C CA . GLU A 1 386 ? -18.890 4.660 20.443 1.00 24.36 386 GLU A CA 1
ATOM 2849 C C . GLU A 1 386 ? -17.913 3.507 20.231 1.00 24.62 386 GLU A C 1
ATOM 2850 O O . GLU A 1 386 ? -18.285 2.333 20.289 1.00 24.55 386 GLU A O 1
ATOM 2856 N N . GLU A 1 387 ? -16.660 3.861 19.968 1.00 22.55 387 GLU A N 1
ATOM 2857 C CA . GLU A 1 387 ? -15.609 2.882 19.761 1.00 22.47 387 GLU A CA 1
ATOM 2858 C C . GLU A 1 387 ? -14.386 3.280 20.566 1.00 22.70 387 GLU A C 1
ATOM 2859 O O . GLU A 1 387 ? -14.248 4.431 20.980 1.00 23.28 387 GLU A O 1
ATOM 2865 N N . VAL A 1 388 ? -13.510 2.312 20.796 1.00 22.55 388 VAL A N 1
ATOM 2866 C CA . VAL A 1 388 ? -12.266 2.539 21.513 1.00 22.65 388 VAL A CA 1
ATOM 2867 C C . VAL A 1 388 ? -11.178 2.035 20.571 1.00 22.04 388 VAL A C 1
ATOM 2868 O O . VAL A 1 388 ? -11.171 0.863 20.183 1.00 21.35 388 VAL A O 1
ATOM 2872 N N . ALA A 1 389 ? -10.276 2.931 20.190 1.00 20.98 389 ALA A N 1
ATOM 2873 C CA . ALA A 1 389 ? -9.204 2.598 19.259 1.00 20.38 389 ALA A CA 1
ATOM 2874 C C . ALA A 1 389 ? -8.398 1.355 19.625 1.00 20.92 389 ALA A C 1
ATOM 2875 O O . ALA A 1 389 ? -8.281 0.422 18.831 1.00 20.23 389 ALA A O 1
ATOM 2877 N N . TYR A 1 390 ? -7.837 1.345 20.829 1.00 22.57 390 TYR A N 1
ATOM 2878 C CA . TYR A 1 390 ? -7.019 0.221 21.268 1.00 24.30 390 TYR A CA 1
ATOM 2879 C C . TYR A 1 390 ? -7.426 -0.345 22.623 1.00 26.81 390 TYR A C 1
ATOM 2880 O O . TYR A 1 390 ? -7.817 0.383 23.533 1.00 26.23 390 TYR A O 1
ATOM 2889 N N . THR A 1 391 ? -7.317 -1.658 22.743 1.00 29.14 391 THR A N 1
ATOM 2890 C CA . THR A 1 391 ? -7.624 -2.349 23.981 1.00 33.49 391 THR A CA 1
ATOM 2891 C C . THR A 1 391 ? -6.402 -3.203 24.299 1.00 36.24 391 THR A C 1
ATOM 2892 O O . THR A 1 391 ? -6.388 -4.381 23.877 1.00 38.58 391 THR A O 1
#